Protein AF-A0A5A7WDI2-F1 (afdb_monomer_lite)

pLDDT: mean 73.23, std 19.21, range [23.33, 96.12]

Secondary structure (DSSP, 8-state):
------------PPPS---EE----TT-TT----EEEEE---HHHHB-HHHHHHHHHHSS---TTS-EEEEEEEEEE-----S-TT--SHHHHHHHHHSSSEEEEEEEEEEEEEEEETTEEEEEEEEEEEEEEEEEEE-TT--STT-SEEEEEE--PPPPPEE-----TTSS-SEEEEEEEEEEEEE--TTHHHHHHHHHHHHHHHTT---SS-TTTSHHHHHHHHHHHHHHHHHHHHS--EEEEEEEEEEESSS-GGGSEEEEEE--SSSSSS-SEEEEEEEEEES-STT-S-SPPBPHHHHHT-HHHHGGGS-HHHHHTT-S-TT---HHHHHHHHHTTT-TT--TTS-GGGTT-TTSTTTGGGHHHHHHHHHHIIIIIS---HHHHHHHHHHHHHHTSHHHHHHSHHHHHHHHHH--SS---HHHHHHHS--HHHHHHHHHHHHHTT--B-

Radius of gyration: 27.67 Å; chains: 1; bounding box: 70×39×80 Å

Structure (mmCIF, N/CA/C/O backbone):
data_AF-A0A5A7WDI2-F1
#
_entry.id   AF-A0A5A7WDI2-F1
#
loop_
_atom_site.group_PDB
_atom_site.id
_atom_site.type_symbol
_atom_site.label_atom_id
_atom_site.label_alt_id
_atom_site.label_comp_id
_atom_site.label_asym_id
_atom_site.label_entity_id
_atom_site.label_seq_id
_atom_site.pdbx_PDB_ins_code
_atom_site.Cartn_x
_atom_site.Cartn_y
_atom_site.Cartn_z
_atom_site.occupancy
_atom_site.B_iso_or_equiv
_atom_site.auth_seq_id
_atom_site.auth_comp_id
_atom_site.auth_asym_id
_atom_site.auth_atom_id
_atom_site.pdbx_PDB_model_num
ATOM 1 N N . MET A 1 1 ? 31.206 20.040 45.773 1.00 32.25 1 MET A N 1
ATOM 2 C CA . MET A 1 1 ? 31.479 20.031 44.316 1.00 32.25 1 MET A CA 1
ATOM 3 C C . MET A 1 1 ? 30.949 18.711 43.769 1.00 32.25 1 MET A C 1
ATOM 5 O O . MET A 1 1 ? 31.479 17.675 44.119 1.00 32.25 1 MET A O 1
ATOM 9 N N . ASN A 1 2 ? 29.688 18.688 43.341 1.00 26.70 2 ASN A N 1
ATOM 10 C CA . ASN A 1 2 ? 29.235 18.759 41.945 1.00 26.70 2 ASN A CA 1
ATOM 11 C C . ASN A 1 2 ? 29.634 17.568 41.044 1.00 26.70 2 ASN A C 1
ATOM 13 O O . ASN A 1 2 ? 30.728 17.573 40.496 1.00 26.70 2 ASN A O 1
ATOM 17 N N . LYS A 1 3 ? 28.607 16.730 40.779 1.00 25.67 3 LYS A N 1
ATOM 18 C CA . LYS A 1 3 ? 28.186 16.173 39.469 1.00 25.67 3 LYS A CA 1
ATOM 19 C C . LYS A 1 3 ? 28.992 14.970 38.916 1.00 25.67 3 LYS A C 1
ATOM 21 O O . LYS A 1 3 ? 30.202 14.957 39.021 1.00 25.67 3 LYS A O 1
ATOM 26 N N . PHE A 1 4 ? 28.419 13.930 38.296 1.00 24.30 4 PHE A N 1
ATOM 27 C CA . PHE A 1 4 ? 27.154 13.768 37.562 1.00 24.30 4 PHE A CA 1
ATOM 28 C C . PHE A 1 4 ? 26.650 12.309 37.649 1.00 24.30 4 PHE A C 1
ATOM 30 O O . PHE A 1 4 ? 27.439 11.369 37.593 1.00 24.30 4 PHE A O 1
ATOM 37 N N . HIS A 1 5 ? 25.327 12.140 37.717 1.00 25.31 5 HIS A N 1
ATOM 38 C CA . HIS A 1 5 ? 24.614 10.881 37.493 1.00 25.31 5 HIS A CA 1
ATOM 39 C C . HIS A 1 5 ? 24.634 10.484 36.010 1.00 25.31 5 HIS A C 1
ATOM 41 O O . HIS A 1 5 ? 24.335 11.314 35.154 1.00 25.31 5 HIS A O 1
ATOM 47 N N . LEU A 1 6 ? 24.855 9.199 35.724 1.00 23.48 6 LEU A N 1
ATOM 48 C CA . LEU A 1 6 ? 24.409 8.559 34.486 1.00 23.48 6 LEU A CA 1
ATOM 49 C C . LEU A 1 6 ? 23.742 7.227 34.854 1.00 23.48 6 LEU A C 1
ATOM 51 O O . LEU A 1 6 ? 24.357 6.165 34.836 1.00 23.48 6 LEU A O 1
ATOM 55 N N . ALA A 1 7 ? 22.479 7.300 35.276 1.00 25.73 7 ALA A N 1
ATOM 56 C CA . ALA A 1 7 ? 21.641 6.116 35.389 1.00 25.73 7 ALA A CA 1
ATOM 57 C C . ALA A 1 7 ? 21.243 5.701 33.968 1.00 25.73 7 ALA A C 1
ATOM 59 O O . ALA A 1 7 ? 20.499 6.411 33.290 1.00 25.73 7 ALA A O 1
ATOM 60 N N . CYS A 1 8 ? 21.780 4.570 33.510 1.00 23.33 8 CYS A N 1
ATOM 61 C CA . CYS A 1 8 ? 21.295 3.882 32.325 1.00 23.33 8 CYS A CA 1
ATOM 62 C C . CYS A 1 8 ? 19.820 3.536 32.540 1.00 23.33 8 CYS A C 1
ATOM 64 O O . CYS A 1 8 ? 19.487 2.633 33.306 1.00 23.33 8 CYS A O 1
ATOM 66 N N . LEU A 1 9 ? 18.943 4.268 31.857 1.00 25.27 9 LEU A N 1
ATOM 67 C CA . LEU A 1 9 ? 17.551 3.896 31.679 1.00 25.27 9 LEU A CA 1
ATOM 68 C C . LEU A 1 9 ? 17.539 2.678 30.744 1.00 25.27 9 LEU A C 1
ATOM 70 O O . LEU A 1 9 ? 17.514 2.810 29.521 1.00 25.27 9 LEU A O 1
ATOM 74 N N . ALA A 1 10 ? 17.647 1.484 31.322 1.00 25.00 10 ALA A N 1
ATOM 75 C CA . ALA A 1 10 ? 17.371 0.251 30.610 1.00 25.00 10 ALA A CA 1
ATOM 76 C C . ALA A 1 10 ? 15.883 0.266 30.242 1.00 25.00 10 ALA A C 1
ATOM 78 O O . ALA A 1 10 ? 15.014 0.022 31.077 1.00 25.00 10 ALA A O 1
ATOM 79 N N . VAL A 1 11 ? 15.595 0.613 28.988 1.00 26.05 11 VAL A N 1
ATOM 80 C CA . VAL A 1 11 ? 14.303 0.363 28.355 1.00 26.05 11 VAL A CA 1
ATOM 81 C C . VAL A 1 11 ? 14.146 -1.153 28.310 1.00 26.05 11 VAL A C 1
ATOM 83 O O . VAL A 1 11 ? 14.676 -1.820 27.424 1.00 26.05 11 VAL A O 1
ATOM 86 N N . LEU A 1 12 ? 13.479 -1.705 29.323 1.00 25.88 12 LEU A N 1
ATOM 87 C CA . LEU A 1 12 ? 12.999 -3.078 29.315 1.00 25.88 12 LEU A CA 1
ATOM 88 C C . LEU A 1 12 ? 11.983 -3.189 28.176 1.00 25.88 12 LEU A C 1
ATOM 90 O O . LEU A 1 12 ? 10.837 -2.764 28.293 1.00 25.88 12 LEU A O 1
ATOM 94 N N . LEU A 1 13 ? 12.440 -3.707 27.040 1.00 26.30 13 LEU A N 1
ATOM 95 C CA . LEU A 1 13 ? 11.573 -4.217 25.989 1.00 26.30 13 LEU A CA 1
ATOM 96 C C . LEU A 1 13 ? 10.873 -5.464 26.554 1.00 26.30 13 LEU A C 1
ATOM 98 O O . LEU A 1 13 ? 11.582 -6.397 26.938 1.00 26.30 13 LEU A O 1
ATOM 102 N N . PRO A 1 14 ? 9.531 -5.530 26.619 1.00 31.95 14 PRO A N 1
ATOM 103 C CA . PRO A 1 14 ? 8.875 -6.785 26.945 1.00 31.95 14 PRO A CA 1
ATOM 104 C C . PRO A 1 14 ? 9.115 -7.772 25.797 1.00 31.95 14 PRO A C 1
ATOM 106 O O . PRO A 1 14 ? 8.767 -7.525 24.640 1.00 31.95 14 PRO A O 1
ATOM 109 N N . SER A 1 15 ? 9.790 -8.873 26.125 1.00 27.75 15 SER A N 1
ATOM 110 C CA . SER A 1 15 ? 10.059 -9.998 25.240 1.00 27.75 15 SER A CA 1
ATOM 111 C C . SER A 1 15 ? 8.848 -10.929 25.150 1.00 27.75 15 SER A C 1
ATOM 113 O O . SER A 1 15 ? 8.302 -11.321 26.177 1.00 27.75 15 SER A O 1
ATOM 115 N N . SER A 1 16 ? 8.540 -11.342 23.917 1.00 31.48 16 SER A N 1
ATOM 116 C CA . SER A 1 16 ? 7.868 -12.589 23.504 1.00 31.48 16 SER A CA 1
ATOM 117 C C . SER A 1 16 ? 6.483 -12.925 24.085 1.00 31.48 16 SER A C 1
ATOM 119 O O . SER A 1 16 ? 6.360 -13.366 25.220 1.00 31.48 16 SER A O 1
ATOM 121 N N . ALA A 1 17 ? 5.476 -12.840 23.205 1.00 36.88 17 ALA A N 1
ATOM 122 C CA . ALA A 1 17 ? 4.303 -13.717 23.098 1.00 36.88 17 ALA A CA 1
ATOM 123 C C . ALA A 1 17 ? 3.736 -14.284 24.414 1.00 36.88 17 ALA A C 1
ATOM 125 O O . ALA A 1 17 ? 3.753 -15.489 24.666 1.00 36.88 17 ALA A O 1
ATOM 126 N N . HIS A 1 18 ? 3.140 -13.411 25.217 1.00 37.38 18 HIS A N 1
ATOM 127 C CA . HIS A 1 18 ? 2.177 -13.813 26.229 1.00 37.38 18 HIS A CA 1
ATOM 128 C C . HIS A 1 18 ? 0.833 -13.178 25.881 1.00 37.38 18 HIS A C 1
ATOM 130 O O . HIS A 1 18 ? 0.770 -12.005 25.517 1.00 37.38 18 HIS A O 1
ATOM 136 N N . ALA A 1 19 ? -0.246 -13.962 25.947 1.00 41.38 19 ALA A N 1
ATOM 137 C CA . ALA A 1 19 ? -1.576 -13.385 26.048 1.00 41.38 19 ALA A CA 1
ATOM 138 C C . ALA A 1 19 ? -1.574 -12.538 27.323 1.00 41.38 19 ALA A C 1
ATOM 140 O O . ALA A 1 19 ? -1.551 -13.086 28.428 1.00 41.38 19 ALA A O 1
ATOM 141 N N . GLU A 1 20 ? -1.529 -11.216 27.180 1.00 48.53 20 GLU A N 1
ATOM 142 C CA . GLU A 1 20 ? -1.735 -10.319 28.306 1.00 48.53 20 GLU A CA 1
ATOM 143 C C . GLU A 1 20 ? -3.227 -10.354 28.610 1.00 48.53 20 GLU A C 1
ATOM 145 O O . GLU A 1 20 ? -4.042 -9.575 28.110 1.00 48.53 20 GLU A O 1
ATOM 150 N N . LYS A 1 21 ? -3.605 -11.338 29.429 1.00 43.28 21 LYS A N 1
ATOM 151 C CA . LYS A 1 21 ? -4.886 -11.277 30.103 1.00 43.28 21 LYS A CA 1
ATOM 152 C C . LYS A 1 21 ? -4.812 -10.097 31.049 1.00 43.28 21 LYS A C 1
ATOM 154 O O . LYS A 1 21 ? -4.088 -10.140 32.044 1.00 43.28 21 LYS A O 1
ATOM 159 N N . VAL A 1 22 ? -5.602 -9.074 30.765 1.00 46.50 22 VAL A N 1
ATOM 160 C CA . VAL A 1 22 ? -5.937 -8.072 31.766 1.00 46.50 22 VAL A CA 1
ATOM 161 C C . VAL A 1 22 ? -6.894 -8.748 32.747 1.00 46.50 22 VAL A C 1
ATOM 163 O O . VAL A 1 22 ? -8.116 -8.675 32.638 1.00 46.50 22 VAL A O 1
ATOM 166 N N . LEU A 1 23 ? -6.310 -9.529 33.660 1.00 36.31 23 LEU A N 1
ATOM 167 C CA . LEU A 1 23 ? -7.012 -10.124 34.785 1.00 36.31 23 LEU A CA 1
ATOM 168 C C . LEU A 1 23 ? -7.168 -9.046 35.843 1.00 36.31 23 LEU A C 1
ATOM 170 O O . LEU A 1 23 ? -6.193 -8.581 36.428 1.00 36.31 23 LEU A O 1
ATOM 174 N N . ILE A 1 24 ? -8.416 -8.669 36.074 1.00 49.88 24 ILE A N 1
ATOM 175 C CA . ILE A 1 24 ? -8.792 -7.812 37.184 1.00 49.88 24 ILE A CA 1
ATOM 176 C C . ILE A 1 24 ? -9.206 -8.706 38.343 1.00 49.88 24 ILE A C 1
ATOM 178 O O . ILE A 1 24 ? -9.889 -9.720 38.167 1.00 49.88 24 ILE A O 1
ATOM 182 N N . ASP A 1 25 ? -8.744 -8.284 39.511 1.00 38.12 25 ASP A N 1
ATOM 183 C CA . ASP A 1 25 ? -9.167 -8.695 40.836 1.00 38.12 25 ASP A CA 1
ATOM 184 C C . ASP A 1 25 ? -10.670 -9.021 40.889 1.00 38.12 25 ASP A C 1
ATOM 186 O O . ASP A 1 25 ? -11.530 -8.180 40.613 1.00 38.12 25 ASP A O 1
ATOM 190 N N . ARG A 1 26 ? -10.974 -10.277 41.224 1.00 35.31 26 ARG A N 1
ATOM 191 C CA . ARG A 1 26 ? -12.336 -10.817 41.306 1.00 35.31 26 ARG A CA 1
ATOM 192 C C . ARG A 1 26 ? -13.183 -10.106 42.362 1.00 35.31 26 ARG A C 1
ATOM 194 O O . ARG A 1 26 ? -14.409 -10.178 42.276 1.00 35.31 26 ARG A O 1
ATOM 201 N N . ASP A 1 27 ? -12.543 -9.422 43.306 1.00 39.03 27 ASP A N 1
ATOM 202 C CA . ASP A 1 27 ? -13.201 -8.823 44.460 1.00 39.03 27 ASP A CA 1
ATOM 203 C C . ASP A 1 27 ? -13.623 -7.364 44.211 1.00 39.03 27 ASP A C 1
ATOM 205 O O . ASP A 1 27 ? -14.339 -6.778 45.025 1.00 39.03 27 ASP A O 1
ATOM 209 N N . ASN A 1 28 ? -13.261 -6.777 43.058 1.00 45.12 28 ASN A N 1
ATOM 210 C CA . ASN A 1 28 ? -13.616 -5.403 42.709 1.00 45.12 28 ASN A CA 1
ATOM 211 C C . ASN A 1 28 ? -14.592 -5.353 41.516 1.00 45.12 28 ASN A C 1
ATOM 213 O O . ASN A 1 28 ? -14.239 -5.620 40.369 1.00 45.12 28 ASN A O 1
ATOM 217 N N . SER A 1 29 ? -15.845 -4.973 41.783 1.00 41.91 29 SER A N 1
ATOM 218 C CA . SER A 1 29 ? -16.986 -4.939 40.838 1.00 41.91 29 SER A CA 1
ATOM 219 C C . SER A 1 29 ? -16.858 -4.000 39.614 1.00 41.91 29 SER A C 1
ATOM 221 O O . SER A 1 29 ? -17.826 -3.809 38.881 1.00 41.91 29 SER A O 1
ATOM 223 N N . ALA A 1 30 ? -15.673 -3.435 39.366 1.00 46.03 30 ALA A N 1
ATOM 224 C CA . ALA A 1 30 ? -15.360 -2.495 38.287 1.00 46.03 30 ALA A CA 1
ATOM 225 C C . ALA A 1 30 ? -14.458 -3.100 37.184 1.00 46.03 30 ALA A C 1
ATOM 227 O O . ALA A 1 30 ? -13.743 -2.375 36.495 1.00 46.03 30 ALA A O 1
ATOM 228 N N . SER A 1 31 ? -14.450 -4.425 37.018 1.00 56.31 31 SER A N 1
ATOM 229 C CA . SER A 1 31 ? -13.642 -5.118 36.003 1.00 56.31 31 SER A CA 1
ATOM 230 C C . SER A 1 31 ? -14.175 -4.934 34.572 1.00 56.31 31 SER A C 1
ATOM 232 O O . SER A 1 31 ? -15.354 -5.178 34.326 1.00 56.31 31 SER A O 1
ATOM 234 N N . SER A 1 32 ? -13.312 -4.557 33.614 1.00 57.84 32 SER A N 1
ATOM 235 C CA . SER A 1 32 ? -13.653 -4.537 32.178 1.00 57.84 32 SER A CA 1
ATOM 236 C C . SER A 1 32 ? -13.613 -5.909 31.504 1.00 57.84 32 SER A C 1
ATOM 238 O O . SER A 1 32 ? -14.292 -6.083 30.499 1.00 57.84 32 SER A O 1
ATOM 240 N N . GLY A 1 33 ? -12.817 -6.862 32.016 1.00 63.69 33 GLY A N 1
ATOM 241 C CA . GLY A 1 33 ? -12.647 -8.226 31.488 1.00 63.69 33 GLY A CA 1
ATOM 242 C C . GLY A 1 33 ? -12.138 -8.343 30.037 1.00 63.69 33 GLY A C 1
ATOM 243 O O . GLY A 1 33 ? -12.315 -9.396 29.424 1.00 63.69 33 GLY A O 1
ATOM 244 N N . VAL A 1 34 ? -11.555 -7.280 29.471 1.00 72.19 34 VAL A N 1
ATOM 245 C CA . VAL A 1 34 ? -10.996 -7.271 28.108 1.00 72.19 34 VAL A CA 1
ATOM 246 C C . VAL A 1 34 ? -9.734 -8.127 28.040 1.00 72.19 34 VAL A C 1
ATOM 248 O O . VAL A 1 34 ? -8.845 -8.004 28.877 1.00 72.19 34 VAL A O 1
ATOM 251 N N . GLU A 1 35 ? -9.615 -8.965 27.014 1.00 76.19 35 GLU A N 1
ATOM 252 C CA . GLU A 1 35 ? -8.405 -9.757 26.762 1.00 76.19 35 GLU A CA 1
ATOM 253 C C . GLU A 1 35 ? -7.706 -9.248 25.499 1.00 76.19 35 GLU A C 1
ATOM 255 O O . GLU A 1 35 ? -8.347 -9.104 24.458 1.00 76.19 35 GLU A O 1
ATOM 260 N N . ILE A 1 36 ? -6.398 -8.982 25.574 1.00 77.44 36 ILE A N 1
ATOM 261 C CA . ILE A 1 36 ? -5.592 -8.565 24.421 1.00 77.44 36 ILE A CA 1
ATOM 262 C C . ILE A 1 36 ? -4.603 -9.685 24.103 1.00 77.44 36 ILE A C 1
ATOM 264 O O . ILE A 1 36 ? -3.684 -9.976 24.866 1.00 77.44 36 ILE A O 1
ATOM 268 N N . VAL A 1 37 ? -4.800 -10.329 22.957 1.00 80.50 37 VAL A N 1
ATOM 269 C CA . VAL A 1 37 ? -4.025 -11.496 22.532 1.00 80.50 37 VAL A CA 1
ATOM 270 C C . VAL A 1 37 ? -3.245 -11.156 21.270 1.00 80.50 37 VAL A C 1
ATOM 272 O O . VAL A 1 37 ? -3.830 -10.844 20.231 1.00 80.50 37 VAL A O 1
ATOM 275 N N . ALA A 1 38 ? -1.919 -11.240 21.349 1.00 80.38 38 ALA A N 1
ATOM 276 C CA . ALA A 1 38 ? -1.065 -11.243 20.168 1.00 80.38 38 ALA A CA 1
ATOM 277 C C . ALA A 1 38 ? -1.276 -12.545 19.381 1.00 80.38 38 ALA A C 1
ATOM 279 O O . ALA A 1 38 ? -1.463 -13.617 19.958 1.00 80.38 38 ALA A O 1
ATOM 280 N N . GLY A 1 39 ? -1.299 -12.453 18.058 1.00 76.25 39 GLY A N 1
ATOM 281 C CA . GLY A 1 39 ? -1.687 -13.541 17.181 1.00 76.25 39 GLY A CA 1
ATOM 282 C C . GLY A 1 39 ? -0.762 -13.706 15.986 1.00 76.25 39 GLY A C 1
ATOM 283 O O . GLY A 1 39 ? -0.205 -12.752 15.445 1.00 76.25 39 GLY A O 1
ATOM 284 N N . GLY A 1 40 ? -0.685 -14.955 15.533 1.00 79.00 40 GLY A N 1
ATOM 285 C CA . GLY A 1 40 ? 0.128 -15.372 14.402 1.00 79.00 40 GLY A CA 1
ATOM 286 C C . GLY A 1 40 ? -0.290 -14.778 13.052 1.00 79.00 40 GLY A C 1
ATOM 287 O O . GLY A 1 40 ? -1.451 -14.425 12.811 1.00 79.00 40 GLY A O 1
ATOM 288 N N . TRP A 1 41 ? 0.655 -14.757 12.114 1.00 82.69 41 TRP A N 1
ATOM 289 C CA . TRP A 1 41 ? 0.410 -14.409 10.721 1.00 82.69 41 TRP A CA 1
ATOM 290 C C . TRP A 1 41 ? -0.342 -15.528 9.982 1.00 82.69 41 TRP A C 1
ATOM 292 O O . TRP A 1 41 ? 0.078 -16.682 9.991 1.00 82.69 41 TRP A O 1
ATOM 302 N N . ASN A 1 42 ? -1.423 -15.183 9.276 1.00 84.25 42 ASN A N 1
ATOM 303 C CA . ASN A 1 42 ? -2.173 -16.099 8.420 1.00 84.25 42 ASN A CA 1
ATOM 304 C C . ASN A 1 42 ? -2.225 -15.555 6.989 1.00 84.25 42 ASN A C 1
ATOM 306 O O . ASN A 1 42 ? -2.899 -14.559 6.730 1.00 84.25 42 ASN A O 1
ATOM 310 N N . ARG A 1 43 ? -1.584 -16.247 6.036 1.00 83.56 43 ARG A N 1
ATOM 311 C CA . ARG A 1 43 ? -1.545 -15.844 4.618 1.00 83.56 43 ARG A CA 1
ATOM 312 C C . ARG A 1 43 ? -2.934 -15.554 4.043 1.00 83.56 43 ARG A C 1
ATOM 314 O O . ARG A 1 43 ? -3.101 -14.569 3.332 1.00 83.56 43 ARG A O 1
ATOM 321 N N . LYS A 1 44 ? -3.949 -16.368 4.351 1.00 85.88 44 LYS A N 1
ATOM 322 C CA . LYS A 1 44 ? -5.309 -16.204 3.808 1.00 85.88 44 LYS A CA 1
ATOM 323 C C . LYS A 1 44 ? -5.949 -14.885 4.247 1.00 85.88 44 LYS A C 1
ATOM 325 O O . LYS A 1 44 ? -6.643 -14.277 3.438 1.00 85.88 44 LYS A O 1
ATOM 330 N N . ALA A 1 45 ? -5.708 -14.468 5.490 1.00 82.25 45 ALA A N 1
ATOM 331 C CA . ALA A 1 45 ? -6.291 -13.265 6.081 1.00 82.25 45 ALA A CA 1
ATOM 332 C C . ALA A 1 45 ? -5.427 -12.007 5.873 1.00 82.25 45 ALA A C 1
ATOM 334 O O . ALA A 1 45 ? -5.956 -10.917 5.705 1.00 82.25 45 ALA A O 1
ATOM 335 N N . HIS A 1 46 ? -4.101 -12.155 5.870 1.00 89.69 46 HIS A N 1
ATOM 336 C CA . HIS A 1 46 ? -3.144 -11.044 5.935 1.00 89.69 46 HIS A CA 1
ATOM 337 C C . HIS A 1 46 ? -2.519 -10.693 4.579 1.00 89.69 46 HIS A C 1
ATOM 339 O O . HIS A 1 46 ? -1.580 -9.902 4.512 1.00 89.69 46 HIS A O 1
ATOM 345 N N . THR A 1 47 ? -2.987 -11.293 3.484 1.00 91.75 47 THR A N 1
ATOM 346 C CA . THR A 1 47 ? -2.491 -10.986 2.137 1.00 91.75 47 THR A CA 1
ATOM 347 C C . THR A 1 47 ? -3.639 -10.867 1.147 1.00 91.75 47 THR A C 1
ATOM 349 O O . THR A 1 47 ? -4.626 -11.609 1.219 1.00 91.75 47 THR A O 1
ATOM 352 N N . ASP A 1 48 ? -3.508 -9.929 0.216 1.00 92.50 48 ASP A N 1
ATOM 353 C CA . ASP A 1 48 ? -4.403 -9.818 -0.928 1.00 92.50 48 ASP A CA 1
ATOM 354 C C . ASP A 1 48 ? -4.040 -10.837 -2.031 1.00 92.50 48 ASP A C 1
ATOM 356 O O . ASP A 1 48 ? -3.144 -11.674 -1.882 1.00 92.50 48 ASP A O 1
ATOM 360 N N . ASN A 1 49 ? -4.762 -10.795 -3.152 1.00 93.56 49 ASN A N 1
ATOM 361 C CA . ASN A 1 49 ? -4.499 -11.709 -4.262 1.00 93.56 49 ASN A CA 1
ATOM 362 C C . ASN A 1 49 ? -3.213 -11.355 -5.019 1.00 93.56 49 ASN A C 1
ATOM 364 O O . ASN A 1 49 ? -2.530 -12.269 -5.480 1.00 93.56 49 ASN A O 1
ATOM 368 N N . THR A 1 50 ? -2.856 -10.068 -5.118 1.00 95.19 50 THR A N 1
ATOM 369 C CA . THR A 1 50 ? -1.637 -9.649 -5.827 1.00 95.19 50 THR A CA 1
ATOM 370 C C . THR A 1 50 ? -0.385 -10.164 -5.120 1.00 95.19 50 THR A C 1
ATOM 372 O O . THR A 1 50 ? 0.511 -10.700 -5.770 1.00 95.19 50 THR A O 1
ATOM 375 N N . TYR A 1 51 ? -0.353 -10.097 -3.786 1.00 94.75 51 TYR A N 1
ATOM 376 C CA . TYR A 1 51 ? 0.723 -10.625 -2.956 1.00 94.75 51 TYR A CA 1
ATOM 377 C C . TYR A 1 51 ? 0.872 -12.128 -3.142 1.00 94.75 51 TYR A C 1
ATOM 379 O O . TYR A 1 51 ? 1.973 -12.588 -3.420 1.00 94.75 51 TYR A O 1
ATOM 387 N N . LYS A 1 52 ? -0.225 -12.891 -3.039 1.00 93.44 52 LYS A N 1
ATOM 388 C CA . LYS A 1 52 ? -0.201 -14.353 -3.223 1.00 93.44 52 LYS A CA 1
ATOM 389 C C . LYS A 1 52 ? 0.365 -14.724 -4.590 1.00 93.44 52 LYS A C 1
ATOM 391 O O . LYS A 1 52 ? 1.294 -15.518 -4.663 1.00 93.44 52 LYS A O 1
ATOM 396 N N . ALA A 1 53 ? -0.141 -14.093 -5.648 1.00 94.50 53 ALA A N 1
ATOM 397 C CA . ALA A 1 53 ? 0.291 -14.371 -7.011 1.00 94.50 53 ALA A CA 1
ATOM 398 C C . ALA A 1 53 ? 1.781 -14.059 -7.235 1.00 94.50 53 ALA A C 1
ATOM 400 O O . ALA A 1 53 ? 2.479 -14.849 -7.870 1.00 94.50 53 ALA A O 1
ATOM 401 N N . PHE A 1 54 ? 2.283 -12.940 -6.704 1.00 95.88 54 PHE A N 1
ATOM 402 C CA . PHE A 1 54 ? 3.691 -12.576 -6.868 1.00 95.88 54 PHE A CA 1
ATOM 403 C C . PHE A 1 54 ? 4.631 -13.445 -6.024 1.00 95.88 54 PHE A C 1
ATOM 405 O O . PHE A 1 54 ? 5.695 -13.853 -6.487 1.00 95.88 54 PHE A O 1
ATOM 412 N N . ASP A 1 55 ? 4.217 -13.768 -4.803 1.00 93.75 55 ASP A N 1
ATOM 413 C CA . ASP A 1 55 ? 4.947 -14.638 -3.884 1.00 93.75 55 ASP A CA 1
ATOM 414 C C . ASP A 1 55 ? 5.045 -16.077 -4.427 1.00 93.75 55 ASP A C 1
ATOM 416 O O . ASP A 1 55 ? 6.134 -16.655 -4.463 1.00 93.75 55 ASP A O 1
ATOM 420 N N . ASP A 1 56 ? 3.940 -16.615 -4.960 1.00 92.81 56 ASP A N 1
ATOM 421 C CA . ASP A 1 56 ? 3.903 -17.929 -5.619 1.00 92.81 56 ASP A CA 1
ATOM 422 C C . ASP A 1 56 ? 4.800 -17.962 -6.872 1.00 92.81 56 ASP A C 1
ATOM 424 O O . ASP A 1 56 ? 5.454 -18.972 -7.142 1.00 92.81 56 ASP A O 1
ATOM 428 N N . PHE A 1 57 ? 4.880 -16.853 -7.620 1.00 93.69 57 PHE A N 1
ATOM 429 C CA . PHE A 1 57 ? 5.772 -16.736 -8.775 1.00 93.69 57 PHE A CA 1
ATOM 430 C C . PHE A 1 57 ? 7.253 -16.715 -8.370 1.00 93.69 57 PHE A C 1
ATOM 432 O O . PHE A 1 57 ? 8.058 -17.438 -8.959 1.00 93.69 57 PHE A O 1
ATOM 439 N N . LYS A 1 58 ? 7.630 -15.921 -7.355 1.00 90.50 58 LYS A N 1
ATOM 440 C CA . LYS A 1 58 ? 9.036 -15.787 -6.934 1.00 90.50 58 LYS A CA 1
ATOM 441 C C . LYS A 1 58 ? 9.601 -17.026 -6.241 1.00 90.50 58 LYS A C 1
ATOM 443 O O . LYS A 1 58 ? 10.821 -17.168 -6.213 1.00 90.50 58 LYS A O 1
ATOM 448 N N . LYS A 1 59 ? 8.764 -17.906 -5.675 1.00 81.94 59 LYS A N 1
ATOM 449 C CA . LYS A 1 59 ? 9.129 -19.165 -4.977 1.00 81.94 59 LYS A CA 1
ATOM 450 C C . LYS A 1 59 ? 10.046 -19.037 -3.743 1.00 81.94 59 LYS A C 1
ATOM 452 O O . LYS A 1 59 ? 10.092 -19.966 -2.947 1.00 81.94 59 LYS A O 1
ATOM 457 N N . GLY A 1 60 ? 10.753 -17.921 -3.555 1.00 77.88 60 GLY A N 1
ATOM 458 C CA . GLY A 1 60 ? 11.660 -17.644 -2.430 1.00 77.88 60 GLY A CA 1
ATOM 459 C C . GLY A 1 60 ? 11.143 -16.598 -1.436 1.00 77.88 60 GLY A C 1
ATOM 460 O O . GLY A 1 60 ? 11.900 -16.130 -0.586 1.00 77.88 60 GLY A O 1
ATOM 461 N N . GLY A 1 61 ? 9.873 -16.209 -1.544 1.00 84.00 61 GLY A N 1
ATOM 462 C CA . GLY A 1 61 ? 9.305 -15.118 -0.763 1.00 84.00 61 GLY A CA 1
ATOM 463 C C . GLY A 1 61 ? 9.546 -13.740 -1.382 1.00 84.00 61 GLY A C 1
ATOM 464 O O . GLY A 1 61 ? 10.471 -13.532 -2.171 1.00 84.00 61 GLY A O 1
ATOM 465 N N . LEU A 1 62 ? 8.725 -12.768 -0.993 1.00 90.38 62 LEU A N 1
ATOM 466 C CA . LEU A 1 62 ? 8.906 -11.370 -1.391 1.00 90.38 62 LEU A CA 1
ATOM 467 C C . LEU A 1 62 ? 9.953 -10.658 -0.522 1.00 90.38 62 LEU A C 1
ATOM 469 O O . LEU A 1 62 ? 9.998 -10.828 0.698 1.00 90.38 62 LEU A O 1
ATOM 473 N N . GLY A 1 63 ? 10.822 -9.873 -1.155 1.00 89.44 63 GLY A N 1
ATOM 474 C CA . GLY A 1 63 ? 11.929 -9.149 -0.537 1.00 89.44 63 GLY A CA 1
ATOM 475 C C . GLY A 1 63 ? 11.637 -7.673 -0.264 1.00 89.44 63 GLY A C 1
ATOM 476 O O . GLY A 1 63 ? 10.497 -7.208 -0.288 1.00 89.44 63 GLY A O 1
ATOM 477 N N . LYS A 1 64 ? 12.708 -6.923 0.011 1.00 90.19 64 LYS A N 1
ATOM 478 C CA . LYS A 1 64 ? 12.681 -5.461 0.143 1.00 90.19 64 LYS A CA 1
ATOM 479 C C . LYS A 1 64 ? 12.025 -4.834 -1.094 1.00 90.19 64 LYS A C 1
ATOM 481 O O . LYS A 1 64 ? 12.377 -5.202 -2.209 1.00 90.19 64 LYS A O 1
ATOM 486 N N . TYR A 1 65 ? 11.110 -3.890 -0.889 1.00 91.75 65 TYR A N 1
ATOM 487 C CA . TYR A 1 65 ? 10.351 -3.182 -1.928 1.00 91.75 65 TYR A CA 1
ATOM 488 C C . TYR A 1 65 ? 9.382 -4.030 -2.761 1.00 91.75 65 TYR A C 1
ATOM 490 O O . TYR A 1 65 ? 8.689 -3.477 -3.603 1.00 91.75 65 TYR A O 1
ATOM 498 N N . ASP A 1 66 ? 9.265 -5.340 -2.545 1.00 94.25 66 ASP A N 1
ATOM 499 C CA . ASP A 1 66 ? 8.402 -6.181 -3.388 1.00 94.25 66 ASP A CA 1
ATOM 500 C C . ASP A 1 66 ? 6.902 -6.034 -3.073 1.00 94.25 66 ASP A C 1
ATOM 502 O O . ASP A 1 66 ? 6.068 -6.469 -3.863 1.00 94.25 66 ASP A O 1
ATOM 506 N N . PHE A 1 67 ? 6.540 -5.433 -1.937 1.00 94.44 67 PHE A N 1
ATOM 507 C CA . PHE A 1 67 ? 5.150 -5.292 -1.515 1.00 94.44 67 PHE A CA 1
ATOM 508 C C . PHE A 1 67 ? 4.908 -4.037 -0.675 1.00 94.44 67 PHE A C 1
ATOM 510 O O . PHE A 1 67 ? 5.825 -3.439 -0.105 1.00 94.44 67 PHE A O 1
ATOM 517 N N . TYR A 1 68 ? 3.637 -3.680 -0.577 1.00 93.62 68 TYR A N 1
ATOM 518 C CA . TYR A 1 68 ? 3.089 -2.742 0.381 1.00 93.62 68 TYR A CA 1
ATOM 519 C C . TYR A 1 68 ? 2.428 -3.463 1.541 1.00 93.62 68 TYR A C 1
ATOM 521 O O . TYR A 1 68 ? 1.967 -4.599 1.411 1.00 93.62 68 TYR A O 1
ATOM 529 N N . TYR A 1 69 ? 2.297 -2.766 2.655 1.00 92.12 69 TYR A N 1
ATOM 530 C CA . TYR A 1 69 ? 1.543 -3.236 3.798 1.00 92.12 69 TYR A CA 1
ATOM 531 C C . TYR A 1 69 ? 0.775 -2.092 4.459 1.00 92.12 69 TYR A C 1
ATOM 533 O O . TYR A 1 69 ? 1.183 -0.935 4.392 1.00 92.12 69 TYR A O 1
ATOM 541 N N . SER A 1 70 ? -0.354 -2.413 5.075 1.00 90.19 70 SER A N 1
ATOM 542 C CA . SER A 1 70 ? -1.187 -1.487 5.843 1.00 90.19 70 SER A CA 1
ATOM 543 C C . SER A 1 70 ? -1.744 -2.198 7.070 1.00 90.19 70 SER A C 1
ATOM 545 O O . SER A 1 70 ? -1.784 -3.429 7.121 1.00 90.19 70 SER A O 1
ATOM 547 N N . LEU A 1 71 ? -2.187 -1.429 8.060 1.00 89.44 71 LEU A N 1
ATOM 548 C CA . LEU A 1 71 ? -3.021 -1.970 9.127 1.00 89.44 71 LEU A CA 1
ATOM 549 C C . LEU A 1 71 ? -4.468 -2.089 8.655 1.00 89.44 71 LEU A C 1
ATOM 551 O O . LEU A 1 71 ? -4.976 -1.230 7.937 1.00 89.44 71 LEU A O 1
ATOM 555 N N . GLU A 1 72 ? -5.125 -3.149 9.097 1.00 88.00 72 GLU A N 1
ATOM 556 C CA . GLU A 1 72 ? -6.553 -3.385 8.929 1.00 88.00 72 GLU A CA 1
ATOM 557 C C . GLU A 1 72 ? -7.177 -3.589 10.307 1.00 88.00 72 GLU A C 1
ATOM 559 O O . GLU A 1 72 ? -6.622 -4.302 11.146 1.00 88.00 72 GLU A O 1
ATOM 564 N N . ILE A 1 73 ? -8.341 -2.979 10.528 1.00 85.31 73 ILE A N 1
ATOM 565 C CA . ILE A 1 73 ? -9.123 -3.129 11.757 1.00 85.31 73 ILE A CA 1
ATOM 566 C C . ILE A 1 73 ? -10.452 -3.788 11.401 1.00 85.31 73 ILE A C 1
ATOM 568 O O . ILE A 1 73 ? -11.315 -3.187 10.757 1.00 85.31 73 ILE A O 1
ATOM 572 N N . VAL A 1 74 ? -10.614 -5.039 11.827 1.00 83.69 74 VAL A N 1
ATOM 573 C CA . VAL A 1 74 ? -11.757 -5.888 11.492 1.00 83.69 74 VAL A CA 1
ATOM 574 C C . VAL A 1 74 ? -12.549 -6.228 12.753 1.00 83.69 74 VAL A C 1
ATOM 576 O O . VAL A 1 74 ? -12.111 -7.070 13.541 1.00 83.69 74 VAL A O 1
ATOM 579 N N . PRO A 1 75 ? -13.725 -5.609 12.957 1.00 75.56 75 PRO A N 1
ATOM 580 C CA . PRO A 1 75 ? -14.651 -6.043 13.994 1.00 75.56 75 PRO A CA 1
ATOM 581 C C . PRO A 1 75 ? -15.226 -7.424 13.679 1.00 75.56 75 PRO A C 1
ATOM 583 O O . PRO A 1 75 ? -15.653 -7.696 12.558 1.00 75.56 75 PRO A O 1
ATOM 586 N N . GLN A 1 76 ? -15.272 -8.264 14.702 1.00 73.88 76 GLN A N 1
ATOM 587 C CA . GLN A 1 76 ? -15.870 -9.595 14.737 1.00 73.88 76 GLN A CA 1
ATOM 588 C C . GLN A 1 76 ? -16.942 -9.613 15.841 1.00 73.88 76 GLN A C 1
ATOM 590 O O . GLN A 1 76 ? -16.926 -10.457 16.737 1.00 73.88 76 GLN A O 1
ATOM 595 N N . PHE A 1 77 ? -17.831 -8.617 15.809 1.00 65.56 77 PHE A N 1
ATOM 596 C CA . PHE A 1 77 ? -19.011 -8.527 16.671 1.00 65.56 77 PHE A CA 1
ATOM 597 C C . PHE A 1 77 ? -20.201 -9.188 15.975 1.00 65.56 77 PHE A C 1
ATOM 599 O O . PHE A 1 77 ? -20.336 -9.072 14.754 1.00 65.56 77 PHE A O 1
ATOM 606 N N . SER A 1 78 ? -21.065 -9.864 16.738 1.00 52.34 78 SER A N 1
ATOM 607 C CA . SER A 1 78 ? -22.413 -10.166 16.249 1.00 52.34 78 SER A CA 1
ATOM 608 C C . SER A 1 78 ? -23.222 -8.879 16.403 1.00 52.34 78 SER A C 1
ATOM 610 O O . SER A 1 78 ? -23.409 -8.454 17.541 1.00 52.34 78 SER A O 1
ATOM 612 N N . PRO A 1 79 ? -23.691 -8.237 15.320 1.00 45.78 79 PRO A N 1
ATOM 613 C CA . PRO A 1 79 ? -24.398 -6.953 15.380 1.00 45.78 79 PRO A CA 1
ATOM 614 C C . PRO A 1 79 ? -25.816 -7.071 15.967 1.00 45.78 79 PRO A C 1
ATOM 616 O O . PRO A 1 79 ? -26.670 -6.224 15.708 1.00 45.78 79 PRO A O 1
ATOM 619 N N . ASP A 1 80 ? -26.107 -8.131 16.721 1.00 45.44 80 ASP A N 1
ATOM 620 C CA . ASP A 1 80 ? -27.426 -8.344 17.288 1.00 45.44 80 ASP A CA 1
ATOM 621 C C . ASP A 1 80 ? -27.630 -7.363 18.443 1.00 45.44 80 ASP A C 1
ATOM 623 O O . ASP A 1 80 ? -27.292 -7.637 19.596 1.00 45.44 80 ASP A O 1
ATOM 627 N N . TYR A 1 81 ? -28.228 -6.218 18.112 1.00 49.25 81 TYR A N 1
ATOM 628 C CA . TYR A 1 81 ? -28.924 -5.328 19.035 1.00 49.25 81 TYR A CA 1
ATOM 629 C C . TYR A 1 81 ? -30.002 -6.125 19.782 1.00 49.25 81 TYR A C 1
ATOM 631 O O . TYR A 1 81 ? -31.168 -6.161 19.382 1.00 49.25 81 TYR A O 1
ATOM 639 N N . LYS A 1 82 ? -29.629 -6.824 20.853 1.00 44.91 82 LYS A N 1
ATOM 640 C CA . LYS A 1 82 ? -30.592 -7.569 21.661 1.00 44.91 82 LYS A CA 1
ATOM 641 C C . LYS A 1 82 ? -31.291 -6.608 22.628 1.00 44.91 82 LYS A C 1
ATOM 643 O O . LYS A 1 82 ? -30.654 -5.866 23.366 1.00 44.91 82 LYS A O 1
ATOM 648 N N . ASP A 1 83 ? -32.622 -6.627 22.562 1.00 47.66 83 ASP A N 1
ATOM 649 C CA . ASP A 1 83 ? -33.579 -6.049 23.519 1.00 47.66 83 ASP A CA 1
ATOM 650 C C . ASP A 1 83 ? -33.774 -4.524 23.612 1.00 47.66 83 ASP A C 1
ATOM 652 O O . ASP A 1 83 ? -34.358 -4.025 24.572 1.00 47.66 83 ASP A O 1
ATOM 656 N N . CYS A 1 84 ? -33.486 -3.767 22.551 1.00 51.16 84 CYS A N 1
ATOM 657 C CA . CYS A 1 84 ? -34.037 -2.407 22.410 1.00 51.16 84 CYS A CA 1
ATOM 658 C C . CYS A 1 84 ? -35.353 -2.445 21.645 1.00 51.16 84 CYS A C 1
ATOM 660 O O . CYS A 1 84 ? -35.417 -2.102 20.464 1.00 51.16 84 CYS A O 1
ATOM 662 N N . LYS A 1 85 ? -36.408 -2.942 22.297 1.00 46.50 85 LYS A N 1
ATOM 663 C CA . LYS A 1 85 ? -37.725 -3.081 21.668 1.00 46.50 85 LYS A CA 1
ATOM 664 C C . LYS A 1 85 ? -38.196 -1.708 21.143 1.00 46.50 85 LYS A C 1
ATOM 666 O O . LYS A 1 85 ? -38.536 -0.824 21.918 1.00 46.50 85 LYS A O 1
ATOM 671 N N . SER A 1 86 ? -38.173 -1.576 19.809 1.00 47.47 86 SER A N 1
ATOM 672 C CA . SER A 1 86 ? -38.901 -0.630 18.942 1.00 47.47 86 SER A CA 1
ATOM 673 C C . SER A 1 86 ? -38.444 0.833 18.753 1.00 47.47 86 SER A C 1
ATOM 675 O O . SER A 1 86 ? -39.309 1.681 18.564 1.00 47.47 86 SER A O 1
ATOM 677 N N . ASN A 1 87 ? -37.148 1.176 18.677 1.00 49.12 87 ASN A N 1
ATOM 678 C CA . ASN A 1 87 ? -36.762 2.526 18.204 1.00 49.12 87 ASN A CA 1
ATOM 679 C C . ASN A 1 87 ? -35.625 2.520 17.156 1.00 49.12 87 ASN A C 1
ATOM 681 O O . ASN A 1 87 ? -34.474 2.292 17.518 1.00 49.12 87 ASN A O 1
ATOM 685 N N . PRO A 1 88 ? -35.913 2.785 15.863 1.00 45.84 88 PRO A N 1
ATOM 686 C CA . PRO A 1 88 ? -34.960 2.595 14.764 1.00 45.84 88 PRO A CA 1
ATOM 687 C C . PRO A 1 88 ? -33.936 3.727 14.587 1.00 45.84 88 PRO A C 1
ATOM 689 O O . PRO A 1 88 ? -33.117 3.649 13.675 1.00 45.84 88 PRO A O 1
ATOM 692 N N . ASN A 1 89 ? -33.955 4.780 15.416 1.00 48.72 89 ASN A N 1
ATOM 693 C CA . ASN A 1 89 ? -32.917 5.811 15.372 1.00 48.72 89 ASN A CA 1
ATOM 694 C C . ASN A 1 89 ? -32.036 5.770 16.631 1.00 48.72 89 ASN A C 1
ATOM 696 O O . ASN A 1 89 ? -32.507 5.611 17.760 1.00 48.72 89 ASN A O 1
ATOM 700 N N . PHE A 1 90 ? -30.733 5.915 16.401 1.00 48.59 90 PHE A N 1
ATOM 701 C CA . PHE A 1 90 ? -29.675 5.855 17.406 1.00 48.59 90 PHE A CA 1
ATOM 702 C C . PHE A 1 90 ? -29.900 6.835 18.573 1.00 48.59 90 PHE A C 1
ATOM 704 O O . PHE A 1 90 ? -29.605 6.510 19.717 1.00 48.59 90 PHE A O 1
ATOM 711 N N . LEU A 1 91 ? -30.507 8.000 18.325 1.00 50.31 91 LEU A N 1
ATOM 712 C CA . LEU A 1 91 ? -30.795 8.997 19.359 1.00 50.31 91 LEU A CA 1
ATOM 713 C C . LEU A 1 91 ? -31.890 8.538 20.338 1.00 50.31 91 LEU A C 1
ATOM 715 O O . LEU A 1 91 ? -31.759 8.724 21.546 1.00 50.31 91 LEU A O 1
ATOM 719 N N . SER A 1 92 ? -32.965 7.935 19.833 1.00 51.53 92 SER A N 1
ATOM 720 C CA . SER A 1 92 ? -34.038 7.360 20.645 1.00 51.53 92 SER A CA 1
ATOM 721 C C . SER A 1 92 ? -33.551 6.142 21.428 1.00 51.53 92 SER A C 1
ATOM 723 O O . SER A 1 92 ? -33.911 5.991 22.591 1.00 51.53 92 SER A O 1
ATOM 725 N N . TYR A 1 93 ? -32.676 5.329 20.826 1.00 54.19 93 TYR A N 1
ATOM 726 C CA . TYR A 1 93 ? -31.955 4.260 21.520 1.00 54.19 93 TYR A CA 1
ATOM 727 C C . TYR A 1 93 ? -31.140 4.812 22.697 1.00 54.19 93 TYR A C 1
ATOM 729 O O . TYR A 1 93 ? -31.314 4.353 23.818 1.00 54.19 93 TYR A O 1
ATOM 737 N N . VAL A 1 94 ? -30.313 5.839 22.471 1.00 54.19 94 VAL A N 1
ATOM 738 C CA . VAL A 1 94 ? -29.492 6.472 23.515 1.00 54.19 94 VAL A CA 1
ATOM 739 C C . VAL A 1 94 ? -30.399 7.026 24.624 1.00 54.19 94 VAL A C 1
ATOM 741 O O . VAL A 1 94 ? -30.171 6.750 25.795 1.00 54.19 94 VAL A O 1
ATOM 744 N N . LYS A 1 95 ? -31.491 7.725 24.289 1.00 52.78 95 LYS A N 1
ATOM 745 C CA . LYS A 1 95 ? -32.460 8.222 25.286 1.00 52.78 95 LYS A CA 1
ATOM 746 C C . LYS A 1 95 ? -33.073 7.101 26.137 1.00 52.78 95 LYS A C 1
ATOM 748 O O . LYS A 1 95 ? -33.173 7.263 27.349 1.00 52.78 95 LYS A O 1
ATOM 753 N N . SER A 1 96 ? -33.452 5.974 25.533 1.00 53.06 96 SER A N 1
ATOM 754 C CA . SER A 1 96 ? -34.003 4.814 26.250 1.00 53.06 96 SER A CA 1
ATOM 755 C C . SER A 1 96 ? -32.946 4.049 27.054 1.00 53.06 96 SER A C 1
ATOM 757 O O . SER A 1 96 ? -33.220 3.638 28.175 1.00 53.06 96 SER A O 1
ATOM 759 N N . PHE A 1 97 ? -31.734 3.900 26.516 1.00 52.38 97 PHE A N 1
ATOM 760 C CA . PHE A 1 97 ? -30.582 3.286 27.178 1.00 52.38 97 PHE A CA 1
ATOM 761 C C . PHE A 1 97 ? -30.142 4.074 28.407 1.00 52.38 97 PHE A C 1
ATOM 763 O O . PHE A 1 97 ? -29.700 3.497 29.386 1.00 52.38 97 PHE A O 1
ATOM 770 N N . PHE A 1 98 ? -30.221 5.399 28.356 1.00 52.50 98 PHE A N 1
ATOM 771 C CA . PHE A 1 98 ? -29.791 6.247 29.455 1.00 52.50 98 PHE A CA 1
ATOM 772 C C . PHE A 1 98 ? -30.945 6.598 30.414 1.00 52.50 98 PHE A C 1
ATOM 774 O O . PHE A 1 98 ? -30.686 7.055 31.518 1.00 52.50 98 PHE A O 1
ATOM 781 N N . GLY A 1 99 ? -32.207 6.281 30.100 1.00 51.44 99 GLY A N 1
ATOM 782 C CA . GLY A 1 99 ? -33.340 6.312 31.050 1.00 51.44 99 GLY A CA 1
ATOM 783 C C . GLY A 1 99 ? -33.284 5.238 32.156 1.00 51.44 99 GLY A C 1
ATOM 784 O O . GLY A 1 99 ? -34.310 4.820 32.681 1.00 51.44 99 GLY A O 1
ATOM 785 N N . ILE A 1 100 ? -32.085 4.764 32.475 1.00 53.25 100 ILE A N 1
ATOM 786 C CA . ILE A 1 100 ? -31.744 3.535 33.186 1.00 53.25 100 ILE A CA 1
ATOM 787 C C . ILE A 1 100 ? -31.027 3.896 34.493 1.00 53.25 100 ILE A C 1
ATOM 789 O O . ILE A 1 100 ? -30.183 4.788 34.516 1.00 53.25 100 ILE A O 1
ATOM 793 N N . ALA A 1 101 ? -31.342 3.200 35.591 1.00 55.19 101 ALA A N 1
ATOM 794 C CA . ALA A 1 101 ? -30.791 3.514 36.917 1.00 55.19 101 ALA A CA 1
ATOM 795 C C . ALA A 1 101 ? -29.356 2.998 37.144 1.00 55.19 101 ALA A C 1
ATOM 797 O O . ALA A 1 101 ? -28.674 3.471 38.053 1.00 55.19 101 ALA A O 1
ATOM 798 N N . ARG A 1 102 ? -28.898 2.015 36.351 1.00 58.12 102 ARG A N 1
ATOM 799 C CA . ARG A 1 102 ? -27.542 1.443 36.411 1.00 58.12 102 ARG A CA 1
ATOM 800 C C . ARG A 1 102 ? -27.031 1.096 35.016 1.00 58.12 102 ARG A C 1
ATOM 802 O O . ARG A 1 102 ? -27.702 0.374 34.279 1.00 58.12 102 ARG A O 1
ATOM 809 N N . GLY A 1 103 ? -25.824 1.538 34.682 1.00 61.00 103 GLY A N 1
ATOM 810 C CA . GLY A 1 103 ? -25.174 1.207 33.414 1.00 61.00 103 GLY A CA 1
ATOM 811 C C . GLY A 1 103 ? -23.686 0.937 33.567 1.00 61.00 103 GLY A C 1
ATOM 812 O O . GLY A 1 103 ? -23.084 1.273 34.584 1.00 61.00 103 GLY A O 1
ATOM 813 N N . SER A 1 104 ? -23.089 0.334 32.548 1.00 64.75 104 SER A N 1
ATOM 814 C CA . SER A 1 104 ? -21.642 0.247 32.403 1.00 64.75 104 SER A CA 1
ATOM 815 C C . SER A 1 104 ? -21.235 0.636 30.994 1.00 64.75 104 SER A C 1
ATOM 817 O O . SER A 1 104 ? -21.963 0.427 30.018 1.00 64.75 104 SER A O 1
ATOM 819 N N . ILE A 1 105 ? -20.079 1.276 30.900 1.00 68.38 105 ILE A N 1
ATOM 820 C CA . ILE A 1 105 ? -19.528 1.765 29.648 1.00 68.38 105 ILE A CA 1
ATOM 821 C C . ILE A 1 105 ? -18.057 1.379 29.581 1.00 68.38 105 ILE A C 1
ATOM 823 O O . ILE A 1 105 ? -17.365 1.372 30.596 1.00 68.38 105 ILE A O 1
ATOM 827 N N . MET A 1 106 ? -17.589 1.094 28.372 1.00 74.06 106 MET A N 1
ATOM 828 C CA . MET A 1 106 ? -16.201 0.840 28.055 1.00 74.06 106 MET A CA 1
ATOM 829 C C . MET A 1 106 ? -15.796 1.573 26.774 1.00 74.06 106 MET A C 1
ATOM 831 O O . MET A 1 106 ? -16.493 1.532 25.756 1.00 74.06 106 MET A O 1
ATOM 835 N N . VAL A 1 107 ? -14.630 2.203 26.823 1.00 76.31 107 VAL A N 1
ATOM 836 C CA . VAL A 1 107 ? -13.938 2.809 25.693 1.00 76.31 107 VAL A CA 1
ATOM 837 C C . VAL A 1 107 ? -12.605 2.095 25.525 1.00 76.31 107 VAL A C 1
ATOM 839 O O . VAL A 1 107 ? -11.809 2.017 26.458 1.00 76.31 107 VAL A O 1
ATOM 842 N N . ILE A 1 108 ? -12.347 1.584 24.324 1.00 80.75 108 ILE A N 1
ATOM 843 C CA . ILE A 1 108 ? -11.011 1.110 23.952 1.00 80.75 108 ILE A CA 1
ATOM 844 C C . ILE A 1 108 ? -10.388 2.198 23.098 1.00 80.75 108 ILE A C 1
ATOM 846 O O . ILE A 1 108 ? -10.893 2.525 22.016 1.00 80.75 108 ILE A O 1
ATOM 850 N N . ARG A 1 109 ? -9.300 2.768 23.603 1.00 85.06 109 ARG A N 1
ATOM 851 C CA . ARG A 1 109 ? -8.516 3.785 22.919 1.00 85.06 109 ARG A CA 1
ATOM 852 C C . ARG A 1 109 ? -7.244 3.178 22.378 1.00 85.06 109 ARG A C 1
ATOM 854 O O . ARG A 1 109 ? -6.723 2.189 22.889 1.00 85.06 109 ARG A O 1
ATOM 861 N N . THR A 1 110 ? -6.742 3.790 21.323 1.00 85.81 110 THR A N 1
ATOM 862 C CA . THR A 1 110 ? -5.497 3.379 20.716 1.00 85.81 110 THR A CA 1
ATOM 863 C C . THR A 1 110 ? -4.703 4.572 20.218 1.00 85.81 110 THR A C 1
ATOM 865 O O . THR A 1 110 ? -5.262 5.607 19.855 1.00 85.81 110 THR A O 1
ATOM 868 N N . SER A 1 111 ? -3.392 4.401 20.169 1.00 87.25 111 SER A N 1
ATOM 869 C CA . SER A 1 111 ? -2.500 5.216 19.365 1.00 87.25 111 SER A CA 1
ATOM 870 C C . SER A 1 111 ? -1.664 4.308 18.485 1.00 87.25 111 SER A C 1
ATOM 872 O O . SER A 1 111 ? -1.313 3.194 18.881 1.00 87.25 111 SER A O 1
ATOM 874 N N . ILE A 1 112 ? -1.426 4.747 17.253 1.00 87.81 112 ILE A N 1
ATOM 875 C CA . ILE A 1 112 ? -0.739 3.940 16.248 1.00 87.81 112 ILE A CA 1
ATOM 876 C C . ILE A 1 112 ? 0.355 4.791 15.641 1.00 87.81 112 ILE A C 1
ATOM 878 O O . ILE A 1 112 ? 0.079 5.724 14.885 1.00 87.81 112 ILE A O 1
ATOM 882 N N . ASP A 1 113 ? 1.590 4.419 15.948 1.00 88.88 113 ASP A N 1
ATOM 883 C CA . ASP A 1 113 ? 2.782 5.035 15.396 1.00 88.88 113 ASP A CA 1
ATOM 884 C C . ASP A 1 113 ? 3.403 4.098 14.353 1.00 88.88 113 ASP A C 1
ATOM 886 O O . ASP A 1 113 ? 3.684 2.938 14.640 1.00 88.88 113 ASP A O 1
ATOM 890 N N . TYR A 1 114 ? 3.643 4.585 13.138 1.00 89.19 114 TYR A N 1
ATOM 891 C CA . TYR A 1 114 ? 4.431 3.874 12.133 1.00 89.19 114 TYR A CA 1
ATOM 892 C C . TYR A 1 114 ? 5.905 4.270 12.242 1.00 89.19 114 TYR A C 1
ATOM 894 O O . TYR A 1 114 ? 6.225 5.460 12.188 1.00 89.19 114 TYR A O 1
ATOM 902 N N . ARG A 1 115 ? 6.804 3.287 12.368 1.00 87.19 115 ARG A N 1
ATOM 903 C CA . ARG A 1 115 ? 8.252 3.493 12.519 1.00 87.19 115 ARG A CA 1
ATOM 904 C C . ARG A 1 115 ? 9.000 2.881 11.338 1.00 87.19 115 ARG A C 1
ATOM 906 O O . ARG A 1 115 ? 8.898 1.685 11.078 1.00 87.19 115 ARG A O 1
ATOM 913 N N . TRP A 1 116 ? 9.782 3.697 10.629 1.00 82.62 116 TRP A N 1
ATOM 914 C CA . TRP A 1 116 ? 10.538 3.254 9.440 1.00 82.62 116 TRP A CA 1
ATOM 915 C C . TRP A 1 116 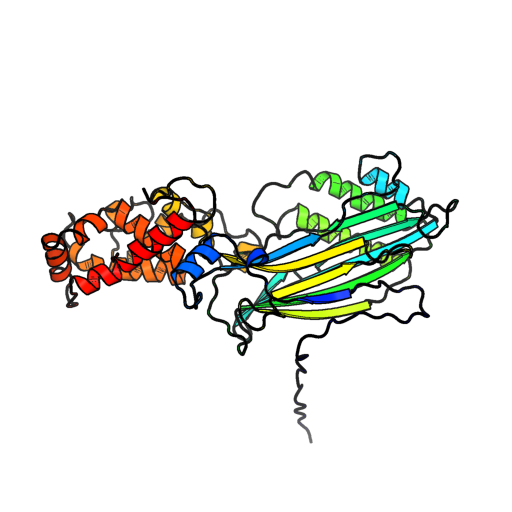? 12.055 3.392 9.574 1.00 82.62 116 TRP A C 1
ATOM 917 O O . TRP A 1 116 ? 12.791 2.896 8.725 1.00 82.62 116 TRP A O 1
ATOM 927 N N . ALA A 1 117 ? 12.532 4.097 10.600 1.00 74.12 117 ALA A N 1
ATOM 928 C CA . ALA A 1 117 ? 13.947 4.232 10.929 1.00 74.12 117 ALA A CA 1
ATOM 929 C C . ALA A 1 117 ? 14.107 4.659 12.397 1.00 74.12 117 ALA A C 1
ATOM 931 O O . ALA A 1 117 ? 13.155 5.129 13.026 1.00 74.12 117 ALA A O 1
ATOM 932 N N . THR A 1 118 ? 15.315 4.537 12.948 1.00 74.44 118 THR A N 1
ATOM 933 C CA . THR A 1 118 ? 15.612 4.977 14.319 1.00 74.44 118 THR A CA 1
ATOM 934 C C . THR A 1 118 ? 15.299 6.461 14.468 1.00 74.44 118 THR A C 1
ATOM 936 O O . THR A 1 118 ? 15.748 7.275 13.665 1.00 74.44 118 THR A O 1
ATOM 939 N N . GLY A 1 119 ? 14.508 6.818 15.483 1.00 69.94 119 GLY A N 1
ATOM 940 C CA . GLY A 1 119 ? 14.104 8.207 15.729 1.00 69.94 119 GLY A CA 1
ATOM 941 C C . GLY A 1 119 ? 13.136 8.783 14.688 1.00 69.94 119 GLY A C 1
ATOM 942 O O . GLY A 1 119 ? 12.828 9.967 14.746 1.00 69.94 119 GLY A O 1
ATOM 943 N N . SER A 1 120 ? 12.653 7.964 13.748 1.00 80.06 120 SER A N 1
ATOM 944 C CA . SER A 1 120 ? 11.689 8.362 12.722 1.00 80.06 120 SER A CA 1
ATOM 945 C C . SER A 1 120 ? 10.386 7.585 12.889 1.00 80.06 120 SER A C 1
ATOM 947 O O . SER A 1 120 ? 10.281 6.421 12.490 1.00 80.06 120 SER A O 1
ATOM 949 N N . SER A 1 121 ? 9.390 8.243 13.478 1.00 84.75 121 SER A N 1
ATOM 950 C CA . SER A 1 121 ? 8.039 7.715 13.653 1.00 84.75 121 SER A CA 1
ATOM 951 C C . SER A 1 121 ? 6.990 8.731 13.236 1.00 84.75 121 SER A C 1
ATOM 953 O O . SER A 1 121 ? 7.208 9.940 13.334 1.00 84.75 121 SER A O 1
ATOM 955 N N . ILE A 1 122 ? 5.834 8.243 12.795 1.00 85.06 122 ILE A N 1
ATOM 956 C CA . ILE A 1 122 ? 4.660 9.076 12.530 1.00 85.06 122 ILE A CA 1
ATOM 957 C C . ILE A 1 122 ? 3.453 8.524 13.241 1.00 85.06 122 ILE A C 1
ATOM 959 O O . ILE A 1 122 ? 3.188 7.330 13.164 1.00 85.06 122 ILE A O 1
ATOM 963 N N . SER A 1 123 ? 2.687 9.410 13.858 1.00 85.50 123 SER A N 1
ATOM 964 C CA . SER A 1 123 ? 1.385 9.038 14.378 1.00 85.50 123 SER A CA 1
ATOM 965 C C . SER A 1 123 ? 0.412 8.920 13.207 1.00 85.50 123 SER A C 1
ATOM 967 O O . SER A 1 123 ? 0.095 9.909 12.545 1.00 85.50 123 SER A O 1
ATOM 969 N N . LEU A 1 124 ? 0.001 7.690 12.902 1.00 81.56 124 LEU A N 1
ATOM 970 C CA . LEU A 1 124 ? -1.090 7.409 11.969 1.00 81.56 124 LEU A CA 1
ATOM 971 C C . LEU A 1 124 ? -2.440 7.566 12.662 1.00 81.56 124 LEU A C 1
ATOM 973 O O . LEU A 1 124 ? -3.411 7.977 12.037 1.00 81.56 124 LEU A O 1
ATOM 977 N N . LEU A 1 125 ? -2.494 7.250 13.953 1.00 81.69 125 LEU A N 1
ATOM 978 C CA . LEU A 1 125 ? -3.661 7.456 14.791 1.00 81.69 125 LEU A CA 1
ATOM 979 C C . LEU A 1 125 ? -3.199 8.176 16.067 1.00 81.69 125 LEU A C 1
ATOM 981 O O . LEU A 1 125 ? -2.414 7.579 16.814 1.00 81.69 125 LEU A O 1
ATOM 985 N N . PRO A 1 126 ? -3.629 9.437 16.290 1.00 79.25 126 PRO A N 1
ATOM 986 C CA . PRO A 1 126 ? -3.187 10.255 17.417 1.00 79.25 126 PRO A CA 1
ATOM 987 C C . PRO A 1 126 ? -3.400 9.595 18.773 1.00 79.25 126 PRO A C 1
ATOM 989 O O . PRO A 1 126 ? -4.229 8.690 18.919 1.00 79.25 126 PRO A O 1
ATOM 992 N N . ASP A 1 127 ? -2.670 10.086 19.773 1.00 78.06 127 ASP A N 1
ATOM 993 C CA . ASP A 1 127 ? -2.730 9.525 21.115 1.00 78.06 127 ASP A CA 1
ATOM 994 C C . ASP A 1 127 ? -4.153 9.503 21.686 1.00 78.06 127 ASP A C 1
ATOM 996 O O . ASP A 1 127 ? -4.925 10.442 21.492 1.00 78.06 127 ASP A O 1
ATOM 1000 N N . LYS A 1 128 ? -4.500 8.407 22.371 1.00 74.88 128 LYS A N 1
ATOM 1001 C CA . LYS A 1 128 ? -5.822 8.178 22.980 1.00 74.88 128 LYS A CA 1
ATOM 1002 C C . LYS A 1 128 ? -7.027 8.270 22.020 1.00 74.88 128 LYS A C 1
ATOM 1004 O O . LYS A 1 128 ? -8.158 8.482 22.477 1.00 74.88 128 LYS A O 1
ATOM 1009 N N . SER A 1 129 ? -6.837 8.036 20.719 1.00 80.06 129 SER A N 1
ATOM 1010 C CA . SER A 1 129 ? -7.951 7.977 19.764 1.00 80.06 129 SER A CA 1
ATOM 1011 C C . SER A 1 129 ? -8.909 6.842 20.118 1.00 80.06 129 SER A C 1
ATOM 1013 O O . SER A 1 129 ? -8.499 5.691 20.260 1.00 80.06 129 SER A O 1
ATOM 1015 N N . ALA A 1 130 ? -10.202 7.131 20.231 1.00 76.19 130 ALA A N 1
ATOM 1016 C CA . ALA A 1 130 ? -11.194 6.094 20.479 1.00 76.19 130 ALA A CA 1
ATOM 1017 C C . ALA A 1 130 ? -11.310 5.160 19.266 1.00 76.19 130 ALA A C 1
ATOM 1019 O O . ALA A 1 130 ? -11.383 5.622 18.122 1.00 76.19 130 ALA A O 1
ATOM 1020 N N . LEU A 1 131 ? -11.349 3.852 19.528 1.00 76.50 131 LEU A N 1
ATOM 1021 C CA . LEU A 1 131 ? -11.516 2.810 18.516 1.00 76.50 131 LEU A CA 1
ATOM 1022 C C . LEU A 1 131 ? -12.845 2.070 18.673 1.00 76.50 131 LEU A C 1
ATOM 1024 O O . LEU A 1 131 ? -13.538 1.823 17.682 1.00 76.50 131 LEU A O 1
ATOM 1028 N N . ILE A 1 132 ? -13.203 1.759 19.921 1.00 76.75 132 ILE A N 1
ATOM 1029 C CA . ILE A 1 132 ? -14.456 1.098 20.285 1.00 76.75 132 ILE A CA 1
ATOM 1030 C C . ILE A 1 132 ? -15.116 1.875 21.410 1.00 76.75 132 ILE A C 1
ATOM 1032 O O . ILE A 1 132 ? -14.461 2.261 22.377 1.00 76.75 132 ILE A O 1
ATOM 1036 N N . LEU A 1 133 ? -16.425 2.049 21.278 1.00 72.38 133 LEU A N 1
ATOM 1037 C CA . LEU A 1 133 ? -17.308 2.481 22.346 1.00 72.38 133 LEU A CA 1
ATOM 1038 C C . LEU A 1 133 ? -18.361 1.395 22.552 1.00 72.38 133 LEU A C 1
ATOM 1040 O O . LEU A 1 133 ? -19.061 1.034 21.609 1.00 72.38 133 LEU A O 1
ATOM 1044 N N . SER A 1 134 ? -18.456 0.877 23.768 1.00 71.75 134 SER A N 1
ATOM 1045 C CA . SER A 1 134 ? -19.419 -0.150 24.156 1.00 71.75 134 SER A CA 1
ATOM 1046 C C . SER A 1 134 ? -20.153 0.319 25.399 1.00 71.75 134 SER A C 1
ATOM 1048 O O . SER A 1 134 ? -19.516 0.835 26.315 1.00 71.75 134 SER A O 1
ATOM 1050 N N . ALA A 1 135 ? -21.465 0.121 25.473 1.00 68.12 135 ALA A N 1
ATOM 1051 C CA . ALA A 1 135 ? -22.200 0.341 26.711 1.00 68.12 135 ALA A CA 1
ATOM 1052 C C . ALA A 1 135 ? -23.354 -0.643 26.882 1.00 68.12 135 ALA A C 1
ATOM 1054 O O . ALA A 1 135 ? -23.956 -1.109 25.914 1.00 68.12 135 ALA A O 1
ATOM 1055 N N . THR A 1 136 ? -23.682 -0.912 28.141 1.00 67.69 136 THR A N 1
ATOM 1056 C CA . THR A 1 136 ? -24.861 -1.674 28.550 1.00 67.69 136 THR A CA 1
ATOM 1057 C C . THR A 1 136 ? -25.595 -0.972 29.699 1.00 67.69 136 THR A C 1
ATOM 1059 O O . THR A 1 136 ? -24.972 -0.320 30.538 1.00 67.69 136 THR A O 1
ATOM 1062 N N . GLY A 1 137 ? -26.919 -1.075 29.750 1.00 60.31 137 GLY A N 1
ATOM 1063 C CA . GLY A 1 137 ? -27.727 -0.446 30.796 1.00 60.31 137 GLY A CA 1
ATOM 1064 C C . GLY A 1 137 ? -28.959 -1.272 31.145 1.00 60.31 137 GLY A C 1
ATOM 1065 O O . GLY A 1 137 ? -29.524 -1.892 30.252 1.00 60.31 137 GLY A O 1
ATOM 1066 N N . ALA A 1 138 ? -29.386 -1.267 32.414 1.00 58.38 138 ALA A N 1
ATOM 1067 C CA . ALA A 1 138 ? -30.561 -1.998 32.902 1.00 58.38 138 ALA A CA 1
ATOM 1068 C C . ALA A 1 138 ? -31.680 -1.078 33.437 1.00 58.38 138 ALA A C 1
ATOM 1070 O O . ALA A 1 138 ? -31.461 -0.245 34.315 1.00 58.38 138 ALA A O 1
ATOM 1071 N N . ASP A 1 139 ? -32.912 -1.269 32.961 1.00 56.78 139 ASP A N 1
ATOM 1072 C CA . ASP A 1 139 ? -34.107 -0.587 33.485 1.00 56.78 139 ASP A CA 1
ATOM 1073 C C . ASP A 1 139 ? -34.210 -0.750 35.018 1.00 56.78 139 ASP A C 1
ATOM 1075 O O . ASP A 1 139 ? -33.984 -1.839 35.555 1.00 56.78 139 ASP A O 1
ATOM 1079 N N . SER A 1 140 ? -34.572 0.329 35.724 1.00 54.69 140 SER A N 1
ATOM 1080 C CA . SER A 1 140 ? -34.750 0.347 37.184 1.00 54.69 140 SER A CA 1
ATOM 1081 C C . SER A 1 140 ? -35.756 -0.699 37.679 1.00 54.69 140 SER A C 1
ATOM 1083 O O . SER A 1 140 ? -35.640 -1.181 38.804 1.00 54.69 140 SER A O 1
ATOM 1085 N N . THR A 1 141 ? -36.707 -1.090 36.829 1.00 53.75 141 THR A N 1
ATOM 1086 C CA . THR A 1 141 ? -37.750 -2.082 37.125 1.00 53.75 141 THR A CA 1
ATOM 1087 C C . THR A 1 141 ? -37.355 -3.523 36.780 1.00 53.75 141 THR A C 1
ATOM 1089 O O . THR A 1 141 ? -38.033 -4.461 37.199 1.00 53.75 141 THR A O 1
ATOM 1092 N N . LYS A 1 142 ? -36.253 -3.726 36.042 1.00 54.72 142 LYS A N 1
ATOM 1093 C CA . LYS A 1 142 ? -35.766 -5.034 35.566 1.00 54.72 142 LYS A CA 1
ATOM 1094 C C . LYS A 1 142 ? -34.269 -5.188 35.817 1.00 54.72 142 LYS A C 1
ATOM 1096 O O . LYS A 1 142 ? -33.524 -5.580 34.927 1.00 54.72 142 LYS A O 1
ATOM 1101 N N . ALA A 1 143 ? -33.812 -4.892 37.028 1.00 51.38 143 ALA A N 1
ATOM 1102 C CA . ALA A 1 143 ? -32.410 -5.029 37.428 1.00 51.38 143 ALA A CA 1
ATOM 1103 C C . ALA A 1 143 ? -31.954 -6.503 37.578 1.00 51.38 143 ALA A C 1
ATOM 1105 O O . ALA A 1 143 ? -31.279 -6.852 38.545 1.00 51.38 143 ALA A O 1
ATOM 1106 N N . ALA A 1 144 ? -32.342 -7.388 36.654 1.00 51.22 144 ALA A N 1
ATOM 1107 C CA . ALA A 1 144 ? -31.793 -8.730 36.554 1.00 51.22 144 ALA A CA 1
ATOM 1108 C C . ALA A 1 144 ? -30.522 -8.716 35.688 1.00 51.22 144 ALA A C 1
ATOM 1110 O O . ALA A 1 144 ? -30.352 -7.916 34.767 1.00 51.22 144 ALA A O 1
ATOM 1111 N N . ILE A 1 145 ? -29.599 -9.615 36.008 1.00 42.34 145 ILE A N 1
ATOM 1112 C CA . ILE A 1 145 ? -28.372 -9.823 35.244 1.00 42.34 145 ILE A CA 1
ATOM 1113 C C . ILE A 1 145 ? -28.763 -10.295 33.827 1.00 42.34 145 ILE A C 1
ATOM 1115 O O . ILE A 1 145 ? -29.430 -11.317 33.684 1.00 42.34 145 ILE A O 1
ATOM 1119 N N . GLY A 1 146 ? -28.391 -9.529 32.793 1.00 46.19 146 GLY A N 1
ATOM 1120 C CA . GLY A 1 146 ? -28.691 -9.828 31.383 1.00 46.19 146 GLY A CA 1
ATOM 1121 C C . GLY A 1 146 ? -29.928 -9.137 30.790 1.00 46.19 146 GLY A C 1
ATOM 1122 O O . GLY A 1 146 ? -30.141 -9.239 29.585 1.00 46.19 146 GLY A O 1
ATOM 1123 N N . SER A 1 147 ? -30.722 -8.402 31.578 1.00 48.81 147 SER A N 1
ATOM 1124 C CA . SER A 1 147 ? -31.818 -7.571 31.059 1.00 48.81 147 SER A CA 1
ATOM 1125 C C . SER A 1 147 ? -31.364 -6.124 30.892 1.00 48.81 147 SER A C 1
ATOM 1127 O O . SER A 1 147 ? -31.264 -5.377 31.865 1.00 48.81 147 SER A O 1
ATOM 1129 N N . GLY A 1 148 ? -31.080 -5.725 29.651 1.00 53.44 148 GLY A N 1
ATOM 1130 C CA . GLY A 1 148 ? -30.583 -4.388 29.358 1.00 53.44 148 GLY A CA 1
ATOM 1131 C C . GLY A 1 148 ? -30.460 -4.063 27.873 1.00 53.44 148 GLY A C 1
ATOM 1132 O O . GLY A 1 148 ? -30.561 -4.940 27.021 1.00 53.44 148 GLY A O 1
ATOM 1133 N N . CYS A 1 149 ? -30.244 -2.786 27.575 1.00 55.16 149 CYS A N 1
ATOM 1134 C CA . CYS A 1 149 ? -29.931 -2.303 26.233 1.00 55.16 149 CYS A CA 1
ATOM 1135 C C . CYS A 1 149 ? -28.415 -2.420 26.009 1.00 55.16 149 CYS A C 1
ATOM 1137 O O . CYS A 1 149 ? -27.662 -2.050 26.905 1.00 55.16 149 CYS A O 1
ATOM 1139 N N . TYR A 1 150 ? -27.961 -2.899 24.846 1.00 60.44 150 TYR A N 1
ATOM 1140 C CA . TYR A 1 150 ? -26.539 -3.001 24.485 1.00 60.44 150 TYR A CA 1
ATOM 1141 C C . TYR A 1 150 ? -26.249 -2.276 23.171 1.00 60.44 150 TYR A C 1
ATOM 1143 O O . TYR A 1 150 ? -26.994 -2.433 22.200 1.00 60.44 150 TYR A O 1
ATOM 1151 N N . PHE A 1 151 ? -25.151 -1.514 23.134 1.00 61.16 151 PHE A N 1
ATOM 1152 C CA . PHE A 1 151 ? -24.585 -1.026 21.882 1.00 61.16 151 PHE A CA 1
ATOM 1153 C C . PHE A 1 151 ? -23.079 -1.197 21.844 1.00 61.16 151 PHE A C 1
ATOM 1155 O O . PHE A 1 151 ? -22.385 -0.968 22.836 1.00 61.16 151 PHE A O 1
ATOM 1162 N N . ASP A 1 152 ? -22.591 -1.476 20.645 1.00 62.41 152 ASP A N 1
ATOM 1163 C CA . ASP A 1 152 ? -21.205 -1.352 20.260 1.00 62.41 152 ASP A CA 1
ATOM 1164 C C . ASP A 1 152 ? -21.089 -0.462 19.020 1.00 62.41 152 ASP A C 1
ATOM 1166 O O . ASP A 1 152 ? -21.840 -0.559 18.051 1.00 62.41 152 ASP A O 1
ATOM 1170 N N . HIS A 1 153 ? -20.128 0.454 19.047 1.00 64.88 153 HIS A N 1
ATOM 1171 C CA . HIS A 1 153 ? -19.722 1.188 17.860 1.00 64.88 153 HIS A CA 1
ATOM 1172 C C . HIS A 1 153 ? -18.224 1.029 17.670 1.00 64.88 153 HIS A C 1
ATOM 1174 O O . HIS A 1 153 ? -17.426 1.496 18.483 1.00 64.88 153 HIS A O 1
ATOM 1180 N N . THR A 1 154 ? -17.843 0.400 16.560 1.00 67.69 154 THR A N 1
ATOM 1181 C CA . THR A 1 154 ? -16.441 0.233 16.168 1.00 67.69 154 THR A CA 1
ATOM 1182 C C . THR A 1 154 ? -16.124 1.115 14.972 1.00 67.69 154 THR A C 1
ATOM 1184 O O . THR A 1 154 ? -16.805 1.058 13.943 1.00 67.69 154 THR A O 1
ATOM 1187 N N . LYS A 1 155 ? -15.056 1.911 15.065 1.00 67.19 155 LYS A N 1
ATOM 1188 C CA . LYS A 1 155 ? -14.529 2.629 13.901 1.00 67.19 155 LYS A CA 1
ATOM 1189 C C . LYS A 1 155 ? -13.573 1.762 13.096 1.00 67.19 155 LYS A C 1
ATOM 1191 O O . LYS A 1 155 ? -12.806 0.975 13.636 1.00 67.19 155 LYS A O 1
ATOM 1196 N N . ARG A 1 156 ? -13.627 1.945 11.776 1.00 70.06 156 ARG A N 1
ATOM 1197 C CA . ARG A 1 156 ? -12.798 1.240 10.792 1.00 70.06 156 ARG A CA 1
ATOM 1198 C C . ARG A 1 156 ? -11.975 2.261 9.999 1.00 70.06 156 ARG A C 1
ATOM 1200 O O . ARG A 1 156 ? -12.311 2.531 8.847 1.00 70.06 156 ARG A O 1
ATOM 1207 N N . PRO A 1 157 ? -10.986 2.925 10.625 1.00 68.19 157 PRO A N 1
ATOM 1208 C CA . PRO A 1 157 ? -10.115 3.831 9.891 1.00 68.19 157 PRO A CA 1
ATOM 1209 C C . PRO A 1 157 ? -9.353 3.058 8.809 1.00 68.19 157 PRO A C 1
ATOM 1211 O O . PRO A 1 157 ? -8.896 1.939 9.034 1.00 68.19 157 PRO A O 1
ATOM 1214 N N . THR A 1 158 ? -9.215 3.665 7.634 1.00 71.06 158 THR A N 1
ATOM 1215 C CA . THR A 1 158 ? -8.357 3.149 6.564 1.00 71.06 158 THR A CA 1
ATOM 1216 C C . THR A 1 158 ? -6.951 3.700 6.755 1.00 71.06 158 THR A C 1
ATOM 1218 O O . THR A 1 158 ? -6.769 4.916 6.815 1.00 71.06 158 THR A O 1
ATOM 1221 N N . PHE A 1 159 ? -5.963 2.813 6.842 1.00 80.69 159 PHE A N 1
ATOM 1222 C CA . PHE A 1 159 ? -4.556 3.191 6.962 1.00 80.69 159 PHE A CA 1
ATOM 1223 C C . PHE A 1 159 ? -3.884 3.251 5.588 1.00 80.69 159 PHE A C 1
ATOM 1225 O O . PHE A 1 159 ? -4.266 2.500 4.686 1.00 80.69 159 PHE A O 1
ATOM 1232 N N . PRO A 1 160 ? -2.872 4.118 5.408 1.00 80.69 160 PRO A N 1
ATOM 1233 C CA . PRO A 1 160 ? -2.135 4.172 4.157 1.00 80.69 160 PRO A CA 1
ATOM 1234 C C . PRO A 1 160 ? -1.406 2.849 3.901 1.00 80.69 160 PRO A C 1
ATOM 1236 O O . PRO A 1 160 ? -0.871 2.226 4.819 1.00 80.69 160 PRO A O 1
ATOM 1239 N N . LEU A 1 161 ? -1.315 2.460 2.630 1.00 86.38 161 LEU A N 1
ATOM 1240 C CA . LEU A 1 161 ? -0.351 1.451 2.200 1.00 86.38 161 LEU A CA 1
ATOM 1241 C C . LEU A 1 161 ? 1.064 2.017 2.376 1.00 86.38 161 LEU A C 1
ATOM 1243 O O . LEU A 1 161 ? 1.321 3.188 2.100 1.00 86.38 161 LEU A O 1
ATOM 1247 N N . VAL A 1 162 ? 2.014 1.216 2.827 1.00 88.25 162 VAL A N 1
ATOM 1248 C CA . VAL A 1 162 ? 3.410 1.622 3.000 1.00 88.25 162 VAL A CA 1
ATOM 1249 C C . VAL A 1 162 ? 4.292 0.626 2.273 1.00 88.25 162 VAL A C 1
ATOM 1251 O O . VAL A 1 162 ? 4.089 -0.575 2.394 1.00 88.25 162 VAL A O 1
ATOM 1254 N N . GLN A 1 163 ? 5.241 1.111 1.475 1.00 90.12 163 GLN A N 1
ATOM 1255 C CA . GLN A 1 163 ? 6.185 0.240 0.778 1.00 90.12 163 GLN A CA 1
ATOM 1256 C C . GLN A 1 163 ? 7.122 -0.392 1.806 1.00 90.12 163 GLN A C 1
ATOM 1258 O O . GLN A 1 163 ? 7.726 0.321 2.605 1.00 90.12 163 GLN A O 1
ATOM 1263 N N . TYR A 1 164 ? 7.268 -1.713 1.765 1.00 90.62 164 TYR A N 1
ATOM 1264 C CA . TYR A 1 164 ? 8.181 -2.430 2.645 1.00 90.62 164 TYR A CA 1
ATOM 1265 C C . TYR A 1 164 ? 9.638 -2.090 2.330 1.00 90.62 164 TYR A C 1
ATOM 1267 O O . TYR A 1 164 ? 10.113 -2.314 1.214 1.00 90.62 164 TYR A O 1
ATOM 1275 N N . ARG A 1 165 ? 10.366 -1.559 3.317 1.00 86.81 165 ARG A N 1
ATOM 1276 C CA . ARG A 1 165 ? 11.754 -1.099 3.180 1.00 86.81 165 ARG A CA 1
ATOM 1277 C C . ARG A 1 165 ? 12.768 -2.093 3.726 1.00 86.81 165 ARG A C 1
ATOM 1279 O O . ARG A 1 165 ? 13.956 -1.778 3.731 1.00 86.81 165 ARG A O 1
ATOM 1286 N N . GLY A 1 166 ? 12.349 -3.316 4.043 1.00 84.62 166 GLY A N 1
ATOM 1287 C CA . GLY A 1 166 ? 13.253 -4.413 4.372 1.00 84.62 166 GLY A CA 1
ATOM 1288 C C . GLY A 1 166 ? 13.454 -4.658 5.861 1.00 84.62 166 GLY A C 1
ATOM 1289 O O . GLY A 1 166 ? 14.398 -5.370 6.181 1.00 84.62 166 GLY A O 1
ATOM 1290 N N . GLY A 1 167 ? 12.608 -4.111 6.737 1.00 78.75 167 GLY A N 1
ATOM 1291 C CA . GLY A 1 167 ? 12.649 -4.409 8.168 1.00 78.75 167 GLY A CA 1
ATOM 1292 C C . GLY A 1 167 ? 12.525 -5.906 8.470 1.00 78.75 167 GLY A C 1
ATOM 1293 O O . GLY A 1 167 ? 11.521 -6.533 8.144 1.00 78.75 167 GLY A O 1
ATOM 1294 N N . ASP A 1 168 ? 13.558 -6.495 9.068 1.00 67.56 168 ASP A N 1
ATOM 1295 C CA . ASP A 1 168 ? 13.578 -7.895 9.495 1.00 67.56 168 ASP A CA 1
ATOM 1296 C C . ASP A 1 168 ? 13.193 -8.066 10.977 1.00 67.56 168 ASP A C 1
ATOM 1298 O O . ASP A 1 168 ? 12.956 -7.096 11.694 1.00 67.56 168 ASP A O 1
ATOM 1302 N N . ALA A 1 169 ? 13.142 -9.319 11.446 1.00 61.59 169 ALA A N 1
ATOM 1303 C CA . ALA A 1 169 ? 12.765 -9.656 12.822 1.00 61.59 169 ALA A CA 1
ATOM 1304 C C . ALA A 1 169 ? 13.698 -9.061 13.898 1.00 61.59 169 ALA A C 1
ATOM 1306 O O . ALA A 1 169 ? 13.277 -8.916 15.045 1.00 61.59 169 ALA A O 1
ATOM 1307 N N . ASN A 1 170 ? 14.940 -8.725 13.534 1.00 61.09 170 ASN A N 1
ATOM 1308 C CA . ASN A 1 170 ? 15.969 -8.206 14.436 1.00 61.09 170 ASN A CA 1
ATOM 1309 C C . ASN A 1 170 ? 16.114 -6.679 14.340 1.00 61.09 170 ASN A C 1
ATOM 1311 O O . ASN A 1 170 ? 16.760 -6.063 15.188 1.00 61.09 170 ASN A O 1
ATOM 1315 N N . SER A 1 171 ? 15.518 -6.061 13.323 1.00 62.91 171 SER A N 1
ATOM 1316 C CA . SER A 1 171 ? 15.499 -4.619 13.118 1.00 62.91 171 SER A CA 1
ATOM 1317 C C . SER A 1 171 ? 14.184 -4.007 13.615 1.00 62.91 171 SER A C 1
ATOM 1319 O O . SER A 1 171 ? 13.100 -4.536 13.382 1.00 62.91 171 SER A O 1
ATOM 1321 N N . SER A 1 172 ? 14.257 -2.863 14.294 1.00 62.81 172 SER A N 1
ATOM 1322 C CA . SER A 1 172 ? 13.092 -2.132 14.828 1.00 62.81 172 SER A CA 1
ATOM 1323 C C . SER A 1 172 ? 12.418 -1.225 13.784 1.00 62.81 172 SER A C 1
ATOM 1325 O O . SER A 1 172 ? 11.984 -0.119 14.116 1.00 62.81 172 SER A O 1
ATOM 1327 N N . PHE A 1 173 ? 12.438 -1.613 12.508 1.00 76.12 173 PHE A N 1
ATOM 1328 C CA . PHE A 1 173 ? 12.020 -0.763 11.389 1.00 76.12 173 PHE A CA 1
ATOM 1329 C C . PHE A 1 173 ? 10.968 -1.474 10.534 1.00 76.12 173 PHE A C 1
ATOM 1331 O O . PHE A 1 173 ? 10.931 -2.699 10.492 1.00 76.12 173 PHE A O 1
ATOM 1338 N N . ASP A 1 174 ? 10.122 -0.702 9.848 1.00 85.50 174 ASP A N 1
ATOM 1339 C CA . ASP A 1 174 ? 8.927 -1.178 9.136 1.00 85.50 174 ASP A CA 1
ATOM 1340 C C . ASP A 1 174 ? 7.916 -1.880 10.065 1.00 85.50 174 ASP A C 1
ATOM 1342 O O . ASP A 1 174 ? 7.416 -2.975 9.788 1.00 85.50 174 ASP A O 1
ATOM 1346 N N . ASP A 1 175 ? 7.594 -1.228 11.183 1.00 88.69 175 ASP A N 1
ATOM 1347 C CA . ASP A 1 175 ? 6.621 -1.723 12.155 1.00 88.69 175 ASP A CA 1
ATOM 1348 C C . ASP A 1 175 ? 5.591 -0.659 12.557 1.00 88.69 175 ASP A C 1
ATOM 1350 O O . ASP A 1 175 ? 5.760 0.542 12.322 1.00 88.69 175 ASP A O 1
ATOM 1354 N N . PHE A 1 176 ? 4.495 -1.128 13.145 1.00 90.00 176 PHE A N 1
ATOM 1355 C CA . PHE A 1 176 ? 3.514 -0.298 13.819 1.00 90.00 176 PHE A CA 1
ATOM 1356 C C . PHE A 1 176 ? 3.625 -0.520 15.320 1.00 90.00 176 PHE A C 1
ATOM 1358 O O . PHE A 1 176 ? 3.505 -1.647 15.793 1.00 90.00 176 PHE A O 1
ATOM 1365 N N . GLN A 1 177 ? 3.792 0.549 16.082 1.00 89.88 177 GLN A N 1
ATOM 1366 C CA . GLN A 1 177 ? 3.632 0.517 17.524 1.00 89.88 177 GLN A CA 1
ATOM 1367 C C . GLN A 1 177 ? 2.197 0.910 17.862 1.00 89.88 177 GLN A C 1
ATOM 1369 O O . GLN A 1 177 ? 1.779 2.040 17.618 1.00 89.88 177 GLN A O 1
ATOM 1374 N N . LEU A 1 178 ? 1.453 -0.034 18.425 1.00 89.69 178 LEU A N 1
ATOM 1375 C CA . LEU A 1 178 ? 0.096 0.157 18.899 1.00 89.69 178 LEU A CA 1
ATOM 1376 C C . LEU A 1 178 ? 0.152 0.304 20.408 1.00 89.69 178 LEU A C 1
ATOM 1378 O O . LEU A 1 178 ? 0.627 -0.594 21.099 1.00 89.69 178 LEU A O 1
ATOM 1382 N N . LYS A 1 179 ? -0.352 1.416 20.924 1.00 89.00 179 LYS A N 1
ATOM 1383 C CA . LYS A 1 179 ? -0.643 1.552 22.350 1.00 89.00 179 LYS A CA 1
ATOM 1384 C C . LYS A 1 179 ? -2.144 1.407 22.490 1.00 89.00 179 LYS A C 1
ATOM 1386 O O . LYS A 1 179 ? -2.884 2.083 21.782 1.00 89.00 179 LYS A O 1
ATOM 1391 N N . LEU A 1 180 ? -2.593 0.484 23.321 1.00 85.06 180 LEU A N 1
ATOM 1392 C CA . LEU A 1 180 ? -4.001 0.210 23.572 1.00 85.06 180 LEU A CA 1
ATOM 1393 C C . LEU A 1 180 ? -4.284 0.542 25.024 1.00 85.06 180 LEU A C 1
ATOM 1395 O O . LEU A 1 180 ? -3.581 0.040 25.895 1.00 85.06 180 LEU A O 1
ATOM 1399 N N . SER A 1 181 ? -5.308 1.348 25.282 1.00 82.06 181 SER A N 1
ATOM 1400 C CA . SER A 1 181 ? -5.798 1.579 26.636 1.00 82.06 181 SER A CA 1
ATOM 1401 C C . SER A 1 181 ? -7.279 1.261 26.741 1.00 82.06 181 SER A C 1
ATOM 1403 O O . SER A 1 181 ? -8.060 1.508 25.819 1.00 82.06 181 SER A O 1
ATOM 1405 N N . VAL A 1 182 ? -7.655 0.675 27.873 1.00 78.38 182 VAL A N 1
ATOM 1406 C CA . VAL A 1 182 ? -9.043 0.335 28.184 1.00 78.38 182 VAL A CA 1
ATOM 1407 C C . VAL A 1 182 ? -9.503 1.201 29.342 1.00 78.38 182 VAL A C 1
ATOM 1409 O O . VAL A 1 182 ? -8.899 1.209 30.416 1.00 78.38 182 VAL A O 1
ATOM 1412 N N . GLU A 1 183 ? -10.592 1.916 29.109 1.00 75.62 183 GLU A N 1
ATOM 1413 C CA . GLU A 1 183 ? -11.243 2.780 30.081 1.00 75.62 183 GLU A CA 1
ATOM 1414 C C . GLU A 1 183 ? -12.666 2.257 30.269 1.00 75.62 183 GLU A C 1
ATOM 1416 O O . GLU A 1 183 ? -13.418 2.145 29.303 1.00 75.62 183 GLU A O 1
ATOM 1421 N N . ALA A 1 184 ? -13.039 1.891 31.493 1.00 71.81 184 ALA A N 1
ATOM 1422 C CA . ALA A 1 184 ? -14.371 1.380 31.796 1.00 71.81 184 ALA A CA 1
ATOM 1423 C C . ALA A 1 184 ? -14.921 2.013 33.074 1.00 71.81 184 ALA A C 1
ATOM 1425 O O . ALA A 1 184 ? -14.169 2.301 34.006 1.00 71.81 184 ALA A O 1
ATOM 1426 N N . ALA A 1 185 ? -16.235 2.219 33.106 1.00 65.25 185 ALA A N 1
ATOM 1427 C CA . ALA A 1 185 ? -16.932 2.866 34.209 1.00 65.25 185 ALA A CA 1
ATOM 1428 C C . ALA A 1 185 ? -18.293 2.212 34.467 1.00 65.25 185 ALA A C 1
ATOM 1430 O O . ALA A 1 185 ? -18.976 1.776 33.535 1.00 65.25 185 ALA A O 1
ATOM 1431 N N . ALA A 1 186 ? -18.704 2.200 35.735 1.00 62.53 186 ALA A N 1
ATOM 1432 C CA . ALA A 1 186 ? -20.056 1.854 36.152 1.00 62.53 186 ALA A CA 1
ATOM 1433 C C . ALA A 1 186 ? -20.774 3.140 36.572 1.00 62.53 186 ALA A C 1
ATOM 1435 O O . ALA A 1 186 ? -20.297 3.876 37.427 1.00 62.53 186 ALA A O 1
ATOM 1436 N N . VAL A 1 187 ? -21.924 3.425 35.970 1.00 58.16 187 VAL A N 1
ATOM 1437 C CA . VAL A 1 187 ? -22.675 4.654 36.229 1.00 58.16 187 VAL A CA 1
ATOM 1438 C C . VAL A 1 187 ? -23.878 4.339 37.107 1.00 58.16 187 VAL A C 1
ATOM 1440 O O . VAL A 1 187 ? -24.708 3.495 36.760 1.00 58.16 187 VAL A O 1
ATOM 1443 N N . GLN A 1 188 ? -23.974 5.050 38.232 1.00 54.03 188 GLN A N 1
ATOM 1444 C CA . GLN A 1 188 ? -25.129 5.058 39.131 1.00 54.03 188 GLN A CA 1
ATOM 1445 C C . GLN A 1 188 ? -25.690 6.486 39.276 1.00 54.03 188 GLN A C 1
ATOM 1447 O O . GLN A 1 188 ? -25.822 6.963 40.393 1.00 54.03 188 GLN A O 1
ATOM 1452 N N . ASP A 1 189 ? -25.976 7.215 38.185 1.00 52.38 189 ASP A N 1
ATOM 1453 C CA . ASP A 1 189 ? -26.758 8.463 38.298 1.00 52.38 189 ASP A CA 1
ATOM 1454 C C . ASP A 1 189 ? -27.338 9.006 36.971 1.00 52.38 189 ASP A C 1
ATOM 1456 O O . ASP A 1 189 ? -26.716 8.933 35.909 1.00 52.38 189 ASP A O 1
ATOM 1460 N N . TYR A 1 190 ? -28.525 9.624 37.046 1.00 47.94 190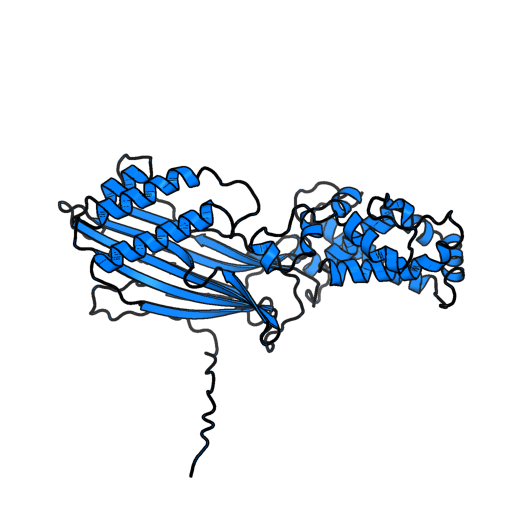 TYR A N 1
ATOM 1461 C CA . TYR A 1 190 ? -29.383 10.032 35.913 1.00 47.94 190 TYR A CA 1
ATOM 1462 C C . TYR A 1 190 ? -28.928 11.325 35.198 1.00 47.94 190 TYR A C 1
ATOM 1464 O O . TYR A 1 190 ? -29.373 11.621 34.091 1.00 47.94 190 TYR A O 1
ATOM 1472 N N . LYS A 1 191 ? -28.027 12.131 35.779 1.00 50.88 191 LYS A N 1
ATOM 1473 C CA . LYS A 1 191 ? -27.636 13.446 35.208 1.00 50.88 191 LYS A CA 1
ATOM 1474 C C . LYS A 1 191 ? -26.666 13.378 34.016 1.00 50.88 191 LYS A C 1
ATOM 1476 O O . LYS A 1 191 ? -26.565 14.338 33.259 1.00 50.88 191 LYS A O 1
ATOM 1481 N N . ILE A 1 192 ? -25.980 12.256 33.803 1.00 51.00 192 ILE A N 1
ATOM 1482 C CA . ILE A 1 192 ? -25.031 12.056 32.683 1.00 51.00 192 ILE A CA 1
ATOM 1483 C C . ILE A 1 192 ? -25.753 11.808 31.348 1.00 51.00 192 ILE A C 1
ATOM 1485 O O . ILE A 1 192 ? -25.271 12.164 30.272 1.00 51.00 192 ILE A O 1
ATOM 1489 N N . VAL A 1 193 ? -26.967 11.276 31.441 1.00 47.81 193 VAL A N 1
ATOM 1490 C CA . VAL A 1 193 ? -27.887 10.889 30.367 1.00 47.81 193 VAL A CA 1
ATOM 1491 C C . VAL A 1 193 ? -28.216 12.043 29.413 1.00 47.81 193 VAL A C 1
ATOM 1493 O O . VAL A 1 193 ? -28.215 11.874 28.190 1.00 47.81 193 VAL A O 1
ATOM 1496 N N . SER A 1 194 ? -28.473 13.239 29.953 1.00 48.16 194 SER A N 1
ATOM 1497 C CA . SER A 1 194 ? -28.868 14.411 29.158 1.00 48.16 194 SER A CA 1
ATOM 1498 C C . SER A 1 194 ? -27.714 14.991 28.340 1.00 48.16 194 SER A C 1
ATOM 1500 O O . SER A 1 194 ? -27.929 15.483 27.237 1.00 48.16 194 SER A O 1
ATOM 1502 N N . ASN A 1 195 ? -26.482 14.909 28.849 1.00 52.84 195 ASN A N 1
ATOM 1503 C CA . ASN A 1 195 ? -25.307 15.414 28.137 1.00 52.84 195 ASN A CA 1
ATOM 1504 C C . ASN A 1 195 ? -24.850 14.435 27.055 1.00 52.84 195 ASN A C 1
ATOM 1506 O O . ASN A 1 195 ? -24.405 14.843 25.990 1.00 52.84 195 ASN A O 1
ATOM 1510 N N . VAL A 1 196 ? -24.987 13.134 27.306 1.00 50.78 196 VAL A N 1
ATOM 1511 C CA . VAL A 1 196 ? -24.639 12.086 26.344 1.00 50.78 196 VAL A CA 1
ATOM 1512 C C . VAL A 1 196 ? -25.609 12.065 25.156 1.00 50.78 196 VAL A C 1
ATOM 1514 O O . VAL A 1 196 ? -25.187 11.924 24.010 1.00 50.78 196 VAL A O 1
ATOM 1517 N N . THR A 1 197 ? -26.903 12.280 25.399 1.00 50.41 197 THR A N 1
ATOM 1518 C CA . THR A 1 197 ? -27.922 12.347 24.338 1.00 50.41 197 THR A CA 1
ATOM 1519 C C . THR A 1 197 ? -27.732 13.519 23.369 1.00 50.41 197 THR A C 1
ATOM 1521 O O . THR A 1 197 ? -27.968 13.324 22.178 1.00 50.41 197 THR A O 1
ATOM 1524 N N . SER A 1 198 ? -27.268 14.694 23.818 1.00 49.34 198 SER A N 1
ATOM 1525 C CA . SER A 1 198 ? -27.003 15.834 22.917 1.00 49.34 198 SER A CA 1
ATOM 1526 C C . SER A 1 198 ? -25.772 15.621 22.029 1.00 49.34 198 SER A C 1
ATOM 1528 O O . SER A 1 198 ? -25.790 15.963 20.850 1.00 49.34 198 SER A O 1
ATOM 1530 N N . ILE A 1 199 ? -24.734 14.967 22.555 1.00 52.06 199 ILE A N 1
ATOM 1531 C CA . ILE A 1 199 ? -23.512 14.639 21.808 1.00 52.06 199 ILE A CA 1
ATOM 1532 C C . ILE A 1 199 ? -23.815 13.686 20.647 1.00 52.06 199 ILE A C 1
ATOM 1534 O O . ILE A 1 199 ? -23.229 13.804 19.577 1.00 52.06 199 ILE A O 1
ATOM 1538 N N . PHE A 1 200 ? -24.732 12.736 20.845 1.00 50.62 200 PHE A N 1
ATOM 1539 C CA . PHE A 1 200 ? -25.060 11.722 19.846 1.00 50.62 200 PHE A CA 1
ATOM 1540 C C . PHE A 1 200 ? -26.029 12.199 18.750 1.00 50.62 200 PHE A C 1
ATOM 1542 O O . PHE A 1 200 ? -25.996 11.655 17.642 1.00 50.62 200 PHE A O 1
ATOM 1549 N N . SER A 1 201 ? -26.847 13.233 18.992 1.00 47.59 201 SER A N 1
ATOM 1550 C CA . SER A 1 201 ? -27.652 13.853 17.926 1.00 47.59 201 SER A CA 1
ATOM 1551 C C . SER A 1 201 ? -26.782 14.468 16.827 1.00 47.59 201 SER A C 1
ATOM 1553 O O . SER A 1 201 ? -27.093 14.287 15.648 1.00 47.59 201 SER A O 1
ATOM 1555 N N . ASP A 1 202 ? -25.639 15.059 17.186 1.00 47.88 202 ASP A N 1
ATOM 1556 C CA . ASP A 1 202 ? -24.693 15.681 16.244 1.00 47.88 202 ASP A CA 1
ATOM 1557 C C . ASP A 1 202 ? -24.040 14.654 15.290 1.00 47.88 202 ASP A C 1
ATOM 1559 O O . ASP A 1 202 ? -23.597 14.969 14.186 1.00 47.88 202 ASP A O 1
ATOM 1563 N N . VAL A 1 203 ? -24.040 13.379 15.684 1.00 46.16 203 VAL A N 1
ATOM 1564 C CA . VAL A 1 203 ? -23.407 12.244 14.986 1.00 46.16 203 VAL A CA 1
ATOM 1565 C C . VAL A 1 203 ? -24.307 11.672 13.915 1.00 46.16 203 VAL A C 1
ATOM 1567 O O . VAL A 1 203 ? -23.834 11.312 12.838 1.00 46.16 203 VAL A O 1
ATOM 1570 N N . SER A 1 204 ? -25.607 11.593 14.203 1.00 44.03 204 SER A N 1
ATOM 1571 C CA . SER A 1 204 ? -26.597 11.150 13.224 1.00 44.03 204 SER A CA 1
ATOM 1572 C C . SER A 1 204 ? -26.558 12.037 11.972 1.00 44.03 204 SER A C 1
ATOM 1574 O O . SER A 1 204 ? -26.606 11.518 10.860 1.00 44.03 204 SER A O 1
ATOM 1576 N N . ALA A 1 205 ? -26.291 13.338 12.145 1.00 42.69 205 ALA A N 1
ATOM 1577 C CA . ALA A 1 205 ? -26.070 14.289 11.059 1.00 42.69 205 ALA A CA 1
ATOM 1578 C C . ALA A 1 205 ? -24.736 14.076 10.306 1.00 42.69 205 ALA A C 1
ATOM 1580 O O . ALA A 1 205 ? -24.684 14.244 9.089 1.00 42.69 205 ALA A O 1
ATOM 1581 N N . ALA A 1 206 ? -23.663 13.661 10.990 1.00 39.09 206 ALA A N 1
ATOM 1582 C CA . ALA A 1 206 ? -22.348 13.420 10.379 1.00 39.09 206 ALA A CA 1
ATOM 1583 C C . ALA A 1 206 ? -22.211 12.035 9.705 1.00 39.09 206 ALA A C 1
ATOM 1585 O O . ALA A 1 206 ? -21.397 11.861 8.799 1.00 39.09 206 ALA A O 1
ATOM 1586 N N . SER A 1 207 ? -23.009 11.046 10.123 1.00 40.75 207 SER A N 1
ATOM 1587 C CA . SER A 1 207 ? -22.984 9.664 9.612 1.00 40.75 207 SER A CA 1
ATOM 1588 C C . SER A 1 207 ? -23.471 9.503 8.163 1.00 40.75 207 SER A C 1
ATOM 1590 O O . SER A 1 207 ? -23.220 8.467 7.549 1.00 40.75 207 SER A O 1
ATOM 1592 N N . ALA A 1 208 ? -24.091 10.543 7.592 1.00 36.81 208 ALA A N 1
ATOM 1593 C CA . ALA A 1 208 ? -24.468 10.611 6.179 1.00 36.81 208 ALA A CA 1
ATOM 1594 C C . ALA A 1 208 ? -23.259 10.744 5.224 1.00 36.81 208 ALA A C 1
ATOM 1596 O O . ALA A 1 208 ? -23.400 10.539 4.020 1.00 36.81 208 ALA A O 1
ATOM 1597 N N . TYR A 1 209 ? -22.063 11.048 5.742 1.00 37.91 209 TYR A N 1
ATOM 1598 C CA . TYR A 1 209 ? -20.837 11.208 4.957 1.00 37.91 209 TYR A CA 1
ATOM 1599 C C . TYR A 1 209 ? -19.938 9.980 5.088 1.00 37.91 209 TYR A C 1
ATOM 1601 O O . TYR A 1 209 ? -18.957 9.976 5.830 1.00 37.91 209 TYR A O 1
ATOM 1609 N N . ASN A 1 210 ? -20.280 8.923 4.357 1.00 36.38 210 ASN A N 1
ATOM 1610 C CA . ASN A 1 210 ? -19.448 7.730 4.231 1.00 36.38 210 ASN A CA 1
ATOM 1611 C C . ASN A 1 210 ? -19.218 7.428 2.746 1.00 36.38 210 ASN A C 1
ATOM 1613 O O . ASN A 1 210 ? -19.710 6.441 2.208 1.00 36.38 210 ASN A O 1
ATOM 1617 N N . VAL A 1 211 ? -18.490 8.315 2.061 1.00 30.73 211 VAL A N 1
ATOM 1618 C CA . VAL A 1 211 ? -18.003 8.049 0.704 1.00 30.73 211 VAL A CA 1
ATOM 1619 C C . VAL A 1 211 ? -16.582 8.597 0.561 1.00 30.73 211 VAL A C 1
ATOM 1621 O O . VAL A 1 211 ? -16.370 9.804 0.619 1.00 30.73 211 VAL A O 1
ATOM 1624 N N . GLY A 1 212 ? -15.618 7.696 0.362 1.00 38.59 212 GLY A N 1
ATOM 1625 C CA . GLY A 1 212 ? -14.279 8.017 -0.141 1.00 38.59 212 GLY A CA 1
ATOM 1626 C C . GLY A 1 212 ? -13.142 8.033 0.888 1.00 38.59 212 GLY A C 1
ATOM 1627 O O . GLY A 1 212 ? -13.310 8.513 2.003 1.00 38.59 212 GLY A O 1
ATOM 1628 N N . LEU A 1 213 ? -12.005 7.481 0.434 1.00 40.47 213 LEU A N 1
ATOM 1629 C CA . LEU A 1 213 ? -10.566 7.493 0.799 1.00 40.47 213 LEU A CA 1
ATOM 1630 C C . LEU A 1 213 ? -9.996 8.341 1.973 1.00 40.47 213 LEU A C 1
ATOM 1632 O O . LEU A 1 213 ? -8.777 8.387 2.127 1.00 40.47 213 LEU A O 1
ATOM 1636 N N . ALA A 1 214 ? -10.800 8.969 2.831 1.00 49.38 214 ALA A N 1
ATOM 1637 C CA . ALA A 1 214 ? -10.363 9.908 3.863 1.00 49.38 214 ALA A CA 1
ATOM 1638 C C . ALA A 1 214 ? -10.558 9.429 5.304 1.00 49.38 214 ALA A C 1
ATOM 1640 O O . ALA A 1 214 ? -11.008 10.181 6.163 1.00 49.38 214 ALA A O 1
ATOM 1641 N N . GLY A 1 215 ? -10.204 8.175 5.595 1.00 53.44 215 GLY A N 1
ATOM 1642 C CA . GLY A 1 215 ? -10.506 7.522 6.874 1.00 53.44 215 GLY A CA 1
ATOM 1643 C C . GLY A 1 215 ? -10.156 8.345 8.124 1.00 53.44 215 GLY A C 1
ATOM 1644 O O . GLY A 1 215 ? -11.034 8.580 8.952 1.00 53.44 215 GLY A O 1
ATOM 1645 N N . LEU A 1 216 ? -8.914 8.825 8.247 1.00 52.56 216 LEU A N 1
ATOM 1646 C CA . LEU A 1 216 ? -8.407 9.449 9.483 1.00 52.56 216 LEU A CA 1
ATOM 1647 C C . LEU A 1 216 ? -8.664 10.962 9.578 1.00 52.56 216 LEU A C 1
ATOM 1649 O O . LEU A 1 216 ? -8.760 11.500 10.676 1.00 52.56 216 LEU A O 1
ATOM 16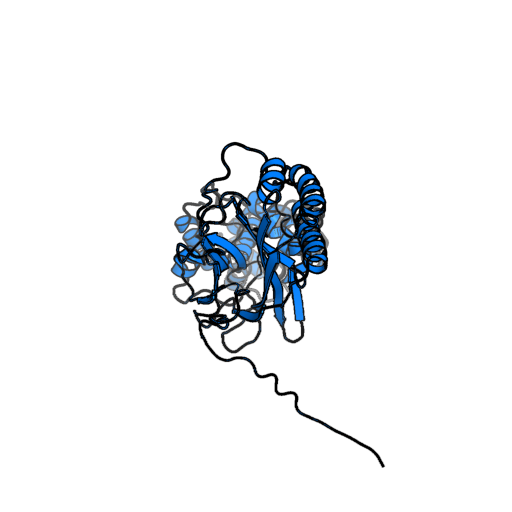53 N N . ALA A 1 217 ? -8.796 11.662 8.450 1.00 55.09 217 ALA A N 1
ATOM 1654 C CA . ALA A 1 217 ? -9.104 13.097 8.425 1.00 55.09 217 ALA A CA 1
ATOM 1655 C C . ALA A 1 217 ? -10.581 13.402 8.140 1.00 55.09 217 ALA A C 1
ATOM 1657 O O . ALA A 1 217 ? -10.970 14.574 8.137 1.00 55.09 217 ALA A O 1
ATOM 1658 N N . SER A 1 218 ? -11.405 12.372 7.911 1.00 61.03 218 SER A N 1
ATOM 1659 C CA . SER A 1 218 ? -12.821 12.556 7.603 1.00 61.03 218 SER A CA 1
ATOM 1660 C C . SER A 1 218 ? -13.524 13.355 8.705 1.00 61.03 218 SER A C 1
ATOM 1662 O O . SER A 1 218 ? -13.263 13.151 9.899 1.00 61.03 218 SER A O 1
ATOM 1664 N N . PRO A 1 219 ? -14.484 14.220 8.337 1.00 62.97 219 PRO A N 1
ATOM 1665 C CA . PRO A 1 219 ? -15.381 14.847 9.303 1.00 62.97 219 PRO A CA 1
ATOM 1666 C C . PRO A 1 219 ? -16.046 13.818 10.229 1.00 62.97 219 PRO A C 1
ATOM 1668 O O . PRO A 1 219 ? -16.186 14.065 11.423 1.00 62.97 219 PRO A O 1
ATOM 1671 N N . ALA A 1 220 ? -16.369 12.629 9.707 1.00 60.62 220 ALA A N 1
ATOM 1672 C CA . ALA A 1 220 ? -16.938 11.525 10.474 1.00 60.62 220 ALA A CA 1
ATOM 1673 C C . ALA A 1 220 ? -15.981 10.953 11.539 1.00 60.62 220 ALA A C 1
ATOM 1675 O O . ALA A 1 220 ? -16.436 10.535 12.608 1.00 60.62 220 ALA A O 1
ATOM 1676 N N . PHE A 1 221 ? -14.670 10.919 11.270 1.00 63.84 221 PHE A N 1
ATOM 1677 C CA . PHE A 1 221 ? -13.665 10.516 12.254 1.00 63.84 221 PHE A CA 1
ATOM 1678 C C . PHE A 1 221 ? -13.491 11.580 13.342 1.00 63.84 221 PHE A C 1
ATOM 1680 O O . PHE A 1 221 ? -13.559 11.246 14.522 1.00 63.84 221 PHE A O 1
ATOM 1687 N N . LYS A 1 222 ? -13.368 12.862 12.969 1.00 69.50 222 LYS A N 1
ATOM 1688 C CA . LYS A 1 222 ? -13.283 13.970 13.941 1.00 69.50 222 LYS A CA 1
ATOM 1689 C C . LYS A 1 222 ? -14.520 14.055 14.831 1.00 69.50 222 LYS A C 1
ATOM 1691 O O . LYS A 1 222 ? -14.390 14.145 16.046 1.00 69.50 222 LYS A O 1
ATOM 1696 N N . ALA A 1 223 ? -15.711 13.958 14.241 1.00 65.88 223 ALA A N 1
ATOM 1697 C CA . ALA A 1 223 ? -16.960 13.917 14.993 1.00 65.88 223 ALA A CA 1
ATOM 1698 C C . ALA A 1 223 ? -16.948 12.768 16.007 1.00 65.88 223 ALA A C 1
ATOM 1700 O O . ALA A 1 223 ? -17.332 12.961 17.153 1.00 65.88 223 ALA A O 1
ATOM 1701 N N . PHE A 1 224 ? -16.436 11.595 15.624 1.00 67.12 224 PHE A N 1
ATOM 1702 C CA . PHE A 1 224 ? -16.330 10.473 16.549 1.00 67.12 224 PHE A CA 1
ATOM 1703 C C . PHE A 1 224 ? -15.365 10.699 17.709 1.00 67.12 224 PHE A C 1
ATOM 1705 O O . PHE A 1 224 ? -15.700 10.346 18.837 1.00 67.12 224 PHE A O 1
ATOM 1712 N N . GLN A 1 225 ? -14.203 11.302 17.458 1.00 73.19 225 GLN A N 1
ATOM 1713 C CA . GLN A 1 225 ? -13.280 11.644 18.541 1.00 73.19 225 GLN A CA 1
ATOM 1714 C C . GLN A 1 225 ? -13.917 12.652 19.504 1.00 73.19 225 GLN A C 1
ATOM 1716 O O . GLN A 1 225 ? -13.915 12.417 20.709 1.00 73.19 225 GLN A O 1
ATOM 1721 N N . ASN A 1 226 ? -14.600 13.676 18.983 1.00 71.19 226 ASN A N 1
ATOM 1722 C CA . ASN A 1 226 ? -15.330 14.644 19.806 1.00 71.19 226 ASN A CA 1
ATOM 1723 C C . ASN A 1 226 ? -16.426 13.981 20.659 1.00 71.19 226 ASN A C 1
ATOM 1725 O O . ASN A 1 226 ? -16.617 14.360 21.815 1.00 71.19 226 ASN A O 1
ATOM 1729 N N . ILE A 1 227 ? -17.145 12.985 20.117 1.00 67.12 227 ILE A N 1
ATOM 1730 C CA . ILE A 1 227 ? -18.089 12.186 20.913 1.00 67.12 227 ILE A CA 1
ATOM 1731 C C . ILE A 1 227 ? -17.342 11.524 22.056 1.00 67.12 227 ILE A C 1
ATOM 1733 O O . ILE A 1 227 ? -17.739 11.688 23.200 1.00 67.12 227 ILE A O 1
ATOM 1737 N N . ALA A 1 228 ? -16.288 10.766 21.752 1.00 66.94 228 ALA A N 1
ATOM 1738 C CA . ALA A 1 228 ? -15.578 9.976 22.743 1.00 66.94 228 ALA A CA 1
ATOM 1739 C C . ALA A 1 228 ? -14.956 10.850 23.842 1.00 66.94 228 ALA A C 1
ATOM 1741 O O . ALA A 1 228 ? -14.964 10.459 25.005 1.00 66.94 228 ALA A O 1
ATOM 1742 N N . GLU A 1 229 ? -14.453 12.037 23.503 1.00 72.31 229 GLU A N 1
ATOM 1743 C CA . GLU A 1 229 ? -13.931 13.023 24.456 1.00 72.31 229 GLU A CA 1
ATOM 1744 C C . GLU A 1 229 ? -15.027 13.616 25.348 1.00 72.31 229 GLU A C 1
ATOM 1746 O O . GLU A 1 229 ? -14.898 13.641 26.573 1.00 72.31 229 GLU A O 1
ATOM 1751 N N . ASN A 1 230 ? -16.138 14.069 24.764 1.00 67.69 230 ASN A N 1
ATOM 1752 C CA . ASN A 1 230 ? -17.239 14.627 25.547 1.00 67.69 230 ASN A CA 1
ATOM 1753 C C . ASN A 1 230 ? -17.920 13.554 26.406 1.00 67.69 230 ASN A C 1
ATOM 1755 O O . ASN A 1 230 ? -18.320 13.804 27.544 1.00 67.69 230 ASN A O 1
ATOM 1759 N N . PHE A 1 231 ? -18.015 12.340 25.877 1.00 64.50 231 PHE A N 1
ATOM 1760 C CA . PHE A 1 231 ? -18.506 11.171 26.581 1.00 64.50 231 PHE A CA 1
ATOM 1761 C C . PHE A 1 231 ? -17.610 10.838 27.782 1.00 64.50 231 PHE A C 1
ATOM 1763 O O . PHE A 1 231 ? -18.112 10.710 28.899 1.00 64.50 231 PHE A O 1
ATOM 1770 N N . GLN A 1 232 ? -16.287 10.832 27.587 1.00 62.91 232 GLN A N 1
ATOM 1771 C CA . GLN A 1 232 ? -15.299 10.690 28.659 1.00 62.91 232 GLN A CA 1
ATOM 1772 C C . GLN A 1 232 ? -15.485 11.740 29.753 1.00 62.91 232 GLN A C 1
ATOM 1774 O O . GLN A 1 232 ? -15.515 11.422 30.941 1.00 62.91 232 GLN A O 1
ATOM 1779 N N . LYS A 1 233 ? -15.608 13.008 29.352 1.00 68.62 233 LYS A N 1
ATOM 1780 C CA . LYS A 1 233 ? -15.766 14.142 30.264 1.00 68.62 233 LYS A CA 1
ATOM 1781 C C . LYS A 1 233 ? -17.006 13.986 31.143 1.00 68.62 233 LYS A C 1
ATOM 1783 O O . LYS A 1 233 ? -16.934 14.238 32.343 1.00 68.62 233 LYS A O 1
ATOM 1788 N N . ASN A 1 234 ? -18.124 13.553 30.564 1.00 61.56 234 ASN A N 1
ATOM 1789 C CA . ASN A 1 234 ? -19.363 13.338 31.309 1.00 61.56 234 ASN A CA 1
ATOM 1790 C C . ASN A 1 234 ? -19.270 12.139 32.252 1.00 61.56 234 ASN A C 1
ATOM 1792 O O . ASN A 1 234 ? -19.720 12.223 33.390 1.00 61.56 234 ASN A O 1
ATOM 1796 N N . LEU A 1 235 ? -18.632 11.057 31.814 1.00 60.03 235 LEU A N 1
ATOM 1797 C CA . LEU A 1 235 ? -18.291 9.948 32.693 1.00 60.03 235 LEU A CA 1
ATOM 1798 C C . LEU A 1 235 ? -17.368 10.399 33.845 1.00 60.03 235 LEU A C 1
ATOM 1800 O O . LEU A 1 235 ? -17.531 9.938 34.968 1.00 60.03 235 LEU A O 1
ATOM 1804 N N . ASN A 1 236 ? -16.397 11.298 33.609 1.00 62.12 236 ASN A N 1
ATOM 1805 C CA . ASN A 1 236 ? -15.446 11.731 34.653 1.00 62.12 236 ASN A CA 1
ATOM 1806 C C . ASN A 1 236 ? -16.198 12.467 35.763 1.00 62.12 236 ASN A C 1
ATOM 1808 O O . ASN A 1 236 ? -15.929 12.277 36.946 1.00 62.12 236 ASN A O 1
ATOM 1812 N N . ALA A 1 237 ? -17.186 13.267 35.365 1.00 60.97 237 ALA A N 1
ATOM 1813 C CA . ALA A 1 237 ? -18.085 13.957 36.275 1.00 60.97 237 ALA A CA 1
ATOM 1814 C C . ALA A 1 237 ? -19.034 13.009 37.040 1.00 60.97 237 ALA A C 1
ATOM 1816 O O . ALA A 1 237 ? -19.561 13.406 38.074 1.00 60.97 237 ALA A O 1
ATOM 1817 N N . ALA A 1 238 ? -19.243 11.778 36.556 1.00 53.69 238 ALA A N 1
ATOM 1818 C CA . ALA A 1 238 ? -20.109 10.769 37.170 1.00 53.69 238 ALA A CA 1
ATOM 1819 C C . ALA A 1 238 ? -19.484 10.034 38.360 1.00 53.69 238 ALA A C 1
ATOM 1821 O O . ALA A 1 238 ? -20.204 9.391 39.117 1.00 53.69 238 ALA A O 1
ATOM 1822 N N . GLY A 1 239 ? -18.157 10.089 38.500 1.00 51.62 239 GLY A N 1
ATOM 1823 C CA . GLY A 1 239 ? -17.430 9.329 39.510 1.00 51.62 239 GLY A CA 1
ATOM 1824 C C . GLY A 1 239 ? -17.367 7.828 39.211 1.00 51.62 239 GLY A C 1
ATOM 1825 O O . GLY A 1 239 ? -18.133 7.045 39.755 1.00 51.62 239 GLY A O 1
ATOM 1826 N N . THR A 1 240 ? -16.412 7.420 38.375 1.00 51.84 240 THR A N 1
ATOM 1827 C CA . THR A 1 240 ? -15.531 6.242 38.552 1.00 51.84 240 THR A CA 1
ATOM 1828 C C . THR A 1 240 ? -14.626 6.130 37.329 1.00 51.84 240 THR A C 1
ATOM 1830 O O . THR A 1 240 ? -15.112 5.903 36.227 1.00 51.84 240 THR A O 1
ATOM 1833 N N . TYR A 1 241 ? -13.311 6.256 37.529 1.00 52.94 241 TYR A N 1
ATOM 1834 C CA . TYR A 1 241 ? -12.306 5.842 36.550 1.00 52.94 241 TYR A CA 1
ATOM 1835 C C . TYR A 1 241 ? -11.131 5.174 37.232 1.00 52.94 241 TYR A C 1
ATOM 1837 O O . TYR A 1 241 ? -10.590 5.686 38.211 1.00 52.94 241 TYR A O 1
ATOM 1845 N N . ALA A 1 242 ? -10.676 4.100 36.608 1.00 50.62 242 ALA A N 1
ATOM 1846 C CA . ALA A 1 242 ? -9.257 3.851 36.475 1.00 50.62 242 ALA A CA 1
ATOM 1847 C C . ALA A 1 242 ? -8.985 3.617 34.984 1.00 50.62 242 ALA A C 1
ATOM 1849 O O . ALA A 1 242 ? -9.719 2.858 34.346 1.00 50.62 242 ALA A O 1
ATOM 1850 N N . ASP A 1 243 ? -7.950 4.261 34.437 1.00 51.41 243 ASP A N 1
ATOM 1851 C CA . ASP A 1 243 ? -7.233 3.722 33.277 1.00 51.41 243 ASP A CA 1
ATOM 1852 C C . ASP A 1 243 ? -6.813 2.310 33.691 1.00 51.41 243 ASP A C 1
ATOM 1854 O O . ASP A 1 243 ? -6.001 2.154 34.604 1.00 51.41 243 ASP A O 1
ATOM 1858 N N . GLN A 1 244 ? -7.445 1.280 33.127 1.00 56.84 244 GLN A N 1
ATOM 1859 C CA . GLN A 1 244 ? -7.307 -0.054 33.710 1.00 56.84 244 GLN A CA 1
ATOM 1860 C C . GLN A 1 244 ? -5.981 -0.682 33.304 1.00 56.84 244 GLN A C 1
ATOM 1862 O O . GLN A 1 244 ? -5.279 -1.222 34.153 1.00 56.84 244 GLN A O 1
ATOM 1867 N N . VAL A 1 245 ? -5.613 -0.565 32.026 1.00 64.12 245 VAL A N 1
ATOM 1868 C CA . VAL A 1 245 ? -4.347 -1.056 31.472 1.00 64.12 245 VAL A CA 1
ATOM 1869 C C . VAL A 1 245 ? -3.974 -0.241 30.237 1.00 64.12 245 VAL A C 1
ATOM 1871 O O . VAL A 1 245 ? -4.846 0.158 29.463 1.00 64.12 245 VAL A O 1
ATOM 1874 N N . SER A 1 246 ? -2.668 -0.039 30.044 1.00 70.94 246 SER A N 1
ATOM 1875 C CA . SER A 1 246 ? -2.074 0.378 28.776 1.00 70.94 246 SER A CA 1
ATOM 1876 C C . SER A 1 246 ? -1.106 -0.705 28.301 1.00 70.94 246 SER A C 1
ATOM 1878 O O . SER A 1 246 ? -0.131 -0.995 28.993 1.00 70.94 246 SER A O 1
ATOM 1880 N N . VAL A 1 247 ? -1.379 -1.308 27.143 1.00 80.06 247 VAL A N 1
ATOM 1881 C CA . VAL A 1 247 ? -0.502 -2.300 26.502 1.00 80.06 247 VAL A CA 1
ATOM 1882 C C . VAL A 1 247 ? 0.164 -1.661 25.299 1.00 80.06 247 VAL A C 1
ATOM 1884 O O . VAL A 1 247 ? -0.501 -1.026 24.481 1.00 80.06 247 VAL A O 1
ATOM 1887 N N . ILE A 1 248 ? 1.473 -1.863 25.158 1.00 83.19 248 ILE A N 1
ATOM 1888 C CA . ILE A 1 248 ? 2.204 -1.486 23.950 1.00 83.19 248 ILE A CA 1
ATOM 1889 C C . ILE A 1 248 ? 2.534 -2.756 23.179 1.00 83.19 248 ILE A C 1
ATOM 1891 O O . ILE A 1 248 ? 3.325 -3.578 23.631 1.00 83.19 248 ILE A O 1
ATOM 1895 N N . HIS A 1 249 ? 1.972 -2.885 21.985 1.00 86.94 249 HIS A N 1
ATOM 1896 C CA . HIS A 1 249 ? 2.266 -3.976 21.075 1.00 86.94 249 HIS A CA 1
ATOM 1897 C C . HIS A 1 249 ? 2.977 -3.451 19.828 1.00 86.94 249 HIS A C 1
ATOM 1899 O O . HIS A 1 249 ? 2.630 -2.402 19.292 1.00 86.94 249 HIS A O 1
ATOM 1905 N N . THR A 1 250 ? 3.998 -4.168 19.363 1.00 87.31 250 THR A N 1
ATOM 1906 C CA . THR A 1 250 ? 4.713 -3.821 18.130 1.00 87.31 250 THR A CA 1
ATOM 1907 C C . THR A 1 250 ? 4.364 -4.838 17.064 1.00 87.31 250 THR A C 1
ATOM 1909 O O . THR A 1 250 ? 4.690 -6.010 17.212 1.00 87.31 250 THR A O 1
ATOM 1912 N N . MET A 1 251 ? 3.736 -4.378 15.984 1.00 88.50 251 MET A N 1
ATOM 1913 C CA . MET A 1 251 ? 3.377 -5.211 14.851 1.00 88.50 251 MET A CA 1
ATOM 1914 C C . MET A 1 251 ? 4.355 -5.023 13.701 1.00 88.50 251 MET A C 1
ATOM 1916 O O . MET A 1 251 ? 4.432 -3.940 13.121 1.00 88.50 251 MET A O 1
ATOM 1920 N N . ARG A 1 252 ? 5.083 -6.073 13.332 1.00 86.56 252 ARG A N 1
ATOM 1921 C CA . ARG A 1 252 ? 6.137 -5.993 12.311 1.00 86.56 252 ARG A CA 1
ATOM 1922 C C . ARG A 1 252 ? 5.610 -6.373 10.937 1.00 86.56 252 ARG A C 1
ATOM 1924 O O . ARG A 1 252 ? 4.953 -7.402 10.789 1.00 86.56 252 ARG A O 1
ATOM 1931 N N . ALA A 1 253 ? 5.963 -5.601 9.904 1.00 85.75 253 ALA A N 1
ATOM 1932 C CA . ALA A 1 253 ? 5.561 -5.903 8.529 1.00 85.75 253 ALA A CA 1
ATOM 1933 C C . ALA A 1 253 ? 6.020 -7.291 8.070 1.00 85.75 253 ALA A C 1
ATOM 1935 O O . ALA A 1 253 ? 5.319 -7.925 7.281 1.00 85.75 253 ALA A O 1
ATOM 1936 N N . ARG A 1 254 ? 7.162 -7.772 8.576 1.00 79.50 254 ARG A N 1
ATOM 1937 C CA . ARG A 1 254 ? 7.706 -9.121 8.389 1.00 79.50 254 ARG A CA 1
ATOM 1938 C C . ARG A 1 254 ? 8.497 -9.517 9.642 1.00 79.50 254 ARG A C 1
ATOM 1940 O O . ARG A 1 254 ? 9.137 -8.671 10.248 1.00 79.50 254 ARG A O 1
ATOM 1947 N N . GLY A 1 255 ? 8.470 -10.793 10.029 1.00 71.88 255 GLY A N 1
ATOM 1948 C CA . GLY A 1 255 ? 9.211 -11.277 11.197 1.00 71.88 255 GLY A CA 1
ATOM 1949 C C . GLY A 1 255 ? 8.487 -12.405 11.922 1.00 71.88 255 GLY A C 1
ATOM 1950 O O . GLY A 1 255 ? 7.886 -13.259 11.267 1.00 71.88 255 GLY A O 1
ATOM 1951 N N . ASN A 1 256 ? 8.553 -12.391 13.256 1.00 66.00 256 ASN A N 1
ATOM 1952 C CA . ASN A 1 256 ? 7.875 -13.359 14.114 1.00 66.00 256 ASN A CA 1
ATOM 1953 C C . ASN A 1 256 ? 6.370 -13.405 13.772 1.00 66.00 256 ASN A C 1
ATOM 1955 O O . ASN A 1 256 ? 5.729 -12.348 13.748 1.00 66.00 256 ASN A O 1
ATOM 1959 N N . PRO A 1 257 ? 5.796 -14.587 13.473 1.00 64.62 257 PRO A N 1
ATOM 1960 C CA . PRO A 1 257 ? 4.378 -14.724 13.172 1.00 64.62 257 PRO A CA 1
ATOM 1961 C C . PRO A 1 257 ? 3.477 -14.017 14.185 1.00 64.62 257 PRO A C 1
ATOM 1963 O O . PRO A 1 257 ? 2.516 -13.384 13.755 1.00 64.62 257 PRO A O 1
ATOM 1966 N N . ASP A 1 258 ? 3.819 -14.063 15.472 1.00 67.56 258 ASP A N 1
ATOM 1967 C CA . ASP A 1 258 ? 2.990 -13.554 16.574 1.00 67.56 258 ASP A CA 1
ATOM 1968 C C . ASP A 1 258 ? 2.866 -12.021 16.626 1.00 67.56 258 ASP A C 1
ATOM 1970 O O . ASP A 1 258 ? 1.977 -11.496 17.289 1.00 67.56 258 ASP A O 1
ATOM 1974 N N . ASP A 1 259 ? 3.699 -11.301 15.870 1.00 73.94 259 ASP A N 1
ATOM 1975 C CA . ASP A 1 259 ? 3.709 -9.834 15.820 1.00 73.94 259 ASP A CA 1
ATOM 1976 C C . ASP A 1 259 ? 2.870 -9.283 14.651 1.00 73.94 259 ASP A C 1
ATOM 1978 O O . ASP A 1 259 ? 3.066 -8.156 14.209 1.00 73.94 259 ASP A O 1
ATOM 1982 N N . ASN A 1 260 ? 1.993 -10.077 14.031 1.00 81.81 260 ASN A N 1
ATOM 1983 C CA . ASN A 1 260 ? 1.263 -9.635 12.828 1.00 81.81 260 ASN A CA 1
ATOM 1984 C C . ASN A 1 260 ? -0.224 -9.393 13.072 1.00 81.81 260 ASN A C 1
ATOM 1986 O O . ASN A 1 260 ? -0.916 -8.905 12.172 1.00 81.81 260 ASN A O 1
ATOM 1990 N N . ARG A 1 261 ? -0.718 -9.739 14.261 1.00 87.94 261 ARG A N 1
ATOM 1991 C CA . ARG A 1 261 ? -2.120 -9.610 14.631 1.00 87.94 261 ARG A CA 1
ATOM 1992 C C . ARG A 1 261 ? -2.253 -9.333 16.123 1.00 87.94 261 ARG A C 1
ATOM 1994 O O . ARG A 1 261 ? -1.586 -9.955 16.933 1.00 87.94 261 ARG A O 1
ATOM 2001 N N . VAL A 1 262 ? -3.193 -8.470 16.469 1.00 87.31 262 VAL A N 1
ATOM 2002 C CA . VAL A 1 262 ? -3.711 -8.289 17.823 1.00 87.31 262 VAL A CA 1
ATOM 2003 C C . VAL A 1 262 ? -5.200 -8.586 17.789 1.00 87.31 262 VAL A C 1
ATOM 2005 O O . VAL A 1 262 ? -5.910 -8.141 16.887 1.00 87.31 262 VAL A O 1
ATOM 2008 N N . VAL A 1 263 ? -5.678 -9.359 18.753 1.00 85.75 263 VAL A N 1
ATOM 2009 C CA . VAL A 1 263 ? -7.099 -9.615 18.973 1.00 85.75 263 VAL A CA 1
ATOM 2010 C C . VAL A 1 263 ? -7.483 -9.017 20.308 1.00 85.75 263 VAL A C 1
ATOM 2012 O O . VAL A 1 263 ? -6.875 -9.339 21.321 1.00 85.75 263 VAL A O 1
ATOM 2015 N N . ILE A 1 264 ? -8.492 -8.158 20.301 1.00 83.75 264 ILE A N 1
ATOM 2016 C CA . ILE A 1 264 ? -9.064 -7.566 21.503 1.00 83.75 264 ILE A CA 1
ATOM 2017 C C . ILE A 1 264 ? -10.417 -8.232 21.720 1.00 83.75 264 ILE A C 1
ATOM 2019 O O . ILE A 1 264 ? -11.365 -7.968 20.980 1.00 83.75 264 ILE A O 1
ATOM 2023 N N . THR A 1 265 ? -10.498 -9.134 22.689 1.00 79.75 265 THR A N 1
ATOM 2024 C CA . THR A 1 265 ? -11.737 -9.815 23.068 1.00 79.75 265 THR A CA 1
ATOM 2025 C C . THR A 1 265 ? -12.488 -8.954 24.070 1.00 79.75 265 THR A C 1
ATOM 2027 O O . THR A 1 265 ? -11.937 -8.568 25.100 1.00 79.75 265 THR A O 1
ATOM 2030 N N . ILE A 1 266 ? -13.755 -8.670 23.772 1.00 75.44 266 ILE A N 1
ATOM 2031 C CA . ILE A 1 266 ? -14.622 -7.848 24.613 1.00 75.44 266 ILE A CA 1
ATOM 2032 C C . ILE A 1 266 ? -15.635 -8.758 25.315 1.00 75.44 266 ILE A C 1
ATOM 2034 O O . ILE A 1 266 ? -16.411 -9.448 24.637 1.00 75.44 266 ILE A O 1
ATOM 2038 N N . PRO A 1 267 ? -15.658 -8.788 26.657 1.00 68.81 267 PRO A N 1
ATOM 2039 C CA . PRO A 1 267 ? -16.599 -9.619 27.391 1.00 68.81 267 PRO A CA 1
ATOM 2040 C C . PRO A 1 267 ? -17.995 -8.993 27.421 1.00 68.81 267 PRO A C 1
ATOM 2042 O O . PRO A 1 267 ? -18.198 -7.815 27.111 1.00 68.81 267 PRO A O 1
ATOM 2045 N N . ALA A 1 268 ? -18.966 -9.784 27.873 1.00 64.69 268 ALA A N 1
ATOM 2046 C CA . ALA A 1 268 ? -20.251 -9.251 28.290 1.00 64.69 268 ALA A CA 1
ATOM 2047 C C . ALA A 1 268 ? -20.096 -8.388 29.545 1.00 64.69 268 ALA A C 1
ATOM 2049 O O . ALA A 1 268 ? -19.715 -8.879 30.606 1.00 64.69 268 ALA A O 1
ATOM 2050 N N . MET A 1 269 ? -20.421 -7.099 29.428 1.00 56.72 269 MET A N 1
ATOM 2051 C CA . MET A 1 269 ? -20.266 -6.121 30.513 1.00 56.72 269 MET A CA 1
ATOM 2052 C C . MET A 1 269 ? -21.293 -6.278 31.655 1.00 56.72 269 MET A C 1
ATOM 2054 O O . MET A 1 269 ? -21.186 -5.590 32.665 1.00 56.72 269 MET A O 1
ATOM 2058 N N . PHE A 1 270 ? -22.241 -7.216 31.529 1.00 52.09 270 PHE A N 1
ATOM 2059 C CA . PHE A 1 270 ? -23.012 -7.796 32.631 1.00 52.09 270 PHE A CA 1
ATOM 2060 C C . PHE A 1 270 ? -23.052 -9.310 32.420 1.00 52.09 270 PHE A C 1
ATOM 2062 O O . PHE A 1 270 ? -23.473 -9.762 31.356 1.00 52.09 270 PHE A O 1
ATOM 2069 N N . GLY A 1 271 ? -22.554 -10.077 33.394 1.00 49.34 271 GLY A N 1
ATOM 2070 C CA . GLY A 1 271 ? -22.352 -11.525 33.280 1.00 49.34 271 GLY A CA 1
ATOM 2071 C C . GLY A 1 271 ? -23.551 -12.260 32.673 1.00 49.34 271 GLY A C 1
ATOM 2072 O O . GLY A 1 271 ? -24.695 -11.923 32.935 1.00 49.34 271 GLY A O 1
ATOM 2073 N N . GLY A 1 272 ? -23.304 -13.258 31.829 1.00 49.25 272 GLY A N 1
ATOM 2074 C CA . GLY A 1 272 ? -24.393 -14.014 31.196 1.00 49.25 272 GLY A CA 1
ATOM 2075 C C . GLY A 1 272 ? -23.999 -14.789 29.944 1.00 49.25 272 GLY A C 1
ATOM 2076 O O . GLY A 1 272 ? -24.656 -15.762 29.599 1.00 49.25 272 GLY A O 1
ATOM 2077 N N . ASN A 1 273 ? -22.896 -14.427 29.290 1.00 49.03 273 ASN A N 1
ATOM 2078 C CA . ASN A 1 273 ? -22.196 -15.268 28.316 1.00 49.03 273 ASN A CA 1
ATOM 2079 C C . ASN A 1 273 ? -20.802 -14.663 28.067 1.00 49.03 273 ASN A C 1
ATOM 2081 O O . ASN A 1 273 ? -20.680 -13.441 28.062 1.00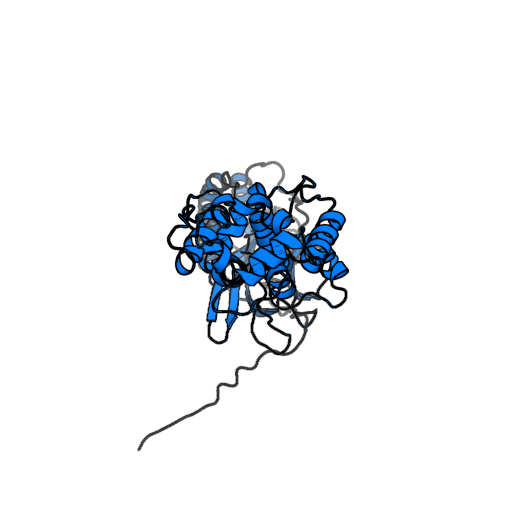 49.03 273 ASN A O 1
ATOM 2085 N N . PRO A 1 274 ? -19.736 -15.457 27.886 1.00 50.47 274 PRO A N 1
ATOM 2086 C CA . PRO A 1 274 ? -18.368 -14.945 27.971 1.00 50.47 274 PRO A CA 1
ATOM 2087 C C . PRO A 1 274 ? -17.881 -14.106 26.775 1.00 50.47 274 PRO A C 1
ATOM 2089 O O . PRO A 1 274 ? -16.756 -13.619 26.835 1.00 50.47 274 PRO A O 1
ATOM 2092 N N . GLN A 1 275 ? -18.657 -13.904 25.702 1.00 53.19 275 GLN A N 1
ATOM 2093 C CA . GLN A 1 275 ? -18.182 -13.149 24.531 1.00 53.19 275 GLN A CA 1
ATOM 2094 C C . GLN A 1 275 ? -19.256 -12.239 23.930 1.00 53.19 275 GLN A C 1
ATOM 2096 O O . GLN A 1 275 ? -20.260 -12.725 23.414 1.00 53.19 275 GLN A O 1
ATOM 2101 N N . ASN A 1 276 ? -18.994 -10.927 23.937 1.00 59.47 276 ASN A N 1
ATOM 2102 C CA . ASN A 1 276 ? -19.763 -9.942 23.167 1.00 59.47 276 ASN A CA 1
ATOM 2103 C C . ASN A 1 276 ? -19.166 -9.706 21.766 1.00 59.47 276 ASN A C 1
ATOM 2105 O O . ASN A 1 276 ? -19.850 -9.208 20.878 1.00 59.47 276 ASN A O 1
ATOM 2109 N N . GLY A 1 277 ? -17.916 -10.115 21.536 1.00 70.88 277 GLY A N 1
ATOM 2110 C CA . GLY A 1 277 ? -17.258 -10.108 20.230 1.00 70.88 277 GLY A CA 1
ATOM 2111 C C . GLY A 1 277 ? -15.761 -9.855 20.356 1.00 70.88 277 GLY A C 1
ATOM 2112 O O . GLY A 1 277 ? -15.222 -9.759 21.461 1.00 70.88 277 GLY A O 1
ATOM 2113 N N . SER A 1 278 ? -15.068 -9.756 19.224 1.00 77.06 278 SER A N 1
ATOM 2114 C CA . SER A 1 278 ? -13.649 -9.391 19.218 1.00 77.06 278 SER A CA 1
ATOM 2115 C C . SER A 1 278 ? -13.312 -8.394 18.118 1.00 77.06 278 SER A C 1
ATOM 2117 O O . SER A 1 278 ? -14.021 -8.272 17.123 1.00 77.06 278 SER A O 1
ATOM 2119 N N . LEU A 1 279 ? -12.216 -7.668 18.294 1.00 83.31 279 LEU A N 1
ATOM 2120 C CA . LEU A 1 279 ? -11.625 -6.814 17.276 1.00 83.31 279 LEU A CA 1
ATOM 2121 C C . LEU A 1 279 ? -10.287 -7.406 16.860 1.00 83.31 279 LEU A C 1
ATOM 2123 O O . LEU A 1 279 ? -9.415 -7.591 17.702 1.00 83.31 279 LEU A O 1
ATOM 2127 N N . ALA A 1 280 ? -10.099 -7.667 15.571 1.00 87.50 280 ALA A N 1
ATOM 2128 C CA . ALA A 1 280 ? -8.800 -8.052 15.043 1.00 87.50 280 ALA A CA 1
ATOM 2129 C C . ALA A 1 280 ? -8.130 -6.843 14.386 1.00 87.50 280 ALA A C 1
ATOM 2131 O O . ALA A 1 280 ? -8.681 -6.260 13.454 1.00 87.50 280 ALA A O 1
ATOM 2132 N N . ILE A 1 281 ? -6.927 -6.506 14.837 1.00 89.81 281 ILE A N 1
ATOM 2133 C CA . ILE A 1 281 ? -6.027 -5.577 14.158 1.00 89.81 281 ILE A CA 1
ATOM 2134 C C . ILE A 1 281 ? -4.908 -6.411 13.546 1.00 89.81 281 ILE A C 1
ATOM 2136 O O . ILE A 1 281 ? -4.268 -7.178 14.257 1.00 89.81 281 ILE A O 1
ATOM 2140 N N . TYR A 1 282 ? -4.677 -6.322 12.241 1.00 91.44 282 TYR A N 1
ATOM 2141 C CA . TYR A 1 282 ? -3.612 -7.091 11.588 1.00 91.44 282 TYR A CA 1
ATOM 2142 C C . TYR A 1 282 ? -2.942 -6.310 10.466 1.00 91.44 282 TYR A C 1
ATOM 2144 O O . TYR A 1 282 ? -3.506 -5.361 9.923 1.00 91.44 282 TYR A O 1
ATOM 2152 N N . ILE A 1 283 ? -1.729 -6.727 10.108 1.00 91.56 283 ILE A N 1
ATOM 2153 C CA . ILE A 1 283 ? -1.026 -6.189 8.943 1.00 91.56 283 ILE A CA 1
ATOM 2154 C C . ILE A 1 283 ? -1.477 -6.947 7.700 1.00 91.56 283 ILE A C 1
ATOM 2156 O O . ILE A 1 283 ? -1.305 -8.163 7.605 1.00 91.56 283 ILE A O 1
ATOM 2160 N N . LYS A 1 284 ? -2.008 -6.222 6.719 1.00 92.06 284 LYS A N 1
ATOM 2161 C CA . LYS A 1 284 ? -2.325 -6.749 5.395 1.00 92.06 284 LYS A CA 1
ATOM 2162 C C . LYS A 1 284 ? -1.236 -6.373 4.409 1.00 92.06 284 LYS A C 1
ATOM 2164 O O . LYS A 1 284 ? -0.772 -5.239 4.411 1.00 92.06 284 LYS A O 1
ATOM 2169 N N . ARG A 1 285 ? -0.842 -7.317 3.557 1.00 93.19 285 ARG A N 1
ATOM 2170 C CA . ARG A 1 285 ? 0.191 -7.134 2.530 1.00 93.19 285 ARG A CA 1
ATOM 2171 C C . ARG A 1 285 ? -0.402 -7.212 1.121 1.00 93.19 285 ARG A C 1
ATOM 2173 O O . ARG A 1 285 ? -1.304 -8.014 0.876 1.00 93.19 285 ARG A O 1
ATOM 2180 N N . MET A 1 286 ? 0.136 -6.400 0.215 1.00 94.94 286 MET A N 1
ATOM 2181 C CA . MET A 1 286 ? -0.281 -6.257 -1.183 1.00 94.94 286 MET A CA 1
ATOM 2182 C C . MET A 1 286 ? 0.944 -6.098 -2.080 1.00 94.94 286 MET A C 1
ATOM 2184 O O . MET A 1 286 ? 1.777 -5.245 -1.803 1.00 94.94 286 MET A O 1
ATOM 2188 N N . ALA A 1 287 ? 1.084 -6.879 -3.153 1.00 95.69 287 ALA A N 1
ATOM 2189 C CA . ALA A 1 287 ? 2.231 -6.728 -4.057 1.00 95.69 287 ALA A CA 1
ATOM 2190 C C . ALA A 1 287 ? 2.060 -5.592 -5.067 1.00 95.69 287 ALA A C 1
ATOM 2192 O O . ALA A 1 287 ? 3.058 -5.028 -5.502 1.00 95.69 287 ALA A O 1
ATOM 2193 N N . SER A 1 288 ? 0.834 -5.253 -5.466 1.00 95.25 288 SER A N 1
ATOM 2194 C CA . SER A 1 288 ? 0.600 -4.239 -6.495 1.00 95.25 288 SER A CA 1
ATOM 2195 C C . SER A 1 288 ? -0.749 -3.556 -6.315 1.00 95.25 288 SER A C 1
ATOM 2197 O O . SER A 1 288 ? -1.762 -4.226 -6.126 1.00 95.25 288 SER A O 1
ATOM 2199 N N . ILE A 1 289 ? -0.744 -2.226 -6.406 1.00 91.38 289 ILE A N 1
ATOM 2200 C CA . ILE A 1 289 ? -1.954 -1.402 -6.438 1.00 91.38 289 ILE A CA 1
ATOM 2201 C C . ILE A 1 289 ? -2.542 -1.421 -7.851 1.00 91.38 289 ILE A C 1
ATOM 2203 O O . ILE A 1 289 ? -3.746 -1.595 -8.003 1.00 91.38 289 ILE A O 1
ATOM 2207 N N . GLY A 1 290 ? -1.705 -1.312 -8.891 1.00 89.75 290 GLY A N 1
ATOM 2208 C CA . GLY A 1 290 ? -2.183 -1.265 -10.278 1.00 89.75 290 GLY A CA 1
ATOM 2209 C C . GLY A 1 290 ? -2.790 -2.587 -10.762 1.00 89.75 290 GLY A C 1
ATOM 2210 O O . GLY A 1 290 ? -3.728 -2.599 -11.559 1.00 89.75 290 GLY A O 1
ATOM 2211 N N . LEU A 1 291 ? -2.298 -3.718 -10.247 1.00 91.94 291 LEU A N 1
ATOM 2212 C CA . LEU A 1 291 ? -2.851 -5.043 -10.530 1.00 91.94 291 LEU A CA 1
ATOM 2213 C C . LEU A 1 291 ? -3.993 -5.434 -9.581 1.00 91.94 291 LEU A C 1
ATOM 2215 O O . LEU A 1 291 ? -4.667 -6.434 -9.852 1.00 91.94 291 LEU A O 1
ATOM 2219 N N . ALA A 1 292 ? -4.251 -4.673 -8.514 1.00 84.56 292 ALA A N 1
ATOM 2220 C CA . ALA A 1 292 ? -5.424 -4.884 -7.675 1.00 84.56 292 ALA A CA 1
ATOM 2221 C C . ALA A 1 292 ? -6.701 -4.447 -8.421 1.00 84.56 292 ALA A C 1
ATOM 2223 O O . ALA A 1 292 ? -6.672 -3.521 -9.229 1.00 84.56 292 ALA A O 1
ATOM 2224 N N . GLY A 1 293 ? -7.822 -5.126 -8.168 1.00 77.19 293 GLY A N 1
ATOM 2225 C CA . GLY A 1 293 ? -9.130 -4.764 -8.726 1.00 77.19 293 GLY A CA 1
ATOM 2226 C C . GLY A 1 293 ? -9.714 -5.781 -9.707 1.00 77.19 293 GLY A C 1
ATOM 2227 O O . GLY A 1 293 ? -9.360 -6.962 -9.690 1.00 77.19 293 GLY A O 1
ATOM 2228 N N . ASP A 1 294 ? -10.662 -5.302 -10.511 1.00 78.31 294 ASP A N 1
ATOM 2229 C CA . ASP A 1 294 ? -11.513 -6.114 -11.379 1.00 78.31 294 ASP A CA 1
ATOM 2230 C C . ASP A 1 294 ? -10.736 -6.817 -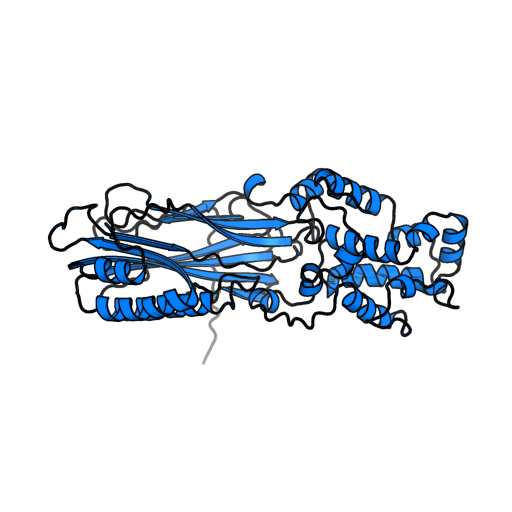12.508 1.00 78.31 294 ASP A C 1
ATOM 2232 O O . ASP A 1 294 ? -9.673 -6.349 -12.929 1.00 78.31 294 ASP A O 1
ATOM 2236 N N . PRO A 1 295 ? -11.258 -7.941 -13.045 1.00 80.44 295 PRO A N 1
ATOM 2237 C CA . PRO A 1 295 ? -10.586 -8.768 -14.054 1.00 80.44 295 PRO A CA 1
ATOM 2238 C C . PRO A 1 295 ? -10.511 -8.122 -15.452 1.00 80.44 295 PRO A C 1
ATOM 2240 O O . PRO A 1 295 ? -10.383 -8.815 -16.460 1.00 80.44 295 PRO A O 1
ATOM 2243 N N . THR A 1 296 ? -10.606 -6.797 -15.548 1.00 86.62 296 THR A N 1
ATOM 2244 C CA . THR A 1 296 ? -10.486 -6.080 -16.815 1.00 86.62 296 THR A CA 1
ATOM 2245 C C . THR A 1 296 ? -9.034 -6.073 -17.304 1.00 86.62 296 THR A C 1
ATOM 2247 O O . THR A 1 296 ? -8.096 -6.055 -16.489 1.00 86.62 296 THR A O 1
ATOM 2250 N N . PRO A 1 297 ? -8.825 -6.099 -18.637 1.00 90.38 297 PRO A N 1
ATOM 2251 C CA . PRO A 1 297 ? -7.510 -5.886 -19.219 1.00 90.38 297 PRO A CA 1
ATOM 2252 C C . PRO A 1 297 ? -6.916 -4.557 -18.758 1.00 90.38 297 PRO A C 1
ATOM 2254 O O . PRO A 1 297 ? -7.619 -3.550 -18.724 1.00 90.38 297 PRO A O 1
ATOM 2257 N N . ILE A 1 298 ? -5.629 -4.569 -18.433 1.00 91.88 298 ILE A N 1
ATOM 2258 C CA . ILE A 1 298 ? -4.881 -3.381 -18.030 1.00 91.88 298 ILE A CA 1
ATOM 2259 C C . ILE A 1 298 ? -4.271 -2.767 -19.275 1.00 91.88 298 ILE A C 1
ATOM 2261 O O . ILE A 1 298 ? -3.508 -3.440 -19.977 1.00 91.88 298 ILE A O 1
ATOM 2265 N N . LYS A 1 299 ? -4.581 -1.496 -19.516 1.00 93.12 299 LYS A N 1
ATOM 2266 C CA . LYS A 1 299 ? -3.975 -0.672 -20.561 1.00 93.12 299 LYS A CA 1
ATOM 2267 C C . LYS A 1 299 ? -2.845 0.179 -19.979 1.00 93.12 299 LYS A C 1
ATOM 2269 O O . LYS A 1 299 ? -2.863 0.489 -18.788 1.00 93.12 299 LYS A O 1
ATOM 2274 N N . PRO A 1 300 ? -1.883 0.621 -20.808 1.00 92.94 300 PRO A N 1
ATOM 2275 C CA . PRO A 1 300 ? -0.867 1.573 -20.368 1.00 92.94 300 PRO A CA 1
ATOM 2276 C C . PRO A 1 300 ? -1.456 2.833 -19.721 1.00 92.94 300 PRO A C 1
ATOM 2278 O O . PRO A 1 300 ? -0.954 3.280 -18.693 1.00 92.94 300 PRO A O 1
ATOM 2281 N N . ASP A 1 301 ? -2.539 3.375 -20.283 1.00 90.00 301 ASP A N 1
ATOM 2282 C CA . ASP A 1 301 ? -3.168 4.600 -19.776 1.00 90.00 301 ASP A CA 1
ATOM 2283 C C . ASP A 1 301 ? -3.719 4.419 -18.352 1.00 90.00 301 ASP A C 1
ATOM 2285 O O . ASP A 1 301 ? -3.422 5.247 -17.497 1.00 90.00 301 ASP A O 1
ATOM 2289 N N . ASP A 1 302 ? -4.360 3.278 -18.052 1.00 89.62 302 ASP A N 1
ATOM 2290 C CA . ASP A 1 302 ? -4.888 2.955 -16.712 1.00 89.62 302 ASP A CA 1
ATOM 2291 C C . ASP A 1 302 ? -3.802 3.051 -15.623 1.00 89.62 302 ASP A C 1
ATOM 2293 O O . ASP A 1 302 ? -4.049 3.487 -14.498 1.00 89.62 302 ASP A O 1
ATOM 2297 N N . VAL A 1 303 ? -2.571 2.657 -15.963 1.00 91.94 303 VAL A N 1
ATOM 2298 C CA . VAL A 1 303 ? -1.410 2.713 -15.064 1.00 91.94 303 VAL A CA 1
ATOM 2299 C C . VAL A 1 303 ? -0.882 4.142 -14.953 1.00 91.94 303 VAL A C 1
ATOM 2301 O O . VAL A 1 303 ? -0.583 4.628 -13.862 1.00 91.94 303 VAL A O 1
ATOM 2304 N N . LEU A 1 304 ? -0.748 4.821 -16.091 1.00 90.19 304 LEU A N 1
ATOM 2305 C CA . LEU A 1 304 ? -0.120 6.136 -16.197 1.00 90.19 304 LEU A CA 1
ATOM 2306 C C . LEU A 1 304 ? -0.974 7.260 -15.606 1.00 90.19 304 LEU A C 1
ATOM 2308 O O . LEU A 1 304 ? -0.420 8.276 -15.179 1.00 90.19 304 LEU A O 1
ATOM 2312 N N . THR A 1 305 ? -2.291 7.073 -15.548 1.00 87.56 305 THR A N 1
ATOM 2313 C CA . THR A 1 305 ? -3.244 8.015 -14.951 1.00 87.56 305 THR A CA 1
ATOM 2314 C C . THR A 1 305 ? -3.731 7.585 -13.567 1.00 87.56 305 THR A C 1
ATOM 2316 O O . THR A 1 305 ? -4.584 8.264 -13.000 1.00 87.56 305 THR A O 1
ATOM 2319 N N . SER A 1 306 ? -3.210 6.489 -12.996 1.00 87.06 306 SER A N 1
ATOM 2320 C CA . SER A 1 306 ? -3.635 6.015 -11.672 1.00 87.06 306 SER A CA 1
ATOM 2321 C C . SER A 1 306 ? -3.311 7.041 -10.586 1.00 87.06 306 SER A C 1
ATOM 2323 O O . SER A 1 306 ? -2.148 7.359 -10.312 1.00 87.06 306 SER A O 1
ATOM 2325 N N . ILE A 1 307 ? -4.365 7.522 -9.928 1.00 79.94 307 ILE A N 1
ATOM 2326 C CA . ILE A 1 307 ? -4.272 8.457 -8.805 1.00 79.94 307 ILE A CA 1
ATOM 2327 C C . ILE A 1 307 ? -3.661 7.751 -7.594 1.00 79.94 307 ILE A C 1
ATOM 2329 O O . ILE A 1 307 ? -2.850 8.332 -6.875 1.00 79.94 307 ILE A O 1
ATOM 2333 N N . GLU A 1 308 ? -3.997 6.482 -7.378 1.00 81.62 308 GLU A N 1
ATOM 2334 C CA . GLU A 1 308 ? -3.496 5.685 -6.264 1.00 81.62 308 GLU A CA 1
ATOM 2335 C C . GLU A 1 308 ? -1.981 5.500 -6.363 1.00 81.62 308 GLU A C 1
ATOM 2337 O O . GLU A 1 308 ? -1.275 5.737 -5.380 1.00 81.62 308 GLU A O 1
ATOM 2342 N N . LEU A 1 309 ? -1.464 5.165 -7.551 1.00 87.00 309 LEU A N 1
ATOM 2343 C CA . LEU A 1 309 ? -0.023 5.093 -7.798 1.00 87.00 309 LEU A CA 1
ATOM 2344 C C . LEU A 1 309 ? 0.638 6.477 -7.701 1.00 87.00 309 LEU A C 1
ATOM 2346 O O . LEU A 1 309 ? 1.713 6.602 -7.114 1.00 87.00 309 LEU A O 1
ATOM 2350 N N . ALA A 1 310 ? -0.003 7.535 -8.207 1.00 81.75 310 ALA A N 1
ATOM 2351 C CA . ALA A 1 310 ? 0.528 8.897 -8.117 1.00 81.75 310 ALA A CA 1
ATOM 2352 C C . ALA A 1 310 ? 0.611 9.406 -6.665 1.00 81.75 310 ALA A C 1
ATOM 2354 O O . ALA A 1 310 ? 1.590 10.062 -6.301 1.00 81.75 310 ALA A O 1
ATOM 2355 N N . SER A 1 311 ? -0.359 9.051 -5.814 1.00 79.44 311 SER A N 1
ATOM 2356 C CA . SER A 1 311 ? -0.432 9.453 -4.399 1.00 79.44 311 SER A CA 1
ATOM 2357 C C . SER A 1 311 ? 0.747 8.956 -3.560 1.00 79.44 311 SER A C 1
ATOM 2359 O O . SER A 1 311 ? 1.032 9.489 -2.487 1.00 79.44 311 SER A O 1
ATOM 2361 N N . ARG A 1 312 ? 1.489 7.967 -4.069 1.00 83.62 312 ARG A N 1
ATOM 2362 C CA . ARG A 1 312 ? 2.692 7.420 -3.437 1.00 83.62 312 ARG A CA 1
ATOM 2363 C C . ARG A 1 312 ? 3.878 8.388 -3.410 1.00 83.62 312 ARG A C 1
ATOM 2365 O O . ARG A 1 312 ? 4.843 8.147 -2.690 1.00 83.62 312 ARG A O 1
ATOM 2372 N N . GLN A 1 313 ? 3.787 9.500 -4.143 1.00 76.88 313 GLN A N 1
ATOM 2373 C CA . GLN A 1 313 ? 4.711 10.637 -4.038 1.00 76.88 313 GLN A CA 1
ATOM 2374 C C . GLN A 1 313 ? 4.662 11.316 -2.671 1.00 76.88 313 GLN A C 1
ATOM 2376 O O . GLN A 1 313 ? 5.608 11.994 -2.267 1.00 76.88 313 GLN A O 1
ATOM 2381 N N . CYS A 1 314 ? 3.554 11.156 -1.955 1.00 74.94 314 CYS A N 1
ATOM 2382 C CA . CYS A 1 314 ? 3.389 11.761 -0.657 1.00 74.94 314 CYS A CA 1
ATOM 2383 C C . CYS A 1 314 ? 4.102 10.989 0.454 1.00 74.94 314 CYS A C 1
ATOM 2385 O O . CYS A 1 314 ? 4.076 9.756 0.488 1.00 74.94 314 CYS A O 1
ATOM 2387 N N . PRO A 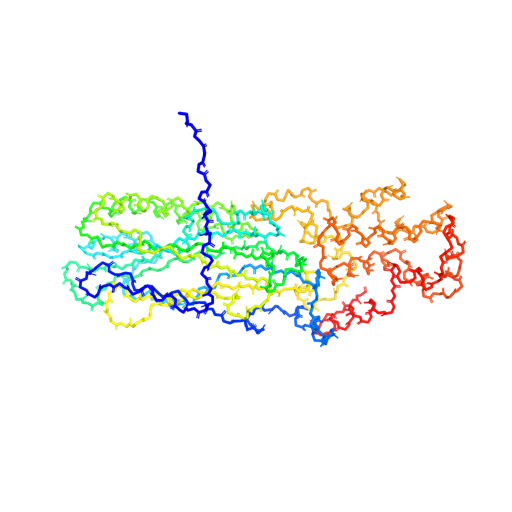1 315 ? 4.597 11.703 1.476 1.00 72.44 315 PRO A N 1
ATOM 2388 C CA . PRO A 1 315 ? 4.920 11.095 2.756 1.00 72.44 315 PRO A CA 1
ATOM 2389 C C . PRO A 1 315 ? 3.692 10.375 3.352 1.00 72.44 315 PRO A C 1
ATOM 2391 O O . PRO A 1 315 ? 2.582 10.914 3.262 1.00 72.44 315 PRO A O 1
ATOM 2394 N N . PRO A 1 316 ? 3.854 9.209 4.012 1.00 69.94 316 PRO A N 1
ATOM 2395 C CA . PRO A 1 316 ? 2.733 8.443 4.564 1.00 69.94 316 PRO A CA 1
ATOM 2396 C C . PRO A 1 316 ? 1.809 9.236 5.504 1.00 69.94 316 PRO A C 1
ATOM 2398 O O . PRO A 1 316 ? 0.620 8.950 5.557 1.00 69.94 316 PRO A O 1
ATOM 2401 N N . GLN A 1 317 ? 2.316 10.272 6.181 1.00 69.38 317 GLN A N 1
ATOM 2402 C CA . GLN A 1 317 ? 1.545 11.207 7.013 1.00 69.38 317 GLN A CA 1
ATOM 2403 C C . GLN A 1 317 ? 0.468 11.936 6.208 1.00 69.38 317 GLN A C 1
ATOM 2405 O O . GLN A 1 317 ? -0.673 12.041 6.645 1.00 69.38 317 GLN A O 1
ATOM 2410 N N . LYS A 1 318 ? 0.839 12.440 5.024 1.00 72.31 318 LYS A N 1
ATOM 2411 C CA . LYS A 1 318 ? -0.078 13.146 4.126 1.00 72.31 318 LYS A CA 1
ATOM 2412 C C . LYS A 1 318 ? -1.057 12.183 3.463 1.00 72.31 318 LYS A C 1
ATOM 2414 O O . LYS A 1 318 ? -2.209 12.547 3.262 1.00 72.31 318 LYS A O 1
ATOM 2419 N N . ILE A 1 319 ? -0.620 10.952 3.179 1.00 66.06 319 ILE A N 1
ATOM 2420 C CA . ILE A 1 319 ? -1.515 9.890 2.697 1.00 66.06 319 ILE A CA 1
ATOM 2421 C C . ILE A 1 319 ? -2.563 9.577 3.774 1.00 66.06 319 ILE A C 1
ATOM 2423 O O . ILE A 1 319 ? -3.754 9.549 3.482 1.00 66.06 319 ILE A O 1
ATOM 2427 N N . ALA A 1 320 ? -2.132 9.406 5.028 1.00 63.09 320 ALA A N 1
ATOM 2428 C CA . ALA A 1 320 ? -3.004 9.109 6.161 1.00 63.09 320 ALA A CA 1
ATOM 2429 C C . ALA A 1 320 ? -4.026 10.222 6.430 1.00 63.09 320 ALA A C 1
ATOM 2431 O O . ALA A 1 320 ? -5.191 9.936 6.689 1.00 63.09 320 ALA A O 1
ATOM 2432 N N . SER A 1 321 ? -3.616 11.488 6.340 1.00 62.31 321 SER A N 1
ATOM 2433 C CA . SER A 1 321 ? -4.496 12.637 6.572 1.00 62.31 321 SER A CA 1
ATOM 2434 C C . SER A 1 321 ? -5.303 13.073 5.347 1.00 62.31 321 SER A C 1
ATOM 2436 O O . SER A 1 321 ? -5.958 14.112 5.403 1.00 62.31 321 SER A O 1
ATOM 2438 N N . SER A 1 322 ? -5.223 12.342 4.229 1.00 59.56 322 SER A N 1
ATOM 2439 C CA . SER A 1 322 ? -5.768 12.772 2.930 1.00 59.56 322 SER A CA 1
ATOM 2440 C C . SER A 1 322 ? -5.312 14.171 2.503 1.00 59.56 322 SER A C 1
ATOM 2442 O O . SER A 1 322 ? -5.947 14.809 1.672 1.00 59.56 322 SER A O 1
ATOM 2444 N N . GLY A 1 323 ? -4.192 14.639 3.060 1.00 63.03 323 GLY A N 1
ATOM 2445 C CA . GLY A 1 323 ? -3.513 15.879 2.696 1.00 63.03 323 GLY A CA 1
ATOM 2446 C C . GLY A 1 323 ? -2.536 15.692 1.535 1.00 63.03 323 GLY A C 1
ATOM 2447 O O . GLY A 1 323 ? -1.675 16.541 1.303 1.00 63.03 323 GLY A O 1
ATOM 2448 N N . CYS A 1 324 ? -2.605 14.551 0.848 1.00 65.12 324 CYS A N 1
ATOM 2449 C CA . CYS A 1 324 ? -2.102 14.429 -0.507 1.00 65.12 324 CYS A CA 1
ATOM 2450 C C . CYS A 1 324 ? -3.004 15.242 -1.414 1.00 65.12 324 CYS A C 1
ATOM 2452 O O . CYS A 1 324 ? -4.069 14.766 -1.802 1.00 65.12 324 CYS A O 1
ATOM 2454 N N . ASP A 1 325 ? -2.589 16.469 -1.709 1.00 53.94 325 ASP A N 1
ATOM 2455 C CA . ASP A 1 325 ? -3.333 17.341 -2.601 1.00 53.94 325 ASP A CA 1
ATOM 2456 C C . ASP A 1 325 ? -3.647 16.613 -3.917 1.00 53.94 325 ASP A C 1
ATOM 2458 O O . ASP A 1 325 ? -2.808 15.906 -4.486 1.00 53.94 325 ASP A O 1
ATOM 2462 N N . ALA A 1 326 ? -4.858 16.834 -4.434 1.00 46.28 326 ALA A N 1
ATOM 2463 C CA . ALA A 1 326 ? -5.275 16.407 -5.771 1.00 46.28 326 ALA A CA 1
ATOM 2464 C C . ALA A 1 326 ? -4.403 17.011 -6.897 1.00 46.28 326 ALA A C 1
ATOM 2466 O O . ALA A 1 326 ? -4.597 16.698 -8.065 1.00 46.28 326 ALA A O 1
ATOM 2467 N N . THR A 1 327 ? -3.432 17.863 -6.551 1.00 50.97 327 THR A N 1
ATOM 2468 C CA . THR A 1 327 ? -2.364 18.348 -7.430 1.00 50.97 327 THR A CA 1
ATOM 2469 C C . THR A 1 327 ? -1.233 17.338 -7.618 1.00 50.97 327 THR A C 1
ATOM 2471 O O . THR A 1 327 ? -0.274 17.654 -8.324 1.00 50.97 327 THR A O 1
ATOM 2474 N N . ASN A 1 328 ? -1.317 16.135 -7.030 1.00 53.09 328 ASN A N 1
ATOM 2475 C CA . ASN A 1 328 ? -0.483 15.008 -7.438 1.00 53.09 328 ASN A CA 1
ATOM 2476 C C . ASN A 1 328 ? -0.775 14.683 -8.906 1.00 53.09 328 ASN A C 1
ATOM 2478 O O . ASN A 1 328 ? -1.634 13.873 -9.243 1.00 53.09 328 ASN A O 1
ATOM 2482 N N . SER A 1 329 ? -0.009 15.358 -9.751 1.00 67.88 329 SER A N 1
ATOM 2483 C CA . SER A 1 329 ? 0.266 15.071 -11.141 1.00 67.88 329 SER A CA 1
ATOM 2484 C C . SER A 1 329 ? 0.292 13.555 -11.357 1.00 67.88 329 SER A C 1
ATOM 2486 O O . SER A 1 329 ? 0.943 12.851 -10.572 1.00 67.88 329 SER A O 1
ATOM 2488 N N . SER A 1 330 ? -0.426 13.064 -12.369 1.00 82.56 330 SER A N 1
ATOM 2489 C CA . SER A 1 330 ? -0.525 11.639 -12.725 1.00 82.56 330 SER A CA 1
ATOM 2490 C C . SER A 1 330 ? 0.836 10.917 -12.699 1.00 82.56 330 SER A C 1
ATOM 2492 O O . SER A 1 330 ? 1.887 11.558 -12.773 1.00 82.56 330 SER A O 1
ATOM 2494 N N . VAL A 1 331 ? 0.867 9.575 -12.644 1.00 86.56 331 VAL A N 1
ATOM 2495 C CA . VAL A 1 331 ? 2.143 8.827 -12.743 1.00 86.56 331 VAL A CA 1
ATOM 2496 C C . VAL A 1 331 ? 2.946 9.297 -13.962 1.00 86.56 331 VAL A C 1
ATOM 2498 O O . VAL A 1 331 ? 4.156 9.504 -13.859 1.00 86.56 331 VAL A O 1
ATOM 2501 N N . ARG A 1 332 ? 2.258 9.561 -15.081 1.00 87.19 332 ARG A N 1
ATOM 2502 C CA . ARG A 1 332 ? 2.822 10.183 -16.284 1.00 87.19 332 ARG A CA 1
ATOM 2503 C C . ARG A 1 332 ? 3.546 11.490 -15.984 1.00 87.19 332 ARG A C 1
ATOM 2505 O O . ARG A 1 332 ? 4.736 11.595 -16.266 1.00 87.19 332 ARG A O 1
ATOM 2512 N N . GLU A 1 333 ? 2.860 12.476 -15.421 1.00 84.19 333 GLU A N 1
ATOM 2513 C CA . GLU A 1 333 ? 3.451 13.790 -15.157 1.00 84.19 333 GLU A CA 1
ATOM 2514 C C . GLU A 1 333 ? 4.582 13.722 -14.124 1.00 84.19 333 GLU A C 1
ATOM 2516 O O . GLU A 1 333 ? 5.598 14.410 -14.260 1.00 84.19 333 GLU A O 1
ATOM 2521 N N . ALA A 1 334 ? 4.436 12.874 -13.105 1.00 82.44 334 ALA A N 1
ATOM 2522 C CA . ALA A 1 334 ? 5.431 12.696 -12.058 1.00 82.44 334 ALA A CA 1
ATOM 2523 C C . ALA A 1 334 ? 6.743 12.120 -12.601 1.00 82.44 334 ALA A C 1
ATOM 2525 O O . ALA A 1 334 ? 7.830 12.574 -12.210 1.00 82.44 334 ALA A O 1
ATOM 2526 N N . VAL A 1 335 ? 6.628 11.147 -13.512 1.00 86.50 335 VAL A N 1
ATOM 2527 C CA . VAL A 1 335 ? 7.752 10.577 -14.254 1.00 86.50 335 VAL A CA 1
ATOM 2528 C C . VAL A 1 335 ? 8.313 11.609 -15.226 1.00 86.50 335 VAL A C 1
ATOM 2530 O O . VAL A 1 335 ? 9.493 11.926 -15.129 1.00 86.50 335 VAL A O 1
ATOM 2533 N N . ALA A 1 336 ? 7.493 12.206 -16.092 1.00 86.25 336 ALA A N 1
ATOM 2534 C CA . ALA A 1 336 ? 7.938 13.183 -17.086 1.00 86.25 336 ALA A CA 1
ATOM 2535 C C . ALA A 1 336 ? 8.679 14.374 -16.453 1.00 86.25 336 ALA A C 1
ATOM 2537 O O . ALA A 1 336 ? 9.746 14.766 -16.918 1.00 86.25 336 ALA A O 1
ATOM 2538 N N . THR A 1 337 ? 8.180 14.895 -15.329 1.00 84.69 337 THR A N 1
ATOM 2539 C CA . THR A 1 337 ? 8.847 15.961 -14.566 1.00 84.69 337 THR A CA 1
ATOM 2540 C C . THR A 1 337 ? 10.228 15.539 -14.078 1.00 84.69 337 THR A C 1
ATOM 2542 O O . THR A 1 337 ? 11.162 16.334 -14.109 1.00 84.69 337 THR A O 1
ATOM 2545 N N . ALA A 1 338 ? 10.375 14.296 -13.620 1.00 83.31 338 ALA A N 1
ATOM 2546 C CA . ALA A 1 338 ? 11.655 13.800 -13.136 1.00 83.31 338 ALA A CA 1
ATOM 2547 C C . ALA A 1 338 ? 12.645 13.489 -14.274 1.00 83.31 338 ALA A C 1
ATOM 2549 O O . ALA A 1 338 ? 13.851 13.588 -14.068 1.00 83.31 338 ALA A O 1
ATOM 2550 N N . LEU A 1 339 ? 12.151 13.163 -15.473 1.00 88.38 339 LEU A N 1
ATOM 2551 C CA . LEU A 1 339 ? 12.985 12.888 -16.648 1.00 88.38 339 LEU A CA 1
ATOM 2552 C C . LEU A 1 339 ? 13.561 14.142 -17.313 1.00 88.38 339 LEU A C 1
ATOM 2554 O O . LEU A 1 339 ? 14.502 14.014 -18.092 1.00 88.38 339 LEU A O 1
ATOM 2558 N N . LYS A 1 340 ? 13.083 15.344 -16.962 1.00 87.88 340 LYS A N 1
ATOM 2559 C CA . LYS A 1 340 ? 13.656 16.614 -17.443 1.00 87.88 340 LYS A CA 1
ATOM 2560 C C . LYS A 1 340 ? 15.157 16.726 -17.198 1.00 87.88 340 LYS A C 1
ATOM 2562 O O . LYS A 1 340 ? 15.882 17.166 -18.072 1.00 87.88 340 LYS A O 1
ATOM 2567 N N . ALA A 1 341 ? 15.636 16.218 -16.061 1.00 85.50 341 ALA A N 1
ATOM 2568 C CA . ALA A 1 341 ? 17.064 16.208 -15.740 1.00 85.50 341 ALA A CA 1
ATOM 2569 C C . ALA A 1 341 ? 17.922 15.383 -16.727 1.00 85.50 341 ALA A C 1
ATOM 2571 O O . ALA A 1 341 ? 19.142 15.522 -16.739 1.00 85.50 341 ALA A O 1
ATOM 2572 N N . VAL A 1 342 ? 17.300 14.515 -17.532 1.00 87.62 342 VAL A N 1
ATOM 2573 C CA . VAL A 1 342 ? 17.947 13.743 -18.606 1.00 87.62 342 VAL A CA 1
ATOM 2574 C C . VAL A 1 342 ? 17.674 14.381 -19.972 1.00 87.62 342 VAL A C 1
ATOM 2576 O O . VAL A 1 342 ? 18.552 14.442 -20.839 1.00 87.62 342 VAL A O 1
ATOM 2579 N N . ASP A 1 343 ? 16.450 14.861 -20.185 1.00 86.81 343 ASP A N 1
ATOM 2580 C CA . ASP A 1 343 ? 16.044 15.530 -21.413 1.00 86.81 343 ASP A CA 1
ATOM 2581 C C . ASP A 1 343 ? 15.087 16.697 -21.146 1.00 86.81 343 ASP A C 1
ATOM 2583 O O . ASP A 1 343 ? 13.886 16.497 -20.962 1.00 86.81 343 ASP A O 1
ATOM 2587 N N . ASP A 1 344 ? 15.610 17.927 -21.184 1.00 85.38 344 ASP A N 1
ATOM 2588 C CA . ASP A 1 344 ? 14.845 19.161 -20.936 1.00 85.38 344 ASP A CA 1
ATOM 2589 C C . ASP A 1 344 ? 13.687 19.371 -21.927 1.00 85.38 344 ASP A C 1
ATOM 2591 O O . ASP A 1 344 ? 12.738 20.103 -21.639 1.00 85.38 344 ASP A O 1
ATOM 2595 N N . ALA A 1 345 ? 13.728 18.695 -23.081 1.00 84.00 345 ALA A N 1
ATOM 2596 C CA . ALA A 1 345 ? 12.651 18.695 -24.065 1.00 84.00 345 ALA A CA 1
ATOM 2597 C C . ALA A 1 345 ? 11.416 17.878 -23.628 1.00 84.00 345 ALA A C 1
ATOM 2599 O O . ALA A 1 345 ? 10.372 17.956 -24.277 1.00 84.00 345 ALA A O 1
ATOM 2600 N N . ILE A 1 346 ? 11.501 17.084 -22.552 1.00 84.69 346 ILE A N 1
ATOM 2601 C CA . ILE A 1 346 ? 10.353 16.366 -21.985 1.00 84.69 346 ILE A CA 1
ATOM 2602 C C . ILE A 1 346 ? 9.526 17.333 -21.136 1.00 84.69 346 ILE A C 1
ATOM 2604 O O . ILE A 1 346 ? 9.948 17.796 -20.078 1.00 84.69 346 ILE A O 1
ATOM 2608 N N . VAL A 1 347 ? 8.295 17.613 -21.556 1.00 79.75 347 VAL A N 1
ATOM 2609 C CA . VAL A 1 347 ? 7.351 18.426 -20.774 1.00 79.75 347 VAL A CA 1
ATOM 2610 C C . VAL A 1 347 ? 6.430 17.509 -19.967 1.00 79.75 347 VAL A C 1
ATOM 2612 O O . VAL A 1 347 ? 6.048 16.446 -20.447 1.00 79.75 347 VAL A O 1
ATOM 2615 N N . ALA A 1 348 ? 6.049 17.908 -18.748 1.00 73.38 348 ALA A N 1
ATOM 2616 C CA . ALA A 1 348 ? 5.236 17.085 -17.842 1.00 73.38 348 ALA A CA 1
ATOM 2617 C C . ALA A 1 348 ? 3.888 16.648 -18.448 1.00 73.38 348 ALA A C 1
ATOM 2619 O O . ALA A 1 348 ? 3.411 15.554 -18.170 1.00 73.38 348 ALA A O 1
ATOM 2620 N N . THR A 1 349 ? 3.313 17.484 -19.312 1.00 74.56 349 THR A N 1
ATOM 2621 C CA . THR A 1 349 ? 2.041 17.251 -20.008 1.00 74.56 349 THR A CA 1
ATOM 2622 C C . THR A 1 349 ? 2.191 16.484 -21.325 1.00 74.56 349 THR A C 1
ATOM 2624 O O . THR A 1 349 ? 1.201 16.275 -22.024 1.00 74.56 349 THR A O 1
ATOM 2627 N N . SER A 1 350 ? 3.411 16.083 -21.697 1.00 71.62 350 SER A N 1
ATOM 2628 C CA . SER A 1 350 ? 3.664 15.419 -22.978 1.00 71.62 350 SER A CA 1
ATOM 2629 C C . SER A 1 350 ? 3.041 14.020 -23.013 1.00 71.62 350 SER A C 1
ATOM 2631 O O . SER A 1 350 ? 3.083 13.303 -22.006 1.00 71.62 350 SER A O 1
ATOM 2633 N N . PRO A 1 351 ? 2.535 13.571 -24.175 1.00 78.38 351 PRO A N 1
ATOM 2634 C CA . PRO A 1 351 ? 2.245 12.162 -24.403 1.00 78.38 351 PRO A CA 1
ATOM 2635 C C . PRO A 1 351 ? 3.484 11.302 -24.135 1.00 78.38 351 PRO A C 1
ATOM 2637 O O . PRO A 1 351 ? 4.605 11.703 -24.452 1.00 78.38 351 PRO A O 1
ATOM 2640 N N . VAL A 1 352 ? 3.296 10.089 -23.615 1.00 82.00 352 VAL A N 1
ATOM 2641 C CA . VAL A 1 352 ? 4.415 9.180 -23.309 1.00 82.00 352 VAL A CA 1
ATOM 2642 C C . VAL A 1 352 ? 5.223 8.807 -24.551 1.00 82.00 352 VAL A C 1
ATOM 2644 O O . VAL A 1 352 ? 6.434 8.619 -24.452 1.00 82.00 352 VAL A O 1
ATOM 2647 N N . ALA A 1 353 ? 4.601 8.799 -25.731 1.00 79.88 353 ALA A N 1
ATOM 2648 C CA . ALA A 1 353 ? 5.297 8.646 -27.008 1.00 79.88 353 ALA A CA 1
ATOM 2649 C C . ALA A 1 353 ? 6.455 9.637 -27.208 1.00 79.88 353 ALA A C 1
ATOM 2651 O O . ALA A 1 353 ? 7.441 9.301 -27.855 1.00 79.88 353 ALA A O 1
ATOM 2652 N N . GLN A 1 354 ? 6.392 10.824 -26.598 1.00 79.50 354 GLN A N 1
ATOM 2653 C CA . GLN A 1 354 ? 7.462 11.816 -26.690 1.00 79.50 354 GLN A CA 1
ATOM 2654 C C . GLN A 1 354 ? 8.645 11.531 -25.755 1.00 79.50 354 GLN A C 1
ATOM 2656 O O . GLN A 1 354 ? 9.722 12.081 -25.972 1.00 79.50 354 GLN A O 1
ATOM 2661 N N . VAL A 1 355 ? 8.484 10.659 -24.749 1.00 81.75 355 VAL A N 1
ATOM 2662 C CA . VAL A 1 355 ? 9.576 10.268 -23.835 1.00 81.75 355 VAL A CA 1
ATOM 2663 C C . VAL A 1 355 ? 10.686 9.556 -24.603 1.00 81.75 355 VAL A C 1
ATOM 2665 O O . VAL A 1 355 ? 11.861 9.811 -24.364 1.00 81.75 355 VAL A O 1
ATOM 2668 N N . PHE A 1 356 ? 10.314 8.695 -25.551 1.00 84.56 356 PHE A N 1
ATOM 2669 C CA . PHE A 1 356 ? 11.245 7.974 -26.416 1.00 84.56 356 PHE A CA 1
ATOM 2670 C C . PHE A 1 356 ? 10.999 8.304 -27.883 1.00 84.56 356 PHE A C 1
ATOM 2672 O O . PHE A 1 356 ? 11.027 7.412 -28.721 1.00 84.56 356 PHE A O 1
ATOM 2679 N N . ASP A 1 357 ? 10.754 9.571 -28.218 1.00 82.50 357 ASP A N 1
ATOM 2680 C CA . ASP A 1 357 ? 10.680 9.963 -29.622 1.00 82.50 357 ASP A CA 1
ATOM 2681 C C . ASP A 1 357 ? 12.063 9.810 -30.280 1.00 82.50 357 ASP A C 1
ATOM 2683 O O . ASP A 1 357 ? 12.923 10.693 -30.225 1.00 82.50 357 ASP A O 1
ATOM 2687 N N . LEU A 1 358 ? 12.270 8.641 -30.888 1.00 80.31 358 LEU A N 1
ATOM 2688 C CA . LEU A 1 358 ? 13.504 8.249 -31.559 1.00 80.31 358 LEU A CA 1
ATOM 2689 C C . LEU A 1 358 ? 13.673 8.931 -32.925 1.00 80.31 358 LEU A C 1
ATOM 2691 O O . LEU A 1 358 ? 14.692 8.697 -33.579 1.00 80.31 358 LEU A O 1
ATOM 2695 N N . THR A 1 359 ? 12.691 9.720 -33.380 1.00 78.75 359 THR A N 1
ATOM 2696 C CA . THR A 1 359 ? 12.775 10.479 -34.638 1.00 78.75 359 THR A CA 1
ATOM 2697 C C . THR A 1 359 ? 13.505 11.805 -34.459 1.00 78.75 359 THR A C 1
ATOM 2699 O O . THR A 1 359 ? 14.102 12.302 -35.409 1.00 78.75 359 THR A O 1
ATOM 2702 N N . THR A 1 360 ? 13.530 12.336 -33.235 1.00 75.12 360 THR A N 1
ATOM 2703 C CA . THR A 1 360 ? 14.276 13.547 -32.893 1.00 75.12 360 THR A CA 1
ATOM 2704 C C . THR A 1 360 ? 15.772 13.247 -32.743 1.00 75.12 360 THR A C 1
ATOM 2706 O O . THR A 1 360 ? 16.183 12.357 -31.983 1.00 75.12 360 THR A O 1
ATOM 2709 N N . ASP A 1 361 ? 16.602 14.029 -33.437 1.00 64.75 361 ASP A N 1
ATOM 2710 C CA . ASP A 1 361 ? 18.059 13.925 -33.373 1.00 64.75 361 ASP A CA 1
ATOM 2711 C C . ASP A 1 361 ? 18.572 14.075 -31.930 1.00 64.75 361 ASP A C 1
ATOM 2713 O O . ASP A 1 361 ? 18.181 14.969 -31.182 1.00 64.75 361 ASP A O 1
ATOM 2717 N N . GLY A 1 362 ? 19.447 13.156 -31.509 1.00 75.69 362 GLY A N 1
ATOM 2718 C CA . GLY A 1 362 ? 20.052 13.154 -30.171 1.00 75.69 362 GLY A CA 1
ATOM 2719 C C . GLY A 1 362 ? 19.242 12.470 -29.059 1.00 75.69 362 GLY A C 1
ATOM 2720 O O . GLY A 1 362 ? 19.809 12.189 -28.007 1.00 75.69 362 GLY A O 1
ATOM 2721 N N . ARG A 1 363 ? 17.965 12.104 -29.258 1.00 83.56 363 ARG A N 1
ATOM 2722 C CA . ARG A 1 363 ? 17.211 11.341 -28.235 1.00 83.56 363 ARG A CA 1
ATOM 2723 C C . ARG A 1 363 ? 17.611 9.874 -28.152 1.00 83.56 363 ARG A C 1
ATOM 2725 O O . ARG A 1 363 ? 17.612 9.295 -27.065 1.00 83.56 363 ARG A O 1
ATOM 2732 N N . LYS A 1 364 ? 18.040 9.280 -29.272 1.00 87.81 364 LYS A N 1
ATOM 2733 C CA . LYS A 1 364 ? 18.529 7.891 -29.301 1.00 87.81 364 LYS A CA 1
ATOM 2734 C C . LYS A 1 364 ? 19.661 7.661 -28.300 1.00 87.81 364 LYS A C 1
ATOM 2736 O O . LYS A 1 364 ? 19.674 6.613 -27.671 1.00 87.81 364 LYS A O 1
ATOM 2741 N N . SER A 1 365 ? 20.557 8.629 -28.092 1.00 89.19 365 SER A N 1
ATOM 2742 C CA . SER A 1 365 ? 21.686 8.497 -27.160 1.00 89.19 365 SER A CA 1
ATOM 2743 C C . SER A 1 365 ? 21.314 8.620 -25.680 1.00 89.19 365 SER A C 1
ATOM 2745 O O . SER A 1 365 ? 22.170 8.377 -24.835 1.00 89.19 365 SER A O 1
ATOM 2747 N N . LYS A 1 366 ? 20.063 8.985 -25.362 1.00 90.62 366 LYS A N 1
ATOM 2748 C CA . LYS A 1 366 ? 19.563 9.173 -23.990 1.00 90.62 366 LYS A CA 1
ATOM 2749 C C . LYS A 1 366 ? 18.697 8.016 -23.487 1.00 90.62 366 LYS A C 1
ATOM 2751 O O . LYS A 1 366 ? 18.329 8.004 -22.316 1.00 90.62 366 LYS A O 1
ATOM 2756 N N . VAL A 1 367 ? 18.346 7.052 -24.344 1.00 92.69 367 VAL A N 1
ATOM 2757 C CA . VAL A 1 367 ? 17.372 5.986 -24.032 1.00 92.69 367 VAL A CA 1
ATOM 2758 C C . VAL A 1 367 ? 17.748 5.216 -22.767 1.00 92.69 367 VAL A C 1
ATOM 2760 O O . VAL A 1 367 ? 16.891 4.998 -21.911 1.00 92.69 367 VAL A O 1
ATOM 2763 N N . TYR A 1 368 ? 19.020 4.841 -22.613 1.00 93.94 368 TYR A N 1
ATOM 2764 C CA . TYR A 1 368 ? 19.472 4.114 -21.429 1.00 93.94 368 TYR A CA 1
ATOM 2765 C C . TYR A 1 368 ? 19.278 4.935 -20.145 1.00 93.94 368 TYR A C 1
ATOM 2767 O O . TYR A 1 368 ? 18.726 4.433 -19.164 1.00 93.94 368 TYR A O 1
ATOM 2775 N N . ASP A 1 369 ? 19.669 6.211 -20.172 1.00 93.25 369 ASP A N 1
ATOM 2776 C CA . ASP A 1 369 ? 19.576 7.117 -19.023 1.00 93.25 369 ASP A CA 1
ATOM 2777 C C . ASP A 1 369 ? 18.119 7.457 -18.678 1.00 93.25 369 ASP A C 1
ATOM 2779 O O . ASP A 1 369 ? 17.763 7.554 -17.500 1.00 93.25 369 ASP A O 1
ATOM 2783 N N . LEU A 1 370 ? 17.245 7.554 -19.685 1.00 92.88 370 LEU A N 1
ATOM 2784 C CA . LEU A 1 370 ? 15.802 7.703 -19.501 1.00 92.88 370 LEU A CA 1
ATOM 2785 C C . LEU A 1 370 ? 15.199 6.466 -18.826 1.00 92.88 370 LEU A C 1
ATOM 2787 O O . LEU A 1 370 ? 14.507 6.603 -17.820 1.00 92.88 370 LEU A O 1
ATOM 2791 N N . CYS A 1 371 ? 15.501 5.254 -19.302 1.00 94.62 371 CYS A N 1
ATOM 2792 C CA . CYS A 1 371 ? 15.034 4.015 -18.673 1.00 94.62 371 CYS A CA 1
ATOM 2793 C C . CYS A 1 371 ? 15.545 3.857 -17.232 1.00 94.62 371 CYS A C 1
ATOM 2795 O O . CYS A 1 371 ? 14.777 3.504 -16.331 1.00 94.62 371 CYS A O 1
ATOM 2797 N N . GLN A 1 372 ? 16.820 4.174 -16.989 1.00 93.81 372 GLN A N 1
ATOM 2798 C CA . GLN A 1 372 ? 17.400 4.179 -15.646 1.00 93.81 372 GLN A CA 1
ATOM 2799 C C . GLN A 1 372 ? 16.692 5.183 -14.729 1.00 93.81 372 GLN A C 1
ATOM 2801 O O . GLN A 1 372 ? 16.401 4.883 -13.565 1.00 93.81 372 GLN A O 1
ATOM 2806 N N . SER A 1 373 ? 16.378 6.364 -15.256 1.00 92.12 373 SER A N 1
ATOM 2807 C CA . SER A 1 373 ? 15.675 7.402 -14.510 1.00 92.12 373 SER A CA 1
ATOM 2808 C C . SER A 1 373 ? 14.228 7.012 -14.228 1.00 92.12 373 SER A C 1
ATOM 2810 O O . SER A 1 373 ? 13.789 7.179 -13.096 1.00 92.12 373 SER A O 1
ATOM 2812 N N . ILE A 1 374 ? 13.515 6.383 -15.171 1.00 93.00 374 ILE A N 1
ATOM 2813 C CA . ILE A 1 374 ? 12.164 5.841 -14.939 1.00 93.00 374 ILE A CA 1
ATOM 2814 C C . ILE A 1 374 ? 12.178 4.855 -13.767 1.00 93.00 374 ILE A C 1
ATOM 2816 O O . ILE A 1 374 ? 11.389 5.013 -12.836 1.00 93.00 374 ILE A O 1
ATOM 2820 N N . ARG A 1 375 ? 13.102 3.883 -13.760 1.00 91.88 375 ARG A N 1
ATOM 2821 C CA . ARG A 1 375 ? 13.253 2.921 -12.648 1.00 91.88 375 ARG A CA 1
ATOM 2822 C C . ARG A 1 375 ? 13.478 3.611 -11.318 1.00 91.88 375 ARG A C 1
ATOM 2824 O O . ARG A 1 375 ? 12.835 3.297 -10.316 1.00 91.88 375 ARG A O 1
ATOM 2831 N N . THR A 1 376 ? 14.416 4.550 -11.320 1.00 90.12 376 THR A N 1
ATOM 2832 C CA . THR A 1 376 ? 14.813 5.276 -10.118 1.00 90.12 376 THR A CA 1
ATOM 2833 C C . THR A 1 376 ? 13.641 6.083 -9.582 1.00 90.12 376 THR A C 1
ATOM 2835 O O . THR A 1 376 ? 13.341 6.013 -8.395 1.00 90.12 376 THR A O 1
ATOM 2838 N N . VAL A 1 377 ? 12.925 6.795 -10.447 1.00 88.88 377 VAL A N 1
ATOM 2839 C CA . VAL A 1 377 ? 11.771 7.620 -10.084 1.00 88.88 377 VAL A CA 1
ATOM 2840 C C . VAL A 1 377 ? 10.627 6.759 -9.569 1.00 88.88 377 VAL A C 1
ATOM 2842 O O . VAL A 1 377 ? 10.126 7.024 -8.478 1.00 88.88 377 VAL A O 1
ATOM 2845 N N . ALA A 1 378 ? 10.265 5.698 -10.288 1.00 90.81 378 ALA A N 1
ATOM 2846 C CA . ALA A 1 378 ? 9.207 4.783 -9.880 1.00 90.81 378 ALA A CA 1
ATOM 2847 C C . ALA A 1 378 ? 9.499 4.143 -8.512 1.00 90.81 378 ALA A C 1
ATOM 2849 O O . ALA A 1 378 ? 8.633 4.094 -7.641 1.00 90.81 378 ALA A O 1
ATOM 2850 N N . ARG A 1 379 ? 10.741 3.722 -8.262 1.00 86.94 379 ARG A N 1
ATOM 2851 C CA . ARG A 1 379 ? 11.093 3.075 -6.994 1.00 86.94 379 ARG A CA 1
ATOM 2852 C C . ARG A 1 379 ? 11.309 4.045 -5.838 1.00 86.94 379 ARG A C 1
ATOM 2854 O O . ARG A 1 379 ? 10.932 3.728 -4.716 1.00 86.94 379 ARG A O 1
ATOM 2861 N N . THR A 1 380 ? 11.956 5.185 -6.075 1.00 83.44 380 THR A N 1
ATOM 2862 C CA . THR A 1 380 ? 12.431 6.067 -4.991 1.00 83.44 380 THR A CA 1
ATOM 2863 C C . THR A 1 380 ? 11.506 7.254 -4.749 1.00 83.44 380 THR A C 1
ATOM 2865 O O . THR A 1 380 ? 11.152 7.518 -3.602 1.00 83.44 380 THR A O 1
ATOM 2868 N N . LYS A 1 381 ? 11.065 7.937 -5.813 1.00 83.94 381 LYS A N 1
ATOM 2869 C CA . LYS A 1 381 ? 10.175 9.102 -5.720 1.00 83.94 381 LYS A CA 1
ATOM 2870 C C . LYS A 1 381 ? 8.721 8.674 -5.561 1.00 83.94 381 LYS A C 1
ATOM 2872 O O . LYS A 1 381 ? 8.033 9.190 -4.691 1.00 83.94 381 LYS A O 1
ATOM 2877 N N . LEU A 1 382 ? 8.278 7.716 -6.375 1.00 85.94 382 LEU A N 1
ATOM 2878 C CA . LEU A 1 382 ? 6.927 7.163 -6.294 1.00 85.94 382 LEU A CA 1
ATOM 2879 C C . LEU A 1 382 ? 6.825 6.020 -5.277 1.00 85.94 382 LEU A C 1
ATOM 2881 O O . LEU A 1 382 ? 5.732 5.532 -5.055 1.00 85.94 382 LEU A O 1
ATOM 2885 N N . GLN A 1 383 ? 7.925 5.557 -4.669 1.00 88.44 383 GLN A N 1
ATOM 2886 C CA . GLN A 1 383 ? 7.908 4.485 -3.657 1.00 88.44 383 GLN A CA 1
ATOM 2887 C C . GLN A 1 383 ? 7.077 3.253 -4.070 1.00 88.44 383 GLN A C 1
ATOM 2889 O O . GLN A 1 383 ? 6.401 2.645 -3.234 1.00 88.44 383 GLN A O 1
ATOM 2894 N N . LEU A 1 384 ? 7.085 2.909 -5.363 1.00 93.19 384 LEU A N 1
ATOM 2895 C CA . LEU A 1 384 ? 6.286 1.811 -5.898 1.00 93.19 384 LEU A CA 1
ATOM 2896 C C . LEU A 1 384 ? 6.910 0.468 -5.550 1.00 93.19 384 LEU A C 1
ATOM 2898 O O . LEU A 1 384 ? 8.135 0.330 -5.497 1.00 93.19 384 LEU A O 1
ATOM 2902 N N . SER A 1 385 ? 6.071 -0.541 -5.336 1.00 95.19 385 SER A N 1
ATOM 2903 C CA . SER A 1 385 ? 6.544 -1.911 -5.210 1.00 95.19 385 SER A CA 1
ATOM 2904 C C . SER A 1 385 ? 7.285 -2.339 -6.478 1.00 95.19 385 SER A C 1
ATOM 2906 O O . SER A 1 385 ? 7.077 -1.767 -7.547 1.00 95.19 385 SER A O 1
ATOM 2908 N N . THR A 1 386 ? 8.118 -3.375 -6.400 1.00 95.12 386 THR A N 1
ATOM 2909 C CA . THR A 1 386 ? 8.790 -3.944 -7.580 1.00 95.12 386 THR A CA 1
ATOM 2910 C C . THR A 1 386 ? 7.804 -4.237 -8.712 1.00 95.12 386 THR A C 1
ATOM 2912 O O . THR A 1 386 ? 8.097 -3.962 -9.872 1.00 95.12 386 THR A O 1
ATOM 2915 N N . LEU A 1 387 ? 6.622 -4.760 -8.379 1.00 95.62 387 LEU A N 1
ATOM 2916 C CA . LEU A 1 387 ? 5.621 -5.136 -9.369 1.00 95.62 387 LEU A CA 1
ATOM 2917 C C . LEU A 1 387 ? 4.923 -3.919 -9.996 1.00 95.62 387 LEU A C 1
ATOM 2919 O O . LEU A 1 387 ? 4.736 -3.895 -11.209 1.00 95.62 387 LEU A O 1
ATOM 2923 N N . ASP A 1 388 ? 4.598 -2.885 -9.212 1.00 96.12 388 ASP A N 1
ATOM 2924 C CA . ASP A 1 388 ? 4.049 -1.632 -9.753 1.00 96.12 388 ASP A CA 1
ATOM 2925 C C . ASP A 1 388 ? 5.101 -0.831 -10.532 1.00 96.12 388 ASP A C 1
ATOM 2927 O O . ASP A 1 388 ? 4.792 -0.204 -11.539 1.00 96.12 388 ASP A O 1
ATOM 2931 N N . GLU A 1 389 ? 6.365 -0.875 -10.117 1.00 95.31 389 GLU A N 1
ATOM 2932 C CA . GLU A 1 389 ? 7.475 -0.269 -10.850 1.00 95.31 389 GLU A CA 1
ATOM 2933 C C . GLU A 1 389 ? 7.685 -0.947 -12.214 1.00 95.31 389 GLU A C 1
ATOM 2935 O O . GLU A 1 389 ? 7.815 -0.259 -13.230 1.00 95.31 389 GLU A O 1
ATOM 2940 N N . MET A 1 390 ? 7.633 -2.285 -12.264 1.00 95.75 390 MET A N 1
ATOM 2941 C CA . MET A 1 390 ? 7.587 -3.047 -13.519 1.00 95.75 390 MET A CA 1
ATOM 2942 C C . MET A 1 390 ? 6.372 -2.662 -14.370 1.00 95.75 390 MET A C 1
ATOM 2944 O O . MET A 1 390 ? 6.516 -2.480 -15.577 1.00 95.75 390 MET A O 1
ATOM 2948 N N . LEU A 1 391 ? 5.196 -2.495 -13.758 1.00 95.56 391 LEU A N 1
ATOM 2949 C CA . LEU A 1 391 ? 3.966 -2.116 -14.453 1.00 95.56 391 LEU A CA 1
ATOM 2950 C C . LEU A 1 391 ? 4.054 -0.705 -15.064 1.00 95.56 391 LEU A C 1
ATOM 2952 O O . LEU A 1 391 ? 3.656 -0.508 -16.210 1.00 95.56 391 LEU A O 1
ATOM 2956 N N . VAL A 1 392 ? 4.639 0.265 -14.354 1.00 94.88 392 VAL A N 1
ATOM 2957 C CA . VAL A 1 392 ? 4.886 1.619 -14.884 1.00 94.88 392 VAL A CA 1
ATOM 2958 C C . VAL A 1 392 ? 5.879 1.581 -16.042 1.00 94.88 392 VAL A C 1
ATOM 2960 O O . VAL A 1 392 ? 5.641 2.205 -17.075 1.00 94.88 392 VAL A O 1
ATOM 2963 N N . ARG A 1 393 ? 6.971 0.815 -15.928 1.00 94.62 393 ARG A N 1
ATOM 2964 C CA . ARG A 1 393 ? 7.910 0.631 -17.046 1.00 94.62 393 ARG A CA 1
ATOM 2965 C C . ARG A 1 393 ? 7.262 -0.026 -18.249 1.00 94.62 393 ARG A C 1
ATOM 2967 O O . ARG A 1 393 ? 7.485 0.427 -19.370 1.00 94.62 393 ARG A O 1
ATOM 2974 N N . TRP A 1 394 ? 6.471 -1.071 -18.027 1.00 95.31 394 TRP A N 1
ATOM 2975 C CA . TRP A 1 394 ? 5.697 -1.719 -19.074 1.00 95.31 394 TRP A CA 1
ATOM 2976 C C . TRP A 1 394 ? 4.827 -0.692 -19.797 1.00 95.31 394 TRP A C 1
ATOM 2978 O O . TRP A 1 394 ? 4.953 -0.552 -21.009 1.00 95.31 394 TRP A O 1
ATOM 2988 N N . ALA A 1 395 ? 4.029 0.081 -19.056 1.00 94.81 395 ALA A N 1
ATOM 2989 C CA . ALA A 1 395 ? 3.136 1.081 -19.623 1.00 94.81 395 ALA A CA 1
ATOM 2990 C C . ALA A 1 395 ? 3.904 2.130 -20.440 1.00 94.81 395 ALA A C 1
ATOM 2992 O O . ALA A 1 395 ? 3.563 2.380 -21.593 1.00 94.81 395 ALA A O 1
ATOM 2993 N N . ILE A 1 396 ? 4.995 2.679 -19.893 1.00 93.25 396 ILE A N 1
ATOM 2994 C CA . ILE A 1 396 ? 5.795 3.699 -20.581 1.00 93.25 396 ILE A CA 1
ATOM 2995 C C . ILE A 1 396 ? 6.429 3.150 -21.864 1.00 93.25 396 ILE A C 1
ATOM 2997 O O . ILE A 1 396 ? 6.355 3.764 -22.929 1.00 93.25 396 ILE A O 1
ATOM 3001 N N . THR A 1 397 ? 7.085 1.995 -21.775 1.00 93.38 397 THR A N 1
ATOM 3002 C CA . THR A 1 397 ? 7.813 1.406 -22.909 1.00 93.38 397 THR A CA 1
ATOM 3003 C C . THR A 1 397 ? 6.875 0.841 -23.978 1.00 93.38 397 THR A C 1
ATOM 3005 O O . THR A 1 397 ? 7.242 0.802 -25.152 1.00 93.38 397 THR A O 1
ATOM 3008 N N . LYS A 1 398 ? 5.662 0.426 -23.594 1.00 92.88 398 LYS A N 1
ATOM 3009 C CA . LYS A 1 398 ? 4.603 -0.011 -24.508 1.00 92.88 398 LYS A CA 1
ATOM 3010 C C . LYS A 1 398 ? 3.989 1.175 -25.248 1.00 92.88 398 LYS A C 1
ATOM 3012 O O . LYS A 1 398 ? 3.967 1.153 -26.474 1.00 92.88 398 LYS A O 1
ATOM 3017 N N . ASP A 1 399 ? 3.545 2.200 -24.520 1.00 91.06 399 ASP A N 1
ATOM 3018 C CA . ASP A 1 399 ? 2.859 3.375 -25.084 1.00 91.06 399 ASP A CA 1
ATOM 3019 C C . ASP A 1 399 ? 3.789 4.233 -25.959 1.00 91.06 399 ASP A C 1
ATOM 3021 O O . ASP A 1 399 ? 3.363 4.860 -26.922 1.00 91.06 399 ASP A O 1
ATOM 3025 N N . SER A 1 400 ? 5.096 4.200 -25.681 1.00 90.12 400 SER A N 1
ATOM 3026 C CA . SER A 1 400 ? 6.107 4.854 -26.520 1.00 90.12 400 SER A CA 1
ATOM 3027 C C . SER A 1 400 ? 6.566 4.058 -27.741 1.00 90.12 400 SER A C 1
ATOM 3029 O O . SER A 1 400 ? 7.325 4.577 -28.554 1.00 90.12 400 SER A O 1
ATOM 3031 N N . GLY A 1 401 ? 6.173 2.789 -27.868 1.00 91.06 401 GLY A N 1
ATOM 3032 C CA . GLY A 1 401 ? 6.668 1.903 -28.923 1.00 91.06 401 GLY A CA 1
ATOM 3033 C C . GLY A 1 401 ? 8.096 1.379 -28.712 1.00 91.06 401 GLY A C 1
ATOM 3034 O O . GLY A 1 401 ? 8.549 0.543 -29.495 1.00 91.06 401 GLY A O 1
ATOM 3035 N N . LEU A 1 402 ? 8.794 1.767 -27.634 1.00 93.12 402 LEU A N 1
ATOM 3036 C CA . LEU A 1 402 ? 10.160 1.308 -27.349 1.00 93.12 402 LEU A CA 1
ATOM 3037 C C . LEU A 1 402 ? 10.258 -0.224 -27.240 1.00 93.12 402 LEU A C 1
ATOM 3039 O O . LEU A 1 402 ? 11.262 -0.805 -27.644 1.00 93.12 402 LEU A O 1
ATOM 3043 N N . GLN A 1 403 ? 9.222 -0.906 -26.741 1.00 92.44 403 GLN A N 1
ATOM 3044 C CA . GLN A 1 403 ? 9.212 -2.376 -26.701 1.00 92.44 403 GLN A CA 1
ATOM 3045 C C . GLN A 1 403 ? 9.338 -3.008 -28.094 1.00 92.44 403 GLN A C 1
ATOM 3047 O O . GLN A 1 403 ? 10.031 -4.017 -28.242 1.00 92.44 403 GLN A O 1
ATOM 3052 N N . ALA A 1 404 ? 8.701 -2.426 -29.116 1.00 91.56 404 ALA A N 1
ATOM 3053 C CA . ALA A 1 404 ? 8.797 -2.923 -30.488 1.00 91.56 404 ALA A CA 1
ATOM 3054 C C . ALA A 1 404 ? 10.218 -2.726 -31.040 1.00 91.56 404 ALA A C 1
ATOM 3056 O O . ALA A 1 404 ? 10.785 -3.634 -31.643 1.00 91.56 404 ALA A O 1
ATOM 3057 N N . GLU A 1 405 ? 10.823 -1.576 -30.746 1.00 92.69 405 GLU A N 1
ATOM 3058 C CA . GLU A 1 405 ? 12.191 -1.231 -31.140 1.00 92.69 405 GLU A CA 1
ATOM 3059 C C . GLU A 1 405 ? 13.241 -2.135 -30.474 1.00 92.69 405 GLU A C 1
ATOM 3061 O O . GLU A 1 405 ? 14.180 -2.582 -31.126 1.00 92.69 405 GLU A O 1
ATOM 3066 N N . LEU A 1 406 ? 13.067 -2.467 -29.191 1.00 93.50 406 LEU A N 1
ATOM 3067 C CA . LEU A 1 406 ? 13.952 -3.392 -28.472 1.00 93.50 406 LEU A CA 1
ATOM 3068 C C . LEU A 1 406 ? 13.767 -4.856 -28.901 1.00 93.50 406 LEU A C 1
ATOM 3070 O O . LEU A 1 406 ? 14.676 -5.674 -28.725 1.00 93.50 406 LEU A O 1
ATOM 3074 N N . SER A 1 407 ? 12.596 -5.209 -29.430 1.00 92.44 407 SER A N 1
ATOM 3075 C CA . SER A 1 407 ? 12.314 -6.565 -29.913 1.00 92.44 407 SER A CA 1
ATOM 3076 C C . SER A 1 407 ? 12.970 -6.843 -31.268 1.00 92.44 407 SER A C 1
ATOM 3078 O O . SER A 1 407 ? 13.333 -7.988 -31.532 1.00 92.44 407 SER A O 1
ATOM 3080 N N . ASP A 1 408 ? 13.184 -5.812 -32.089 1.00 95.00 408 ASP A N 1
ATOM 3081 C CA . ASP A 1 408 ? 13.921 -5.894 -33.351 1.00 95.00 408 ASP A CA 1
ATOM 3082 C C . ASP A 1 408 ? 15.448 -5.878 -33.100 1.00 95.00 408 ASP A C 1
ATOM 3084 O O . ASP A 1 408 ? 15.979 -4.889 -32.585 1.00 95.00 408 ASP A O 1
ATOM 3088 N N . PRO A 1 409 ? 16.197 -6.939 -33.469 1.00 94.81 409 PRO A N 1
ATOM 3089 C CA . PRO A 1 409 ? 17.638 -7.005 -33.227 1.00 94.81 409 PRO A CA 1
ATOM 3090 C C . PRO A 1 409 ? 18.448 -5.872 -33.876 1.00 94.81 409 PRO A C 1
ATOM 3092 O O . PRO A 1 409 ? 19.413 -5.394 -33.278 1.00 94.81 409 PRO A O 1
ATOM 3095 N N . SER A 1 410 ? 18.070 -5.431 -35.081 1.00 94.81 410 SER A N 1
ATOM 3096 C CA . SER A 1 410 ? 18.794 -4.393 -35.827 1.00 94.81 410 SER A CA 1
ATOM 3097 C C . SER A 1 410 ? 18.588 -3.019 -35.194 1.00 94.81 410 SER A C 1
ATOM 3099 O O . SER A 1 410 ? 19.543 -2.261 -34.972 1.00 94.81 410 SER A O 1
ATOM 3101 N N . LYS A 1 411 ? 17.342 -2.715 -34.819 1.00 94.00 411 LYS A N 1
ATOM 3102 C CA . LYS A 1 411 ? 17.011 -1.451 -34.155 1.00 94.00 411 LYS A CA 1
ATOM 3103 C C . LYS A 1 411 ? 17.589 -1.393 -32.745 1.00 94.00 411 LYS A C 1
ATOM 3105 O O . LYS A 1 411 ? 18.196 -0.388 -32.379 1.00 94.00 411 LYS A O 1
ATOM 3110 N N . ALA A 1 412 ? 17.522 -2.492 -31.993 1.00 94.06 412 ALA A N 1
ATOM 3111 C CA . ALA A 1 412 ? 18.139 -2.588 -30.675 1.00 94.06 412 ALA A CA 1
ATOM 3112 C C . ALA A 1 412 ? 19.666 -2.382 -30.726 1.00 94.06 412 ALA A C 1
ATOM 3114 O O . ALA A 1 412 ? 20.209 -1.653 -29.895 1.00 94.06 412 ALA A O 1
ATOM 3115 N N . ALA A 1 413 ? 20.360 -2.961 -31.716 1.00 94.62 413 ALA A N 1
ATOM 3116 C CA . ALA A 1 413 ? 21.795 -2.740 -31.923 1.00 94.62 413 ALA A CA 1
ATOM 3117 C C . ALA A 1 413 ? 22.114 -1.276 -32.265 1.00 94.62 413 ALA A C 1
ATOM 3119 O O . ALA A 1 413 ? 23.081 -0.714 -31.750 1.00 94.62 413 ALA A O 1
ATOM 3120 N N . THR A 1 414 ? 21.268 -0.637 -33.075 1.00 92.81 414 THR A N 1
ATOM 3121 C CA . THR A 1 414 ? 21.400 0.785 -33.415 1.00 92.81 414 THR A CA 1
ATOM 3122 C C . THR A 1 414 ? 21.227 1.674 -32.181 1.00 92.81 414 THR A C 1
ATOM 3124 O O . THR A 1 414 ? 22.016 2.592 -31.964 1.00 92.81 414 THR A O 1
ATOM 3127 N N . LEU A 1 415 ? 20.231 1.390 -31.334 1.00 92.94 415 LEU A N 1
ATOM 3128 C CA . LEU A 1 415 ? 20.020 2.113 -30.078 1.00 92.94 415 LEU A CA 1
ATOM 3129 C C . LEU A 1 415 ? 21.188 1.916 -29.109 1.00 92.94 415 LEU A C 1
ATOM 3131 O O . LEU A 1 415 ? 21.629 2.886 -28.498 1.00 92.94 415 LEU A O 1
ATOM 3135 N N . ALA A 1 416 ? 21.726 0.698 -29.003 1.00 93.62 416 ALA A N 1
ATOM 3136 C CA . ALA A 1 416 ? 22.895 0.398 -28.175 1.00 93.62 416 ALA A CA 1
ATOM 3137 C C . ALA A 1 416 ? 24.118 1.217 -28.618 1.00 93.62 416 ALA A C 1
ATOM 3139 O O . ALA A 1 416 ? 24.716 1.928 -27.814 1.00 93.62 416 ALA A O 1
ATOM 3140 N N . ALA A 1 417 ? 24.420 1.212 -29.920 1.00 92.44 417 ALA A N 1
ATOM 3141 C CA . ALA A 1 417 ? 25.533 1.967 -30.496 1.00 92.44 417 ALA A CA 1
ATOM 3142 C C . ALA A 1 417 ? 25.371 3.497 -30.381 1.00 92.44 417 ALA A C 1
ATOM 3144 O O . ALA A 1 417 ? 26.363 4.232 -30.401 1.00 92.44 417 ALA A O 1
ATOM 3145 N N . ALA A 1 418 ? 24.132 3.985 -30.270 1.00 92.06 418 ALA A N 1
ATOM 3146 C CA . ALA A 1 418 ? 23.838 5.401 -30.094 1.00 92.06 418 ALA A CA 1
ATOM 3147 C C . ALA A 1 418 ? 24.098 5.901 -28.665 1.00 92.06 418 ALA A C 1
ATOM 3149 O O . ALA A 1 418 ? 24.262 7.109 -28.490 1.00 92.06 418 ALA A O 1
ATOM 3150 N N . GLN A 1 419 ? 24.154 5.025 -27.651 1.00 91.38 419 GLN A N 1
ATOM 3151 C CA . GLN A 1 419 ? 24.466 5.444 -26.282 1.00 91.38 419 GLN A CA 1
ATOM 3152 C C . GLN A 1 419 ? 25.930 5.904 -26.236 1.00 91.38 419 GLN A C 1
ATOM 3154 O O . GLN A 1 419 ? 26.852 5.103 -26.328 1.00 91.38 419 GLN A O 1
ATOM 3159 N N . LYS A 1 420 ? 26.167 7.213 -26.146 1.00 81.62 420 LYS A N 1
ATOM 3160 C CA . LYS A 1 420 ? 27.510 7.797 -26.020 1.00 81.62 420 LYS A CA 1
ATOM 3161 C C . LYS A 1 420 ? 27.501 8.825 -24.893 1.00 81.62 420 LYS A C 1
ATOM 3163 O O . LYS A 1 420 ? 26.529 9.568 -24.784 1.00 81.62 420 LYS A O 1
ATOM 3168 N N . PRO A 1 421 ? 28.559 8.886 -24.060 1.00 81.75 421 PRO A N 1
ATOM 3169 C CA . PRO A 1 421 ? 29.843 8.173 -24.172 1.00 81.75 421 PRO A CA 1
ATOM 3170 C C . PRO A 1 421 ? 29.860 6.750 -23.575 1.00 81.75 421 PRO A C 1
ATOM 3172 O O . PRO A 1 421 ? 30.884 6.075 -23.647 1.00 81.75 421 PRO A O 1
ATOM 3175 N N . LYS A 1 422 ? 28.764 6.288 -22.958 1.00 84.75 422 LYS A N 1
ATOM 3176 C CA . LYS A 1 422 ? 28.698 4.980 -22.286 1.00 84.75 422 LYS A CA 1
ATOM 3177 C C . LYS A 1 422 ? 28.665 3.840 -23.306 1.00 84.75 422 LYS A C 1
ATOM 3179 O O . LYS A 1 422 ? 27.747 3.780 -24.108 1.00 84.75 422 LYS A O 1
ATOM 3184 N N . ALA A 1 423 ? 29.594 2.891 -23.230 1.00 89.06 423 ALA A N 1
ATOM 3185 C CA . ALA A 1 423 ? 29.477 1.648 -23.988 1.00 89.06 423 ALA A CA 1
ATOM 3186 C C . ALA A 1 423 ? 28.335 0.797 -23.402 1.00 89.06 423 ALA A C 1
ATOM 3188 O O . ALA A 1 423 ? 28.510 0.155 -22.370 1.00 89.06 423 ALA A O 1
ATOM 3189 N N . VAL A 1 424 ? 27.160 0.836 -24.032 1.00 94.56 424 VAL A N 1
ATOM 3190 C CA . VAL A 1 424 ? 25.962 0.097 -23.608 1.00 94.56 424 VAL A CA 1
ATOM 3191 C C . VAL A 1 424 ? 25.691 -1.018 -24.611 1.00 94.56 424 VAL A C 1
ATOM 3193 O O . VAL A 1 424 ? 25.596 -0.767 -25.812 1.00 94.56 424 VAL A O 1
ATOM 3196 N N . THR A 1 425 ? 25.555 -2.256 -24.140 1.00 96.12 425 THR A N 1
ATOM 3197 C CA . THR A 1 425 ? 25.184 -3.389 -24.999 1.00 96.12 425 THR A CA 1
ATOM 3198 C C . THR A 1 425 ? 23.667 -3.472 -25.201 1.00 96.12 425 THR A C 1
ATOM 3200 O O . THR A 1 425 ? 22.876 -2.884 -24.462 1.00 96.12 425 THR A O 1
ATOM 3203 N N . VAL A 1 426 ? 23.219 -4.266 -26.180 1.00 95.69 426 VAL A N 1
ATOM 3204 C CA . VAL A 1 426 ? 21.784 -4.578 -26.343 1.00 95.69 426 VAL A CA 1
ATOM 3205 C C . VAL A 1 426 ? 21.211 -5.231 -25.082 1.00 95.69 426 VAL A C 1
ATOM 3207 O O . VAL A 1 426 ? 20.076 -4.944 -24.699 1.00 95.69 426 VAL A O 1
ATOM 3210 N N . ALA A 1 427 ? 21.993 -6.091 -24.423 1.00 95.56 427 ALA A N 1
ATOM 3211 C CA . ALA A 1 427 ? 21.587 -6.730 -23.179 1.00 95.56 427 ALA A CA 1
ATOM 3212 C C . ALA A 1 427 ? 21.394 -5.695 -22.065 1.00 95.56 427 ALA A C 1
ATOM 3214 O O . ALA A 1 427 ? 20.384 -5.753 -21.370 1.00 95.56 427 ALA A O 1
ATOM 3215 N N . ASP A 1 428 ? 22.290 -4.713 -21.948 1.00 95.25 428 ASP A N 1
ATOM 3216 C CA . ASP A 1 428 ? 22.170 -3.628 -20.967 1.00 95.25 428 ASP A CA 1
ATOM 3217 C C . ASP A 1 428 ? 20.926 -2.770 -21.219 1.00 95.25 428 ASP A C 1
ATOM 3219 O O . ASP A 1 428 ? 20.183 -2.484 -20.283 1.00 95.25 428 ASP A O 1
ATOM 3223 N N . LEU A 1 429 ? 20.642 -2.414 -22.479 1.00 93.75 429 LEU A N 1
ATOM 3224 C CA . LEU A 1 429 ? 19.429 -1.669 -22.839 1.00 93.75 429 LEU A CA 1
ATOM 3225 C C . LEU A 1 429 ? 18.155 -2.433 -22.482 1.00 93.75 429 LEU A C 1
ATOM 3227 O O . LEU A 1 429 ? 17.272 -1.876 -21.831 1.00 93.75 429 LEU A O 1
ATOM 3231 N N . LYS A 1 430 ? 18.057 -3.712 -22.863 1.00 95.06 430 LYS A N 1
ATOM 3232 C CA . LYS A 1 430 ? 16.903 -4.554 -22.505 1.00 95.06 430 LYS A CA 1
ATOM 3233 C C . LYS A 1 430 ? 16.781 -4.677 -20.994 1.00 95.06 430 LYS A C 1
ATOM 3235 O O . LYS A 1 430 ? 15.722 -4.421 -20.432 1.00 95.06 430 LYS A O 1
ATOM 3240 N N . ASN A 1 431 ? 17.886 -4.984 -20.322 1.00 93.75 431 ASN A N 1
ATOM 3241 C CA . ASN A 1 431 ? 17.917 -5.106 -18.876 1.00 93.75 431 ASN A CA 1
ATOM 3242 C C . ASN A 1 431 ? 17.624 -3.807 -18.152 1.00 93.75 431 ASN A C 1
ATOM 3244 O O . ASN A 1 431 ? 17.259 -3.907 -16.989 1.00 93.75 431 ASN A O 1
ATOM 3248 N N . MET A 1 432 ? 17.777 -2.634 -18.774 1.00 93.88 432 MET A N 1
ATOM 3249 C CA . MET A 1 432 ? 17.450 -1.339 -18.178 1.00 93.88 432 MET A CA 1
ATOM 3250 C C . MET A 1 432 ? 16.019 -0.885 -18.481 1.00 93.88 432 MET A C 1
ATOM 3252 O O . MET A 1 432 ? 15.336 -0.366 -17.601 1.00 93.88 432 MET A O 1
ATOM 3256 N N . CYS A 1 433 ? 15.550 -1.084 -19.708 1.00 93.81 433 CYS A N 1
ATOM 3257 C CA . CYS A 1 433 ? 14.242 -0.625 -20.159 1.00 93.81 433 CYS A CA 1
ATOM 3258 C C . CYS A 1 433 ? 13.158 -1.681 -19.914 1.00 93.81 433 CYS A C 1
ATOM 3260 O O . CYS A 1 433 ? 12.277 -1.502 -19.067 1.00 93.81 433 CYS A O 1
ATOM 3262 N N . TRP A 1 434 ? 13.241 -2.792 -20.645 1.00 94.12 434 TRP A N 1
ATOM 3263 C CA . TRP A 1 434 ? 12.265 -3.875 -20.643 1.00 94.12 434 TRP A CA 1
ATOM 3264 C C . TRP A 1 434 ? 12.918 -5.163 -21.156 1.00 94.12 434 TRP A C 1
ATOM 3266 O O . TRP A 1 434 ? 13.439 -5.189 -22.277 1.00 94.12 434 TRP A O 1
ATOM 3276 N N . ASN A 1 435 ? 12.903 -6.224 -20.346 1.00 92.31 435 ASN A N 1
ATOM 3277 C CA . ASN A 1 435 ? 13.470 -7.525 -20.705 1.00 92.31 435 ASN A CA 1
ATOM 3278 C C . ASN A 1 435 ? 12.443 -8.662 -20.581 1.00 92.31 435 ASN A C 1
ATOM 3280 O O . ASN A 1 435 ? 11.328 -8.477 -20.097 1.00 92.31 435 ASN A O 1
ATOM 3284 N N . THR A 1 436 ? 12.840 -9.858 -21.020 1.00 90.44 436 THR A N 1
ATOM 3285 C CA . THR A 1 436 ? 11.996 -11.058 -20.970 1.00 90.44 436 THR A CA 1
ATOM 3286 C C . THR A 1 436 ? 11.579 -11.418 -19.544 1.00 90.44 436 THR A C 1
ATOM 3288 O O . THR A 1 436 ? 10.435 -11.795 -19.333 1.00 90.44 436 THR A O 1
ATOM 3291 N N . GLY A 1 437 ? 12.461 -11.251 -18.552 1.00 91.69 437 GLY A N 1
ATOM 3292 C CA . GLY A 1 437 ? 12.141 -11.558 -17.155 1.00 91.69 437 GLY A CA 1
ATOM 3293 C C . GLY A 1 437 ? 11.076 -10.631 -16.558 1.00 91.69 437 GLY A C 1
ATOM 3294 O O . GLY A 1 437 ? 10.208 -11.095 -15.818 1.00 91.69 437 GLY A O 1
ATOM 3295 N N . ASP A 1 438 ? 11.106 -9.338 -16.900 1.00 91.69 438 ASP A N 1
ATOM 3296 C CA . ASP A 1 438 ? 10.062 -8.375 -16.533 1.00 91.69 438 ASP A CA 1
ATOM 3297 C C . ASP A 1 438 ? 8.713 -8.774 -17.162 1.00 91.69 438 ASP A C 1
ATOM 3299 O O . ASP A 1 438 ? 7.697 -8.813 -16.465 1.00 91.69 438 ASP A O 1
ATOM 3303 N N . ASP A 1 439 ? 8.705 -9.115 -18.459 1.00 92.69 439 ASP A N 1
ATOM 3304 C CA . ASP A 1 439 ? 7.492 -9.518 -19.186 1.00 92.69 439 ASP A CA 1
ATOM 3305 C C . ASP A 1 439 ? 6.904 -10.826 -18.641 1.00 92.69 439 ASP A C 1
ATOM 3307 O O . ASP A 1 439 ? 5.712 -10.884 -18.333 1.00 92.69 439 ASP A O 1
ATOM 3311 N N . GLU A 1 440 ? 7.739 -11.845 -18.428 1.00 94.38 440 GLU A N 1
ATOM 3312 C CA . GLU A 1 440 ? 7.341 -13.122 -17.832 1.00 94.38 440 GLU A CA 1
ATOM 3313 C C . GLU A 1 440 ? 6.746 -12.928 -16.437 1.00 94.38 440 GLU A C 1
ATOM 3315 O O . GLU A 1 440 ? 5.669 -13.453 -16.153 1.00 94.38 440 GLU A O 1
ATOM 3320 N N . THR A 1 441 ? 7.406 -12.137 -15.585 1.00 95.00 441 THR A N 1
ATOM 3321 C CA . THR A 1 441 ? 6.933 -11.854 -14.223 1.00 95.00 441 THR A CA 1
ATOM 3322 C C . THR A 1 441 ? 5.575 -11.162 -14.254 1.00 95.00 441 THR A C 1
ATOM 3324 O O . THR A 1 441 ? 4.616 -11.638 -13.640 1.00 95.00 441 THR A O 1
ATOM 3327 N N . LEU A 1 442 ? 5.464 -10.052 -14.989 1.00 95.12 442 LEU A N 1
ATOM 3328 C CA . LEU A 1 442 ? 4.254 -9.238 -14.994 1.00 95.12 442 LEU A CA 1
ATOM 3329 C C . LEU A 1 442 ? 3.073 -9.997 -15.615 1.00 95.12 442 LEU A C 1
ATOM 3331 O O . LEU A 1 442 ? 1.974 -9.987 -15.057 1.00 95.12 442 LEU A O 1
ATOM 3335 N N . ARG A 1 443 ? 3.295 -10.719 -16.723 1.00 94.50 443 ARG A N 1
ATOM 3336 C CA . ARG A 1 443 ? 2.256 -11.538 -17.364 1.00 94.50 443 ARG A CA 1
ATOM 3337 C C . ARG A 1 443 ? 1.850 -12.734 -16.519 1.00 94.50 443 ARG A C 1
ATOM 3339 O O . ARG A 1 443 ? 0.659 -13.031 -16.464 1.00 94.50 443 ARG A O 1
ATOM 3346 N N . ALA A 1 444 ? 2.790 -13.424 -15.872 1.00 94.50 444 ALA A N 1
ATOM 3347 C CA . ALA A 1 444 ? 2.467 -14.563 -15.017 1.00 94.50 444 ALA A CA 1
ATOM 3348 C C . ALA A 1 444 ? 1.603 -14.132 -13.826 1.00 94.50 444 ALA A C 1
ATOM 3350 O O . ALA A 1 444 ? 0.577 -14.763 -13.551 1.00 94.50 444 ALA A O 1
ATOM 3351 N N . VAL A 1 445 ? 1.966 -13.026 -13.168 1.00 96.06 445 VAL A N 1
ATOM 3352 C CA . VAL A 1 445 ? 1.181 -12.489 -12.052 1.00 96.06 445 VAL A CA 1
ATOM 3353 C C . VAL A 1 445 ? -0.184 -11.992 -12.530 1.00 96.06 445 VAL A C 1
ATOM 3355 O O . VAL A 1 445 ? -1.198 -12.399 -11.965 1.00 96.06 445 VAL A O 1
ATOM 3358 N N . ALA A 1 446 ? -0.250 -11.203 -13.608 1.00 94.38 446 ALA A N 1
ATOM 3359 C CA . ALA A 1 446 ? -1.522 -10.747 -14.175 1.00 94.38 446 ALA A CA 1
ATOM 3360 C C . ALA A 1 446 ? -2.439 -11.927 -14.548 1.00 94.38 446 ALA A C 1
ATOM 3362 O O . ALA A 1 446 ? -3.612 -11.943 -14.174 1.00 94.38 446 ALA A O 1
ATOM 3363 N N . LYS A 1 447 ? -1.894 -12.969 -15.189 1.00 93.75 447 LYS A N 1
ATOM 3364 C CA . LYS A 1 447 ? -2.634 -14.186 -15.551 1.00 93.75 447 LYS A CA 1
ATOM 3365 C C . LYS A 1 447 ? -3.185 -14.916 -14.326 1.00 93.75 447 LYS A C 1
ATOM 3367 O O . LYS A 1 447 ? -4.335 -15.348 -14.357 1.00 93.75 447 LYS A O 1
ATOM 3372 N N . SER A 1 448 ? -2.401 -15.039 -13.253 1.00 93.38 448 SER A N 1
ATOM 3373 C CA . SER A 1 448 ? -2.855 -15.632 -11.983 1.00 93.38 448 SER A CA 1
ATOM 3374 C C . SER A 1 448 ? -4.046 -14.867 -11.388 1.00 93.38 448 SER A C 1
ATOM 3376 O O . SER A 1 448 ? -4.984 -15.458 -10.854 1.00 93.38 448 SER A O 1
ATOM 3378 N N . LEU A 1 449 ? -4.067 -13.548 -11.587 1.00 93.50 449 LEU A N 1
ATOM 3379 C CA . LEU A 1 449 ? -5.161 -12.659 -11.194 1.00 93.50 449 LEU A CA 1
ATOM 3380 C C . LEU A 1 449 ? -6.328 -12.632 -12.196 1.00 93.50 449 LEU A C 1
ATOM 3382 O O . LEU A 1 449 ? -7.274 -11.875 -11.998 1.00 93.50 449 LEU A O 1
ATOM 3386 N N . LYS A 1 450 ? -6.286 -13.452 -13.258 1.00 93.31 450 LYS A N 1
ATOM 3387 C CA . LYS A 1 450 ? -7.247 -13.448 -14.378 1.00 93.31 450 LYS A CA 1
ATOM 3388 C C . LYS A 1 450 ? -7.344 -12.091 -15.083 1.00 93.31 450 LYS A C 1
ATOM 3390 O O . LYS A 1 450 ? -8.409 -11.710 -15.558 1.00 93.31 450 LYS A O 1
ATOM 3395 N N . ARG A 1 451 ? -6.221 -11.378 -15.161 1.00 89.62 451 ARG A N 1
ATOM 3396 C CA . ARG A 1 451 ? -6.067 -10.117 -15.889 1.00 89.62 451 ARG A CA 1
ATOM 3397 C C . ARG A 1 451 ? -5.154 -10.323 -17.092 1.00 89.62 451 ARG A C 1
ATOM 3399 O O . ARG A 1 451 ? -4.277 -11.187 -17.086 1.00 89.62 451 ARG A O 1
ATOM 3406 N N . SER A 1 452 ? -5.337 -9.506 -18.121 1.00 88.75 452 SER A N 1
ATOM 3407 C CA . SER A 1 452 ? -4.451 -9.458 -19.288 1.00 88.75 452 SER A CA 1
ATOM 3408 C C . SER A 1 452 ? -3.838 -8.072 -19.436 1.00 88.75 452 SER A C 1
ATOM 3410 O O . SER A 1 452 ? -4.507 -7.075 -19.191 1.00 88.75 452 SER A O 1
ATOM 3412 N N . LEU A 1 453 ? -2.586 -8.011 -19.881 1.00 90.31 453 LEU A N 1
ATOM 3413 C CA . LEU A 1 453 ? -1.946 -6.771 -20.320 1.00 90.31 453 LEU A CA 1
ATOM 3414 C C . LEU A 1 453 ? -2.274 -6.572 -21.803 1.00 90.31 453 LEU A C 1
ATOM 3416 O O . LEU A 1 453 ? -1.896 -7.432 -22.608 1.00 90.31 453 LEU A O 1
ATOM 3420 N N . SER A 1 454 ? -2.999 -5.505 -22.145 1.00 85.44 454 SER A N 1
ATOM 3421 C CA . SER A 1 454 ? -3.405 -5.196 -23.529 1.00 85.44 454 SER A CA 1
ATOM 3422 C C . SER A 1 454 ? -2.376 -4.355 -24.271 1.00 85.44 454 SER A C 1
ATOM 3424 O O . SER A 1 454 ? -1.883 -3.382 -23.655 1.00 85.44 454 SER A O 1
#

Foldseek 3Di:
DDDDDDDPPPPPDDDDFDFPQLDDDPVDLFDQRKTKGQFFDDCVPFEDLLLVLLQVVVVPGDAALQWWKWKWKDWFFPQPFPDPPDDPDPLVLLLVQLLAQKKKKKWKFKWKWAFADVVDIDTLDDGRQTFKIKMWGAHPVGPDQPHTTIDMDGATFTADIAGGRGDEQVHPHQKMKMKIWMKMDMFRDNPLSVQLSVLVVVLVVQVVPDDDQQRCQRPNSVSRRVSVVSNVVSRVVRDDIDRSDIDIAMAHLYYGRSRFKMKIFGADSGDDDGGSTIMIMGMHMHSAPLLDDDQEADALVSLQQDPSLLLLLDDSNCSSRVVSDPPSQTNQLQLQVQCCVLPVPRHSPDFLLVLQVVVDPPSLQSLLVSLQSLLCCSCPNSVHRPLSSLSNLCSSCVRNVVVVQLVDPVSLQVSQVSNPPDNGDSVSSCVRRNHPVSVCSNQSSSVSSNYHHD

Sequence (454 aa):
MNKFHLACLAVLLPSSAHAEKVLIDRDNSASSGVEIVAGGWNRKAHTDNTYKAFDDFKKGGLGKYDFYYSLEIVPQFSPDYKDCKSNPNFLSYVKSFFGIARGSIMVIRTSIDYRWATGSSISLLPDKSALILSATGADSTKAAIGSGCYFDHTKRPTFPLVQYRGGDANSSFDDFQLKLSVEAAAVQDYKIVSNVTSIFSDVSAASAYNVGLAGLASPAFKAFQNIAENFQKNLNAAGTYADQVSVIHTMRARGNPDDNRVVITIPAMFGGNPQNGSLAIYIKRMASIGLAGDPTPIKPDDVLTSIELASRQCPPQKIASSGCDATNSSVREAVATALKAVDDAIVATSPVAQVFDLTTDGRKSKVYDLCQSIRTVARTKLQLSTLDEMLVRWAITKDSGLQAELSDPSKAATLAAAQKPKAVTVADLKNMCWNTGDDETLRAVAKSLKRSLS